Protein AF-0000000085047147 (afdb_homodimer)

pLDDT: mean 95.23, std 8.13, range [32.62, 98.94]

Structure (mmCIF, N/CA/C/O backbone):
data_AF-0000000085047147-model_v1
#
loop_
_entity.id
_entity.type
_entity.pdbx_description
1 polymer 'Methyltransferase domain-containing protein'
#
loop_
_atom_site.group_PDB
_atom_site.id
_atom_site.type_symbol
_atom_site.label_atom_id
_atom_site.label_alt_id
_atom_site.label_comp_id
_atom_site.label_asym_id
_atom_site.label_entity_id
_atom_site.label_seq_id
_atom_site.pdbx_PDB_ins_code
_atom_site.Cartn_x
_atom_site.Cartn_y
_atom_site.Cartn_z
_atom_site.occupancy
_atom_site.B_iso_or_equiv
_atom_site.auth_seq_id
_atom_site.auth_comp_id
_atom_site.auth_asym_id
_atom_site.auth_atom_id
_atom_site.pdbx_PDB_model_num
ATOM 1 N N . MET A 1 1 ? -16.5 16.469 -2.518 1 32.62 1 MET A N 1
ATOM 2 C CA . MET A 1 1 ? -15.711 15.391 -1.923 1 32.62 1 MET A CA 1
ATOM 3 C C . MET A 1 1 ? -15.977 15.289 -0.425 1 32.62 1 MET A C 1
ATOM 5 O O . MET A 1 1 ? -15.922 16.281 0.291 1 32.62 1 MET A O 1
ATOM 9 N N . ASN A 1 2 ? -16.797 14.539 0.016 1 38.59 2 ASN A N 1
ATOM 10 C CA . ASN A 1 2 ? -17.375 14.484 1.357 1 38.59 2 ASN A CA 1
ATOM 11 C C . ASN A 1 2 ? -16.297 14.281 2.418 1 38.59 2 ASN A C 1
ATOM 13 O O . ASN A 1 2 ? -15.742 13.188 2.545 1 38.59 2 ASN A O 1
ATOM 17 N N . TYR A 1 3 ? -15.492 15.43 2.699 1 49.53 3 TYR A N 1
ATOM 18 C CA . TYR A 1 3 ? -14.547 15.664 3.783 1 49.53 3 TYR A CA 1
ATOM 19 C C . TYR A 1 3 ? -15.117 15.188 5.113 1 49.53 3 TYR A C 1
ATOM 21 O O . TYR A 1 3 ? -14.43 15.219 6.137 1 49.53 3 TYR A O 1
ATOM 29 N N . GLN A 1 4 ? -16.344 14.68 5.035 1 61.19 4 GLN A N 1
ATOM 30 C CA . GLN A 1 4 ? -16.984 14.422 6.32 1 61.19 4 GLN A CA 1
ATOM 31 C C . GLN A 1 4 ? -16.328 13.258 7.047 1 61.19 4 GLN A C 1
ATOM 33 O O . GLN A 1 4 ? -15.961 13.375 8.219 1 61.19 4 GLN A O 1
ATOM 38 N N . VAL A 1 5 ? -16.016 12.211 6.148 1 71.94 5 VAL A N 1
ATOM 39 C CA . VAL A 1 5 ? -15.539 11.031 6.855 1 71.94 5 VAL A CA 1
ATOM 40 C C . VAL A 1 5 ? -14.07 11.211 7.223 1 71.94 5 VAL A C 1
ATOM 42 O O . VAL A 1 5 ? -13.633 10.789 8.297 1 71.94 5 VAL A O 1
ATOM 45 N N . PHE A 1 6 ? -13.391 11.969 6.387 1 79.69 6 PHE A N 1
ATOM 46 C CA . PHE A 1 6 ? -11.977 12.195 6.672 1 79.69 6 PHE A CA 1
ATOM 47 C C . PHE A 1 6 ? -11.805 12.945 7.984 1 79.69 6 PHE A C 1
ATOM 49 O O . PHE A 1 6 ? -11 12.547 8.836 1 79.69 6 PHE A O 1
ATOM 56 N N . ALA A 1 7 ? -12.594 13.969 8.086 1 85.69 7 ALA A N 1
ATOM 57 C CA . ALA A 1 7 ? -12.5 14.773 9.297 1 85.69 7 ALA A CA 1
ATOM 58 C C . ALA A 1 7 ? -12.766 13.93 10.539 1 85.69 7 ALA A C 1
ATOM 60 O O . ALA A 1 7 ? -12.062 14.055 11.547 1 85.69 7 ALA A O 1
ATOM 61 N N . ALA A 1 8 ? -13.711 13.102 10.375 1 81.88 8 ALA A N 1
ATOM 62 C CA . ALA A 1 8 ? -14.109 12.266 11.508 1 81.88 8 ALA A CA 1
ATOM 63 C C . ALA A 1 8 ? -13.031 11.234 11.836 1 81.88 8 ALA A C 1
ATOM 65 O O . ALA A 1 8 ? -12.875 10.844 12.992 1 81.88 8 ALA A O 1
ATOM 66 N N . LEU A 1 9 ? -12.305 10.883 10.867 1 85.25 9 LEU A N 1
ATOM 67 C CA . LEU A 1 9 ? -11.312 9.82 11.031 1 85.25 9 LEU A CA 1
ATOM 68 C C . LEU A 1 9 ? -9.914 10.406 11.203 1 85.25 9 LEU A C 1
ATOM 70 O O . LEU A 1 9 ? -8.977 9.68 11.523 1 85.25 9 LEU A O 1
ATOM 74 N N . TYR A 1 10 ? -9.75 11.648 11.086 1 88.62 10 TYR A N 1
ATOM 75 C CA . TYR A 1 10 ? -8.461 12.32 10.969 1 88.62 10 TYR A CA 1
ATOM 76 C C . TYR A 1 10 ? -7.586 12.031 12.18 1 88.62 10 TYR A C 1
ATOM 78 O O . TYR A 1 10 ? -6.418 11.664 12.031 1 88.62 10 TYR A O 1
ATOM 86 N N . ASP A 1 11 ? -8.203 12.156 13.305 1 88.38 11 ASP A N 1
ATOM 87 C CA . ASP A 1 11 ? -7.414 11.984 14.516 1 88.38 11 ASP A CA 1
ATOM 88 C C . ASP A 1 11 ? -6.844 10.57 14.602 1 88.38 11 ASP A C 1
ATOM 90 O O . ASP A 1 11 ? -5.715 10.375 15.062 1 88.38 11 ASP A O 1
ATOM 94 N N . GLN A 1 12 ? -7.648 9.664 14.219 1 84.12 12 GLN A N 1
ATOM 95 C CA . GLN A 1 12 ? -7.164 8.289 14.219 1 84.12 12 GLN A CA 1
ATOM 96 C C . GLN A 1 12 ? -6.023 8.109 13.219 1 84.12 12 GLN A C 1
ATOM 98 O O . GLN A 1 12 ? -5.031 7.438 13.516 1 84.12 12 GLN A O 1
ATOM 103 N N . LEU A 1 13 ? -6.137 8.688 12.086 1 85 13 LEU A N 1
ATOM 104 C CA . LEU A 1 13 ? -5.129 8.594 11.039 1 85 13 LEU A CA 1
ATOM 105 C C . LEU A 1 13 ? -3.838 9.281 11.461 1 85 13 LEU A C 1
ATOM 107 O O . LEU A 1 13 ? -2.744 8.852 11.086 1 85 13 LEU A O 1
ATOM 111 N N . MET A 1 14 ? -3.98 10.328 12.312 1 89.88 14 MET A N 1
ATOM 112 C CA . MET A 1 14 ? -2.861 11.172 12.719 1 89.88 14 MET A CA 1
ATOM 113 C C . MET A 1 14 ? -2.432 10.844 14.148 1 89.88 14 MET A C 1
ATOM 115 O O . MET A 1 14 ? -1.725 11.633 14.781 1 89.88 14 MET A O 1
ATOM 119 N N . ALA A 1 15 ? -2.846 9.695 14.602 1 85.75 15 ALA A N 1
ATOM 120 C CA . ALA A 1 15 ? -2.641 9.344 16 1 85.75 15 ALA A CA 1
ATOM 121 C C . ALA A 1 15 ? -1.164 9.414 16.375 1 85.75 15 ALA A C 1
ATOM 123 O O . ALA A 1 15 ? -0.82 9.766 17.516 1 85.75 15 ALA A O 1
ATOM 124 N N . ASP A 1 16 ? -0.281 9.188 15.398 1 89 16 ASP A N 1
ATOM 125 C CA . ASP A 1 16 ? 1.147 9.156 15.703 1 89 16 ASP A CA 1
ATOM 126 C C . ASP A 1 16 ? 1.832 10.445 15.258 1 89 16 ASP A C 1
ATOM 128 O O . ASP A 1 16 ? 3.061 10.539 15.289 1 89 16 ASP A O 1
ATOM 132 N N . ALA A 1 17 ? 1.084 11.406 14.844 1 92.56 17 ALA A N 1
ATOM 133 C CA . ALA A 1 17 ? 1.671 12.688 14.445 1 92.56 17 ALA A CA 1
ATOM 134 C C . ALA A 1 17 ? 2.381 13.352 15.617 1 92.56 17 ALA A C 1
ATOM 136 O O . ALA A 1 17 ? 1.889 13.328 16.75 1 92.56 17 ALA A O 1
ATOM 137 N N . PRO A 1 18 ? 3.504 13.969 15.352 1 95.44 18 PRO A N 1
ATOM 138 C CA . PRO A 1 18 ? 4.309 14.531 16.438 1 95.44 18 PRO A CA 1
ATOM 139 C C . PRO A 1 18 ? 3.852 15.93 16.844 1 95.44 18 PRO A C 1
ATOM 141 O O . PRO A 1 18 ? 4.637 16.875 16.797 1 95.44 18 PRO A O 1
ATOM 144 N N . TYR A 1 19 ? 2.678 16.078 17.375 1 96.5 19 TYR A N 1
ATOM 145 C CA . TYR A 1 19 ? 2.121 17.375 17.781 1 96.5 19 TYR A CA 1
ATOM 146 C C . TYR A 1 19 ? 2.988 18.016 18.859 1 96.5 19 TYR A C 1
ATOM 148 O O . TYR A 1 19 ? 3.152 19.25 18.875 1 96.5 19 TYR A O 1
ATOM 156 N N . ASP A 1 20 ? 3.555 17.188 19.672 1 96.88 20 ASP A N 1
ATOM 157 C CA . ASP A 1 20 ? 4.422 17.688 20.734 1 96.88 20 ASP A CA 1
ATOM 158 C C . ASP A 1 20 ? 5.652 18.391 20.141 1 96.88 20 ASP A C 1
ATOM 160 O O . ASP A 1 20 ? 6.172 19.328 20.734 1 96.88 20 ASP A O 1
ATOM 164 N N . GLU A 1 21 ? 6.059 17.891 19.094 1 97.81 21 GLU A N 1
ATOM 165 C CA . GLU A 1 21 ? 7.234 18.5 18.469 1 97.81 21 GLU A CA 1
ATOM 166 C C . GLU A 1 21 ? 6.898 19.859 17.875 1 97.81 21 GLU A C 1
ATOM 168 O O . GLU A 1 21 ? 7.723 20.766 17.906 1 97.81 21 GLU A O 1
ATOM 173 N N . TRP A 1 22 ? 5.73 20.016 17.312 1 98.31 22 TRP A N 1
ATOM 174 C CA . TRP A 1 22 ? 5.305 21.328 16.828 1 98.31 22 TRP A CA 1
ATOM 175 C C . TRP A 1 22 ? 5.191 22.328 17.969 1 98.31 22 TRP A C 1
ATOM 177 O O . TRP A 1 22 ? 5.594 23.484 17.844 1 98.31 22 TRP A O 1
ATOM 187 N N . LEU A 1 23 ? 4.625 21.844 19.078 1 98.38 23 LEU A N 1
ATOM 188 C CA . LEU A 1 23 ? 4.516 22.688 20.25 1 98.38 23 LEU A CA 1
ATOM 189 C C . LEU A 1 23 ? 5.895 23.109 20.75 1 98.38 23 LEU A C 1
ATOM 191 O O . LEU A 1 23 ? 6.117 24.281 21.062 1 98.38 23 LEU A O 1
ATOM 195 N N . SER A 1 24 ? 6.781 22.172 20.797 1 97.94 24 SER A N 1
ATOM 196 C CA . SER A 1 24 ? 8.148 22.438 21.234 1 97.94 24 SER A CA 1
ATOM 197 C C . SER A 1 24 ? 8.828 23.438 20.297 1 97.94 24 SER A C 1
ATOM 199 O O . SER A 1 24 ? 9.531 24.344 20.75 1 97.94 24 SER A O 1
ATOM 201 N N . PHE A 1 25 ? 8.68 23.266 19.047 1 98.12 25 PHE A N 1
ATOM 202 C CA . PHE A 1 25 ? 9.227 24.203 18.062 1 98.12 25 PHE A CA 1
ATOM 203 C C . PHE A 1 25 ? 8.727 25.609 18.328 1 98.12 25 PHE A C 1
ATOM 205 O O . PHE A 1 25 ? 9.508 26.578 18.297 1 98.12 25 PHE A O 1
ATOM 212 N N . THR A 1 26 ? 7.418 25.734 18.594 1 98.5 26 THR A N 1
ATOM 213 C CA . THR A 1 26 ? 6.801 27.031 18.875 1 98.5 26 THR A CA 1
ATOM 214 C C . THR A 1 26 ? 7.41 27.672 20.109 1 98.5 26 THR A C 1
ATOM 216 O O . THR A 1 26 ? 7.875 28.812 20.062 1 98.5 26 THR A O 1
ATOM 219 N N . LYS A 1 27 ? 7.52 26.906 21.172 1 98.31 27 LYS A N 1
ATOM 220 C CA . LYS A 1 27 ? 8.039 27.422 22.438 1 98.31 27 LYS A CA 1
ATOM 221 C C . LYS A 1 27 ? 9.516 27.812 22.312 1 98.31 27 LYS A C 1
ATOM 223 O O . LYS A 1 27 ? 9.938 28.859 22.797 1 98.31 27 LYS A O 1
ATOM 228 N N . LYS A 1 28 ? 10.211 26.938 21.656 1 97.62 28 LYS A N 1
ATOM 229 C CA . LYS A 1 28 ? 11.633 27.203 21.453 1 97.62 28 LYS A CA 1
ATOM 230 C C . LYS A 1 28 ? 11.852 28.484 20.656 1 97.62 28 LYS A C 1
ATOM 232 O O . LYS A 1 28 ? 12.727 29.281 20.984 1 97.62 28 LYS A O 1
ATOM 237 N N . THR A 1 29 ? 11.125 28.656 19.609 1 97.19 29 THR A N 1
ATOM 238 C CA . THR A 1 29 ? 11.258 29.844 18.75 1 97.19 29 THR A CA 1
ATOM 239 C C . THR A 1 29 ? 10.938 31.109 19.547 1 97.19 29 THR A C 1
ATOM 241 O O . THR A 1 29 ? 11.617 32.125 19.391 1 97.19 29 THR A O 1
ATOM 244 N N . LEU A 1 30 ? 9.875 31.016 20.375 1 97.12 30 LEU A N 1
ATOM 245 C CA . LEU A 1 30 ? 9.438 32.188 21.141 1 97.12 30 LEU A CA 1
ATOM 246 C C . LEU A 1 30 ? 10.344 32.406 22.359 1 97.12 30 LEU A C 1
ATOM 248 O O . LEU A 1 30 ? 10.305 33.469 22.969 1 97.12 30 LEU A O 1
ATOM 252 N N . GLY A 1 31 ? 11.156 31.406 22.703 1 96.69 31 GLY A N 1
ATOM 253 C CA . GLY A 1 31 ? 12.031 31.5 23.859 1 96.69 31 GLY A CA 1
ATOM 254 C C . GLY A 1 31 ? 11.289 31.438 25.188 1 96.69 31 GLY A C 1
ATOM 255 O O . GLY A 1 31 ? 11.617 32.156 26.125 1 96.69 31 GLY A O 1
ATOM 256 N N . VAL A 1 32 ? 10.234 30.656 25.203 1 97.06 32 VAL A N 1
ATOM 257 C CA . VAL A 1 32 ? 9.414 30.594 26.406 1 97.06 32 VAL A CA 1
ATOM 258 C C . VAL A 1 32 ? 9.172 29.125 26.797 1 97.06 32 VAL A C 1
ATOM 260 O O . VAL A 1 32 ? 9.227 28.234 25.938 1 97.06 32 VAL A O 1
ATOM 263 N N . ASP A 1 33 ? 8.852 28.906 28.047 1 96.31 33 ASP A N 1
ATOM 264 C CA . ASP A 1 33 ? 8.539 27.562 28.547 1 96.31 33 ASP A CA 1
ATOM 265 C C . ASP A 1 33 ? 7.047 27.266 28.422 1 96.31 33 ASP A C 1
ATOM 267 O O . ASP A 1 33 ? 6.652 26.109 28.234 1 96.31 33 ASP A O 1
ATOM 271 N N . TYR A 1 34 ? 6.316 28.344 28.594 1 96.31 34 TYR A N 1
ATOM 272 C CA . TYR A 1 34 ? 4.863 28.266 28.469 1 96.31 34 TYR A CA 1
ATOM 273 C C . TYR A 1 34 ? 4.328 29.375 27.578 1 96.31 34 TYR A C 1
ATOM 275 O O . TYR A 1 34 ? 5.016 30.375 27.344 1 96.31 34 TYR A O 1
ATOM 283 N N . LEU A 1 35 ? 3.141 29.141 27.109 1 98.06 35 LEU A N 1
ATOM 284 C CA . LEU A 1 35 ? 2.588 30.094 26.156 1 98.06 35 LEU A CA 1
ATOM 285 C C . LEU A 1 35 ? 1.596 31.031 26.828 1 98.06 35 LEU A C 1
ATOM 287 O O . LEU A 1 35 ? 0.71 31.594 26.172 1 98.06 35 LEU A O 1
ATOM 291 N N . GLU A 1 36 ? 1.744 31.188 28.078 1 97 36 GLU A N 1
ATOM 292 C CA . GLU A 1 36 ? 0.796 31.969 28.859 1 97 36 GLU A CA 1
ATOM 293 C C . GLU A 1 36 ? 0.689 33.406 28.328 1 97 36 GLU A C 1
ATOM 295 O O . GLU A 1 36 ? 1.696 34.094 28.203 1 97 36 GLU A O 1
ATOM 300 N N . GLY A 1 37 ? -0.505 33.75 28 1 95.38 37 GLY A N 1
ATOM 301 C CA . GLY A 1 37 ? -0.798 35.125 27.609 1 95.38 37 GLY A CA 1
ATOM 302 C C . GLY A 1 37 ? -0.49 35.438 26.156 1 95.38 37 GLY A C 1
ATOM 303 O O . GLY A 1 37 ? -0.741 36.531 25.672 1 95.38 37 GLY A O 1
ATOM 304 N N . ILE A 1 38 ? 0.058 34.562 25.453 1 98.19 38 ILE A N 1
ATOM 305 C CA . ILE A 1 38 ? 0.404 34.781 24.062 1 98.19 38 ILE A CA 1
ATOM 306 C C . ILE A 1 38 ? -0.839 34.594 23.188 1 98.19 38 ILE A C 1
ATOM 308 O O . ILE A 1 38 ? -1.574 33.625 23.344 1 98.19 38 ILE A O 1
ATOM 312 N N . GLN A 1 39 ? -1.168 35.562 22.359 1 98.62 39 GLN A N 1
ATOM 313 C CA . GLN A 1 39 ? -2.258 35.5 21.391 1 98.62 39 GLN A CA 1
ATOM 314 C C . GLN A 1 39 ? -1.809 34.781 20.109 1 98.62 39 GLN A C 1
ATOM 316 O O . GLN A 1 39 ? -0.933 35.281 19.406 1 98.62 39 GLN A O 1
ATOM 321 N N . ILE A 1 40 ? -2.42 33.625 19.797 1 98.88 40 ILE A N 1
ATOM 322 C CA . ILE A 1 40 ? -1.969 32.812 18.672 1 98.88 40 ILE A CA 1
ATOM 323 C C . ILE A 1 40 ? -3.107 32.625 17.672 1 98.88 40 ILE A C 1
ATOM 325 O O . ILE A 1 40 ? -4.246 32.344 18.062 1 98.88 40 ILE A O 1
ATOM 329 N N . LEU A 1 41 ? -2.85 32.906 16.453 1 98.88 41 LEU A N 1
ATOM 330 C CA . LEU A 1 41 ? -3.723 32.531 15.336 1 98.88 41 LEU A CA 1
ATOM 331 C C . LEU A 1 41 ? -3.266 31.219 14.703 1 98.88 41 LEU A C 1
ATOM 333 O O . LEU A 1 41 ? -2.219 31.172 14.047 1 98.88 41 LEU A O 1
ATOM 337 N N . ASP A 1 42 ? -4.047 30.156 14.883 1 98.88 42 ASP A N 1
ATOM 338 C CA . ASP A 1 42 ? -3.727 28.859 14.312 1 98.88 42 ASP A CA 1
ATOM 339 C C . ASP A 1 42 ? -4.453 28.641 12.984 1 98.88 42 ASP A C 1
ATOM 341 O O . ASP A 1 42 ? -5.609 28.203 12.969 1 98.88 42 ASP A O 1
ATOM 345 N N . VAL A 1 43 ? -3.75 28.875 11.883 1 98.81 43 VAL A N 1
ATOM 346 C CA . VAL A 1 43 ? -4.312 28.812 10.539 1 98.81 43 VAL A CA 1
ATOM 347 C C . VAL A 1 43 ? -4.184 27.406 9.992 1 98.81 43 VAL A C 1
ATOM 349 O O . VAL A 1 43 ? -3.086 26.844 9.961 1 98.81 43 VAL A O 1
ATOM 352 N N . GLY A 1 44 ? -5.277 26.875 9.492 1 98.31 44 GLY A N 1
ATOM 353 C CA . GLY A 1 44 ? -5.309 25.453 9.195 1 98.31 44 GLY A CA 1
ATOM 354 C C . GLY A 1 44 ? -5.301 24.578 10.445 1 98.31 44 GLY A C 1
ATOM 355 O O . GLY A 1 44 ? -4.508 23.641 10.547 1 98.31 44 GLY A O 1
ATOM 356 N N . CYS A 1 45 ? -6.176 24.906 11.352 1 98.31 45 CYS A N 1
ATOM 357 C CA . CYS A 1 45 ? -6.102 24.312 12.68 1 98.31 45 CYS A CA 1
ATOM 358 C C . CYS A 1 45 ? -6.664 22.891 12.672 1 98.31 45 CYS A C 1
ATOM 360 O O . CYS A 1 45 ? -6.473 22.141 13.633 1 98.31 45 CYS A O 1
ATOM 362 N N . GLY A 1 46 ? -7.418 22.469 11.648 1 97 46 GLY A N 1
ATOM 363 C CA . GLY A 1 46 ? -7.949 21.125 11.523 1 97 46 GLY A CA 1
ATOM 364 C C . GLY A 1 46 ? -8.859 20.734 12.672 1 97 46 GLY A C 1
ATOM 365 O O . GLY A 1 46 ? -9.773 21.484 13.031 1 97 46 GLY A O 1
ATOM 366 N N . THR A 1 47 ? -8.633 19.578 13.188 1 96.31 47 THR A N 1
ATOM 367 C CA . THR A 1 47 ? -9.469 19.094 14.273 1 96.31 47 THR A CA 1
ATOM 368 C C . THR A 1 47 ? -9.023 19.672 15.617 1 96.31 47 THR A C 1
ATOM 370 O O . THR A 1 47 ? -9.516 19.266 16.672 1 96.31 47 THR A O 1
ATOM 373 N N . GLY A 1 48 ? -8.055 20.516 15.586 1 97.5 48 GLY A N 1
ATOM 374 C CA . GLY A 1 48 ? -7.719 21.328 16.734 1 97.5 48 GLY A CA 1
ATOM 375 C C . GLY A 1 48 ? -6.758 20.656 17.703 1 97.5 48 GLY A C 1
ATOM 376 O O . GLY A 1 48 ? -6.625 21.078 18.844 1 97.5 48 GLY A O 1
ATOM 377 N N . GLU A 1 49 ? -6.059 19.609 17.266 1 96.81 49 GLU A N 1
ATOM 378 C CA . GLU A 1 49 ? -5.141 18.922 18.172 1 96.81 49 GLU A CA 1
ATOM 379 C C . GLU A 1 49 ? -4.051 19.859 18.672 1 96.81 49 GLU A C 1
ATOM 381 O O . GLU A 1 49 ? -3.826 19.969 19.891 1 96.81 49 GLU A O 1
ATOM 386 N N . LEU A 1 50 ? -3.408 20.516 17.797 1 97.75 50 LEU A N 1
ATOM 387 C CA . LEU A 1 50 ? -2.354 21.438 18.203 1 97.75 50 LEU A CA 1
ATOM 388 C C . LEU A 1 50 ? -2.939 22.656 18.906 1 97.75 50 LEU A C 1
ATOM 390 O O . LEU A 1 50 ? -2.359 23.172 19.875 1 97.75 50 LEU A O 1
ATOM 394 N N . LEU A 1 51 ? -4.039 23.125 18.406 1 98.38 51 LEU A N 1
ATOM 395 C CA . LEU A 1 51 ? -4.746 24.234 19.016 1 98.38 51 LEU A CA 1
ATOM 396 C C . LEU A 1 51 ? -4.996 23.969 20.5 1 98.38 51 LEU A C 1
ATOM 398 O O . LEU A 1 51 ? -4.684 24.812 21.344 1 98.38 51 LEU A O 1
ATOM 402 N N . LEU A 1 52 ? -5.473 22.797 20.828 1 98.06 52 LEU A N 1
ATOM 403 C CA . LEU A 1 52 ? -5.766 22.422 22.203 1 98.06 52 LEU A CA 1
ATOM 404 C C . LEU A 1 52 ? -4.488 22.344 23.031 1 98.06 52 LEU A C 1
ATOM 406 O O . LEU A 1 52 ? -4.473 22.734 24.203 1 98.06 52 LEU A O 1
ATOM 410 N N . SER A 1 53 ? -3.463 21.828 22.422 1 97.88 53 SER A N 1
ATOM 411 C CA . SER A 1 53 ? -2.18 21.75 23.109 1 97.88 53 SER A CA 1
ATOM 412 C C . SER A 1 53 ? -1.673 23.141 23.484 1 97.88 53 SER A C 1
ATOM 414 O O . SER A 1 53 ? -1.139 23.344 24.578 1 97.88 53 SER A O 1
ATOM 416 N N . MET A 1 54 ? -1.84 24.078 22.609 1 98.5 54 MET A N 1
ATOM 417 C CA . MET A 1 54 ? -1.396 25.438 22.859 1 98.5 54 MET A CA 1
ATOM 418 C C . MET A 1 54 ? -2.256 26.094 23.938 1 98.5 54 MET A C 1
ATOM 420 O O . MET A 1 54 ? -1.746 26.844 24.781 1 98.5 54 MET A O 1
ATOM 424 N N . LEU A 1 55 ? -3.561 25.812 23.922 1 98.19 55 LEU A N 1
ATOM 425 C CA . LEU A 1 55 ? -4.449 26.297 24.969 1 98.19 55 LEU A CA 1
ATOM 426 C C . LEU A 1 55 ? -4.02 25.781 26.328 1 98.19 55 LEU A C 1
ATOM 428 O O . LEU A 1 55 ? -3.998 26.516 27.312 1 98.19 55 LEU A O 1
ATOM 432 N N . ASP A 1 56 ? -3.652 24.516 26.359 1 97.56 56 ASP A N 1
ATOM 433 C CA . ASP A 1 56 ? -3.225 23.875 27.594 1 97.56 56 ASP A CA 1
ATOM 434 C C . ASP A 1 56 ? -1.979 24.547 28.156 1 97.56 56 ASP A C 1
ATOM 436 O O . ASP A 1 56 ? -1.755 24.516 29.375 1 97.56 56 ASP A O 1
ATOM 440 N N . GLU A 1 57 ? -1.238 25.188 27.312 1 97.5 57 GLU A N 1
ATOM 441 C CA . GLU A 1 57 ? -0.023 25.875 27.734 1 97.5 57 GLU A CA 1
ATOM 442 C C . GLU A 1 57 ? -0.328 27.297 28.188 1 97.5 57 GLU A C 1
ATOM 444 O O . GLU A 1 57 ? 0.578 28.031 28.578 1 97.5 57 GLU A O 1
ATOM 449 N N . GLY A 1 58 ? -1.535 27.719 28.016 1 97.44 58 GLY A N 1
ATOM 450 C CA . GLY A 1 58 ? -1.946 29 28.547 1 97.44 58 GLY A CA 1
ATOM 451 C C . GLY A 1 58 ? -2.148 30.062 27.484 1 97.44 58 GLY A C 1
ATOM 452 O O . GLY A 1 58 ? -2.502 31.203 27.781 1 97.44 58 GLY A O 1
ATOM 453 N N . ALA A 1 59 ? -2.006 29.734 26.219 1 98.5 59 ALA A N 1
ATOM 454 C CA . ALA A 1 59 ? -2.178 30.688 25.125 1 98.5 59 ALA A CA 1
ATOM 455 C C . ALA A 1 59 ? -3.654 31 24.906 1 98.5 59 ALA A C 1
ATOM 457 O O . ALA A 1 59 ? -4.531 30.266 25.359 1 98.5 59 ALA A O 1
ATOM 458 N N . ASP A 1 60 ? -3.893 32.156 24.359 1 98.31 60 ASP A N 1
ATOM 459 C CA . ASP A 1 60 ? -5.184 32.438 23.75 1 98.31 60 ASP A CA 1
ATOM 460 C C . ASP A 1 60 ? -5.16 32.188 22.25 1 98.31 60 ASP A C 1
ATOM 462 O O . ASP A 1 60 ? -4.496 32.875 21.5 1 98.31 60 ASP A O 1
ATOM 466 N N . VAL A 1 61 ? -5.883 31.172 21.859 1 98.69 61 VAL A N 1
ATOM 467 C CA . VAL A 1 61 ? -5.719 30.688 20.5 1 98.69 61 VAL A CA 1
ATOM 468 C C . VAL A 1 61 ? -7.02 30.875 19.719 1 98.69 61 VAL A C 1
ATOM 470 O O . VAL A 1 61 ? -8.102 30.578 20.219 1 98.69 61 VAL A O 1
ATOM 473 N N . THR A 1 62 ? -6.949 31.469 18.578 1 98.75 62 THR A N 1
ATOM 474 C CA . THR A 1 62 ? -8 31.453 17.578 1 98.75 62 THR A CA 1
ATOM 475 C C . THR A 1 62 ? -7.652 30.5 16.438 1 98.75 62 THR A C 1
ATOM 477 O O . THR A 1 62 ? -6.539 30.531 15.906 1 98.75 62 THR A O 1
ATOM 480 N N . GLY A 1 63 ? -8.578 29.609 16.125 1 98.81 63 GLY A N 1
ATOM 481 C CA . GLY A 1 63 ? -8.359 28.672 15.031 1 98.81 63 GLY A CA 1
ATOM 482 C C . GLY A 1 63 ? -9.102 29.047 13.766 1 98.81 63 GLY A C 1
ATOM 483 O O . GLY A 1 63 ? -10.242 29.516 13.82 1 98.81 63 GLY A O 1
ATOM 484 N N . VAL A 1 64 ? -8.453 28.844 12.633 1 98.69 64 VAL A N 1
ATOM 485 C CA . VAL A 1 64 ? -9.07 29.047 11.32 1 98.69 64 VAL A CA 1
ATOM 486 C C . VAL A 1 64 ? -8.875 27.812 10.461 1 98.69 64 VAL A C 1
ATOM 488 O O . VAL A 1 64 ? -7.797 27.203 10.461 1 98.69 64 VAL A O 1
ATOM 491 N N . ASP A 1 65 ? -9.914 27.422 9.781 1 98.12 65 ASP A N 1
ATOM 492 C CA . ASP A 1 65 ? -9.797 26.312 8.828 1 98.12 65 ASP A CA 1
ATOM 493 C C . ASP A 1 65 ? -10.805 26.469 7.691 1 98.12 65 ASP A C 1
ATOM 495 O O . ASP A 1 65 ? -11.891 27.031 7.879 1 98.12 65 ASP A O 1
ATOM 499 N N . LEU A 1 66 ? -10.391 25.922 6.555 1 97.19 66 LEU A N 1
ATOM 500 C CA . LEU A 1 66 ? -11.25 25.984 5.379 1 97.19 66 LEU A CA 1
ATOM 501 C C . LEU A 1 66 ? -12.375 24.953 5.484 1 97.19 66 LEU A C 1
ATOM 503 O O . LEU A 1 66 ? -13.438 25.125 4.879 1 97.19 66 LEU A O 1
ATOM 507 N N . SER A 1 67 ? -12.164 23.891 6.234 1 94.38 67 SER A N 1
ATOM 508 C CA . SER A 1 67 ? -13.117 22.797 6.336 1 94.38 67 SER A CA 1
ATOM 509 C C . SER A 1 67 ? -14.047 22.969 7.535 1 94.38 67 SER A C 1
ATOM 511 O O . SER A 1 67 ? -13.602 22.906 8.68 1 94.38 67 SER A O 1
ATOM 513 N N . SER A 1 68 ? -15.32 23.109 7.188 1 94.56 68 SER A N 1
ATOM 514 C CA . SER A 1 68 ? -16.297 23.203 8.266 1 94.56 68 SER A CA 1
ATOM 515 C C . SER A 1 68 ? -16.375 21.891 9.047 1 94.56 68 SER A C 1
ATOM 517 O O . SER A 1 68 ? -16.609 21.891 10.258 1 94.56 68 SER A O 1
ATOM 519 N N . GLU A 1 69 ? -16.172 20.797 8.344 1 92.56 69 GLU A N 1
ATOM 520 C CA . GLU A 1 69 ? -16.219 19.5 8.992 1 92.56 69 GLU A CA 1
ATOM 521 C C . GLU A 1 69 ? -15.094 19.359 10.023 1 92.56 69 GLU A C 1
ATOM 523 O O . GLU A 1 69 ? -15.297 18.797 11.102 1 92.56 69 GLU A O 1
ATOM 528 N N . MET A 1 70 ? -13.938 19.812 9.695 1 95.12 70 MET A N 1
ATOM 529 C CA . MET A 1 70 ? -12.82 19.797 10.641 1 95.12 70 MET A CA 1
ATOM 530 C C . MET A 1 70 ? -13.133 20.641 11.867 1 95.12 70 MET A C 1
ATOM 532 O O . MET A 1 70 ? -12.875 20.234 13 1 95.12 70 MET A O 1
ATOM 536 N N . LEU A 1 71 ? -13.727 21.781 11.617 1 96.69 71 LEU A N 1
ATOM 537 C CA . LEU A 1 71 ? -14.023 22.719 12.703 1 96.69 71 LEU A CA 1
ATOM 538 C C . LEU A 1 71 ? -15.086 22.156 13.633 1 96.69 71 LEU A C 1
ATOM 540 O O . LEU A 1 71 ? -15.062 22.406 14.836 1 96.69 71 LEU A O 1
ATOM 544 N N . VAL A 1 72 ? -16 21.391 13.102 1 94.69 72 VAL A N 1
ATOM 545 C CA . VAL A 1 72 ? -17.016 20.75 13.93 1 94.69 72 VAL A CA 1
ATOM 546 C C . VAL A 1 72 ? -16.344 19.797 14.914 1 94.69 72 VAL A C 1
ATOM 548 O O . VAL A 1 72 ? -16.672 19.797 16.109 1 94.69 72 VAL A O 1
ATOM 551 N N . VAL A 1 73 ? -15.422 19.016 14.422 1 95 73 VAL A N 1
ATOM 552 C CA . VAL A 1 73 ? -14.688 18.109 15.281 1 95 73 VAL A CA 1
ATOM 553 C C . VAL A 1 73 ? -13.891 18.906 16.312 1 95 73 VAL A C 1
ATOM 555 O O . VAL A 1 73 ? -13.867 18.547 17.5 1 95 73 VAL A O 1
ATOM 558 N N . ALA A 1 74 ? -13.266 19.969 15.883 1 96.88 74 ALA A N 1
ATOM 559 C CA . ALA A 1 74 ? -12.484 20.812 16.781 1 96.88 74 ALA A CA 1
ATOM 560 C C . ALA A 1 74 ? -13.359 21.375 17.891 1 96.88 74 ALA A C 1
ATOM 562 O O . ALA A 1 74 ? -12.977 21.359 19.062 1 96.88 74 ALA A O 1
ATOM 563 N N . ARG A 1 75 ? -14.477 21.844 17.516 1 97.06 75 ARG A N 1
ATOM 564 C CA . ARG A 1 75 ? -15.414 22.422 18.484 1 97.06 75 ARG A CA 1
ATOM 565 C C . ARG A 1 75 ? -15.836 21.375 19.516 1 97.06 75 ARG A C 1
ATOM 567 O O . ARG A 1 75 ? -15.898 21.672 20.703 1 97.06 75 ARG A O 1
ATOM 574 N N . ASP A 1 76 ? -16.172 20.219 19.062 1 95.75 76 ASP A N 1
ATOM 575 C CA . ASP A 1 76 ? -16.562 19.125 19.953 1 95.75 76 ASP A CA 1
ATOM 576 C C . ASP A 1 76 ? -15.453 18.812 20.953 1 95.75 76 ASP A C 1
ATOM 578 O O . ASP A 1 76 ? -15.719 18.625 22.141 1 95.75 76 ASP A O 1
ATOM 582 N N . LYS A 1 77 ? -14.258 18.781 20.484 1 96.06 77 LYS A N 1
ATOM 583 C CA . LYS A 1 77 ? -13.117 18.516 21.359 1 96.06 77 LYS A CA 1
ATOM 584 C C . LYS A 1 77 ? -12.961 19.625 22.391 1 96.06 77 LYS A C 1
ATOM 586 O O . LYS A 1 77 ? -12.711 19.344 23.562 1 96.06 77 LYS A O 1
ATOM 591 N N . CYS A 1 78 ? -13.109 20.844 21.953 1 97.44 78 CYS A N 1
ATOM 592 C CA . CYS A 1 78 ? -12.992 21.984 22.859 1 97.44 78 CYS A CA 1
ATOM 593 C C . CYS A 1 78 ? -14.07 21.938 23.922 1 97.44 78 CYS A C 1
ATOM 595 O O . CYS A 1 78 ? -13.789 22.156 25.109 1 97.44 78 CYS A O 1
ATOM 597 N N . MET A 1 79 ? -15.227 21.594 23.469 1 96.88 79 MET A N 1
ATOM 598 C CA . MET A 1 79 ? -16.344 21.516 24.406 1 96.88 79 MET A CA 1
ATOM 599 C C . MET A 1 79 ? -16.094 20.453 25.469 1 96.88 79 MET A C 1
ATOM 601 O O . MET A 1 79 ? -16.344 20.672 26.656 1 96.88 79 MET A O 1
ATOM 605 N N . LYS A 1 80 ? -15.617 19.344 25.062 1 96.75 80 LYS A N 1
ATOM 606 C CA . LYS A 1 80 ? -15.32 18.25 25.969 1 96.75 80 LYS A CA 1
ATOM 607 C C . LYS A 1 80 ? -14.258 18.641 27 1 96.75 80 LYS A C 1
ATOM 609 O O . LYS A 1 80 ? -14.273 18.172 28.141 1 96.75 80 LYS A O 1
ATOM 614 N N . LYS A 1 81 ? -13.422 19.531 26.609 1 96.69 81 LYS A N 1
ATOM 615 C CA . LYS A 1 81 ? -12.344 19.984 27.484 1 96.69 81 LYS A CA 1
ATOM 616 C C . LYS A 1 81 ? -12.758 21.203 28.281 1 96.69 81 LYS A C 1
ATOM 618 O O . LYS A 1 81 ? -12 21.688 29.141 1 96.69 81 LYS A O 1
ATOM 623 N N . GLY A 1 82 ? -13.883 21.75 27.953 1 96.81 82 GLY A N 1
ATOM 624 C CA . GLY A 1 82 ? -14.422 22.875 28.688 1 96.81 82 GLY A CA 1
ATOM 625 C C . GLY A 1 82 ? -13.844 24.219 28.25 1 96.81 82 GLY A C 1
ATOM 626 O O . GLY A 1 82 ? -13.781 25.156 29.031 1 96.81 82 GLY A O 1
ATOM 627 N N . VAL A 1 83 ? -13.258 24.25 27.062 1 97.25 83 VAL A N 1
ATOM 628 C CA . VAL A 1 83 ? -12.727 25.5 26.531 1 97.25 83 VAL A CA 1
ATOM 629 C C . VAL A 1 83 ? -13.531 25.938 25.297 1 97.25 83 VAL A C 1
ATOM 631 O O . VAL A 1 83 ? -14.234 25.125 24.703 1 97.25 83 VAL A O 1
ATOM 634 N N . SER A 1 84 ? -13.492 27.234 24.984 1 96.56 84 SER A N 1
ATOM 635 C CA . SER A 1 84 ? -14.281 27.734 23.859 1 96.56 84 SER A CA 1
ATOM 636 C C . SER A 1 84 ? -13.492 28.766 23.047 1 96.56 84 SER A C 1
ATOM 638 O O . SER A 1 84 ? -13.891 29.922 22.953 1 96.56 84 SER A O 1
ATOM 640 N N . PRO A 1 85 ? -12.438 28.312 22.484 1 97.88 85 PRO A N 1
ATOM 641 C CA . PRO A 1 85 ? -11.727 29.234 21.609 1 97.88 85 PRO A CA 1
ATOM 642 C C . PRO A 1 85 ? -12.562 29.672 20.406 1 97.88 85 PRO A C 1
ATOM 644 O O . PRO A 1 85 ? -13.562 29.016 20.078 1 97.88 85 PRO A O 1
ATOM 647 N N . LEU A 1 86 ? -12.172 30.828 19.875 1 98 86 LEU A N 1
ATOM 648 C CA . LEU A 1 86 ? -12.789 31.219 18.609 1 98 86 LEU A CA 1
ATOM 649 C C . LEU A 1 86 ? -12.328 30.312 17.469 1 98 86 LEU A C 1
ATOM 651 O O . LEU A 1 86 ? -11.125 30.094 17.297 1 98 86 LEU A O 1
ATOM 655 N N . LEU A 1 87 ? -13.242 29.703 16.781 1 98.5 87 LEU A N 1
ATOM 656 C CA . LEU A 1 87 ? -13 28.891 15.602 1 98.5 87 LEU A CA 1
ATOM 657 C C . LEU A 1 87 ? -13.695 29.484 14.383 1 98.5 87 LEU A C 1
ATOM 659 O O . LEU A 1 87 ? -14.914 29.656 14.383 1 98.5 87 LEU A O 1
ATOM 663 N N . ILE A 1 88 ? -12.93 29.734 13.359 1 98.44 88 ILE A N 1
ATOM 664 C CA . ILE A 1 88 ? -13.461 30.5 12.242 1 98.44 88 ILE A CA 1
ATOM 665 C C . ILE A 1 88 ? -13.344 29.688 10.953 1 98.44 88 ILE A C 1
ATOM 667 O O . ILE A 1 88 ? -12.266 29.172 10.633 1 98.44 88 ILE A O 1
ATOM 671 N N . HIS A 1 89 ? -14.477 29.5 10.258 1 97.81 89 HIS A N 1
ATOM 672 C CA . HIS A 1 89 ? -14.477 28.922 8.922 1 97.81 89 HIS A CA 1
ATOM 673 C C . HIS A 1 89 ? -14.07 29.953 7.871 1 97.81 89 HIS A C 1
ATOM 675 O O . HIS A 1 89 ? -14.875 30.812 7.504 1 97.81 89 HIS A O 1
ATOM 681 N N . GLN A 1 90 ? -12.852 29.828 7.41 1 97.75 90 GLN A N 1
ATOM 682 C CA . GLN A 1 90 ? -12.336 30.844 6.504 1 97.75 90 GLN A CA 1
ATOM 683 C C . GLN A 1 90 ? -11.203 30.297 5.645 1 97.75 90 GLN A C 1
ATOM 685 O O . GLN A 1 90 ? -10.57 29.297 6.004 1 97.75 90 GLN A O 1
ATOM 690 N N . ASP A 1 91 ? -11.023 30.906 4.492 1 98.31 91 ASP A N 1
ATOM 691 C CA . ASP A 1 91 ? -9.898 30.625 3.596 1 98.31 91 ASP A CA 1
ATOM 692 C C . ASP A 1 91 ? -8.656 31.406 4.023 1 98.31 91 ASP A C 1
ATOM 694 O O . ASP A 1 91 ? -8.703 32.625 4.176 1 98.31 91 ASP A O 1
ATOM 698 N N . MET A 1 92 ? -7.547 30.641 4.25 1 98.62 92 MET A N 1
ATOM 699 C CA . MET A 1 92 ? -6.34 31.312 4.734 1 98.62 92 MET A CA 1
ATOM 700 C C . MET A 1 92 ? -5.859 32.344 3.738 1 98.62 92 MET A C 1
ATOM 702 O O . MET A 1 92 ? -5.121 33.2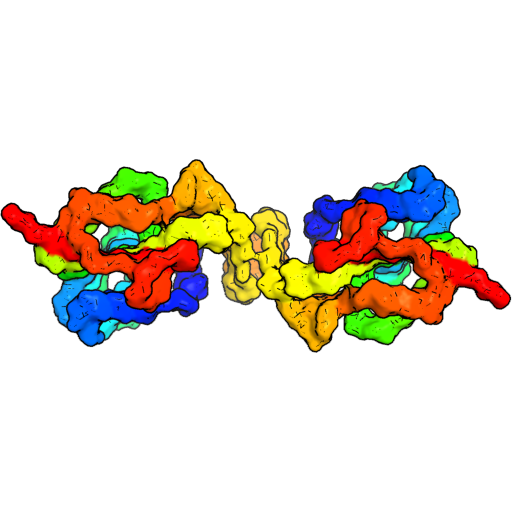81 4.105 1 98.62 92 MET A O 1
ATOM 706 N N . ARG A 1 93 ? -6.258 32.375 2.486 1 98.5 93 ARG A N 1
ATOM 707 C CA . ARG A 1 93 ? -5.875 33.344 1.466 1 98.5 93 ARG A CA 1
ATOM 708 C C . ARG A 1 93 ? -6.605 34.656 1.669 1 98.5 93 ARG A C 1
ATOM 710 O O . ARG A 1 93 ? -6.199 35.688 1.128 1 98.5 93 ARG A O 1
ATOM 717 N N . LYS A 1 94 ? -7.719 34.5 2.438 1 98.19 94 LYS A N 1
ATOM 718 C CA . LYS A 1 94 ? -8.586 35.656 2.645 1 98.19 94 LYS A CA 1
ATOM 719 C C . LYS A 1 94 ? -9.117 35.688 4.074 1 98.19 94 LYS A C 1
ATOM 721 O O . LYS A 1 94 ? -10.328 35.688 4.297 1 98.19 94 LYS A O 1
ATOM 726 N N . LEU A 1 95 ? -8.312 35.906 4.957 1 98.12 95 LEU A N 1
ATOM 727 C CA . LEU A 1 95 ? -8.664 35.844 6.371 1 98.12 95 LEU A CA 1
ATOM 728 C C . LEU A 1 95 ? -9.469 37.062 6.797 1 98.12 95 LEU A C 1
ATOM 730 O O . LEU A 1 95 ? -10.32 36.969 7.684 1 98.12 95 LEU A O 1
ATOM 734 N N . GLY A 1 96 ? -9.258 38.188 6.129 1 96.88 96 GLY A N 1
ATOM 735 C CA . GLY A 1 96 ? -9.82 39.438 6.625 1 96.88 96 GLY A CA 1
ATOM 736 C C . GLY A 1 96 ? -9.234 39.875 7.957 1 96.88 96 GLY A C 1
ATOM 737 O O . GLY A 1 96 ? -8.102 39.531 8.289 1 96.88 96 GLY A O 1
ATOM 738 N N . ASP A 1 97 ? -10.008 40.781 8.625 1 97.12 97 ASP A N 1
ATOM 739 C CA . ASP A 1 97 ? -9.562 41.281 9.93 1 97.12 97 ASP A CA 1
ATOM 740 C C . ASP A 1 97 ? -10.07 40.375 11.055 1 97.12 97 ASP A C 1
ATOM 742 O O . ASP A 1 97 ? -11.211 40.531 11.5 1 97.12 97 ASP A O 1
ATOM 746 N N . LEU A 1 98 ? -9.234 39.594 11.531 1 97.31 98 LEU A N 1
ATOM 747 C CA . LEU A 1 98 ? -9.609 38.656 12.594 1 97.31 98 LEU A CA 1
ATOM 748 C C . LEU A 1 98 ? -9.062 39.125 13.945 1 97.31 98 LEU A C 1
ATOM 750 O O . LEU A 1 98 ? -9.312 38.5 14.969 1 97.31 98 LEU A O 1
ATOM 754 N N . GLY A 1 99 ? -8.352 40.25 13.914 1 96.38 99 GLY A N 1
ATOM 755 C CA . GLY A 1 99 ? -7.645 40.719 15.094 1 96.38 99 GLY A CA 1
ATOM 756 C C . GLY A 1 99 ? -6.137 40.719 14.93 1 96.38 99 GLY A C 1
ATOM 757 O O . GLY A 1 99 ? -5.633 40.656 13.805 1 96.38 99 GLY A O 1
ATOM 758 N N . GLN A 1 100 ? -5.414 41.031 16.047 1 97.25 100 GLN A N 1
ATOM 759 C CA . GLN A 1 100 ? -3.957 41.094 16.047 1 97.25 100 GLN A CA 1
ATOM 760 C C . GLN A 1 100 ? -3.367 40.031 16.984 1 97.25 100 GLN A C 1
ATOM 762 O O . GLN A 1 100 ? -3.791 39.938 18.141 1 97.25 100 GLN A O 1
ATOM 767 N N . TYR A 1 101 ? -2.441 39.344 16.5 1 98.69 101 TYR A N 1
ATOM 768 C CA . TYR A 1 101 ? -1.898 38.188 17.219 1 98.69 101 TYR A CA 1
ATOM 769 C C . TYR A 1 101 ? -0.384 38.281 17.344 1 98.69 101 TYR A C 1
ATOM 771 O O . TYR A 1 101 ? 0.285 38.844 16.469 1 98.69 101 TYR A O 1
ATOM 779 N N . ASP A 1 102 ? 0.149 37.75 18.438 1 98.69 102 ASP A N 1
ATOM 780 C CA . ASP A 1 102 ? 1.593 37.688 18.641 1 98.69 102 ASP A CA 1
ATOM 781 C C . ASP A 1 102 ? 2.25 36.688 17.703 1 98.69 102 ASP A C 1
ATOM 783 O O . ASP A 1 102 ? 3.391 36.875 17.281 1 98.69 102 ASP A O 1
ATOM 787 N N . VAL A 1 103 ? 1.542 35.625 17.484 1 98.81 103 VAL A N 1
ATOM 788 C CA . VAL A 1 103 ? 2.068 34.5 16.672 1 98.81 103 VAL A CA 1
ATOM 789 C C . VAL A 1 103 ? 0.97 33.969 15.758 1 98.81 103 VAL A C 1
ATOM 791 O O . VAL A 1 103 ? -0.176 33.812 16.188 1 98.81 103 VAL A O 1
ATOM 794 N N . ALA A 1 104 ? 1.243 33.781 14.555 1 98.88 104 ALA A N 1
ATOM 795 C CA . ALA A 1 104 ? 0.444 32.938 13.664 1 98.88 104 ALA A CA 1
ATOM 796 C C . ALA A 1 104 ? 1.165 31.625 13.352 1 98.88 104 ALA A C 1
ATOM 798 O O . ALA A 1 104 ? 2.379 31.609 13.133 1 98.88 104 ALA A O 1
ATOM 799 N N . THR A 1 105 ? 0.437 30.5 13.383 1 98.94 105 THR A N 1
ATOM 800 C CA . THR A 1 105 ? 0.995 29.203 13.023 1 98.94 105 THR A CA 1
ATOM 801 C C . THR A 1 105 ? 0.264 28.609 11.82 1 98.94 105 THR A C 1
ATOM 803 O O . THR A 1 105 ? -0.951 28.766 11.688 1 98.94 105 THR A O 1
ATOM 806 N N . ILE A 1 106 ? 0.969 27.984 10.914 1 98.88 106 ILE A N 1
ATOM 807 C CA . ILE A 1 106 ? 0.454 27.172 9.82 1 98.88 106 ILE A CA 1
ATOM 808 C C . ILE A 1 106 ? 1.211 25.844 9.766 1 98.88 106 ILE A C 1
ATOM 810 O O . ILE A 1 106 ? 2.104 25.672 8.93 1 98.88 106 ILE A O 1
ATOM 814 N N . PHE A 1 107 ? 0.833 24.922 10.633 1 98.56 107 PHE A N 1
ATOM 815 C CA . PHE A 1 107 ? 1.611 23.703 10.812 1 98.56 107 PHE A CA 1
ATOM 816 C C . PHE A 1 107 ? 0.948 22.531 10.109 1 98.56 107 PHE A C 1
ATOM 818 O O . PHE A 1 107 ? -0.145 22.672 9.555 1 98.56 107 PHE A O 1
ATOM 825 N N . CYS A 1 108 ? 1.669 21.438 10.109 1 97.38 108 CYS A N 1
ATOM 826 C CA . CYS A 1 108 ? 1.235 20.156 9.562 1 97.38 108 CYS A CA 1
ATOM 827 C C . CYS A 1 108 ? 0.943 20.266 8.07 1 97.38 108 CYS A C 1
ATOM 829 O O . CYS A 1 108 ? -0.126 19.859 7.613 1 97.38 108 CYS A O 1
ATOM 831 N N . ASP A 1 109 ? 1.821 21 7.406 1 97.69 109 ASP A N 1
ATOM 832 C CA . ASP A 1 109 ? 1.918 21.141 5.953 1 97.69 109 ASP A CA 1
ATOM 833 C C . ASP A 1 109 ? 0.635 21.734 5.371 1 97.69 109 ASP A C 1
ATOM 835 O O . ASP A 1 109 ? 0.28 21.438 4.227 1 97.69 109 ASP A O 1
ATOM 839 N N . SER A 1 110 ? -0.084 22.547 6.105 1 98 110 SER A N 1
ATOM 840 C CA . SER A 1 110 ? -1.338 23.141 5.641 1 98 110 SER A CA 1
ATOM 841 C C . SER A 1 110 ? -1.119 24 4.41 1 98 110 SER A C 1
ATOM 843 O O . SER A 1 110 ? -1.981 24.078 3.531 1 98 110 SER A O 1
ATOM 845 N N . LEU A 1 111 ? 0.031 24.688 4.305 1 98.38 111 LEU A N 1
ATOM 846 C CA . LEU A 1 111 ? 0.314 25.562 3.172 1 98.38 111 LEU A CA 1
ATOM 847 C C . LEU A 1 111 ? 0.443 24.75 1.881 1 98.38 111 LEU A C 1
ATOM 849 O O . LEU A 1 111 ? 0.254 25.297 0.789 1 98.38 111 LEU A O 1
ATOM 853 N N . ASN A 1 112 ? 0.81 23.5 2.025 1 98.69 112 ASN A N 1
ATOM 854 C CA . ASN A 1 112 ? 1.033 22.672 0.844 1 98.69 112 ASN A CA 1
ATOM 855 C C . ASN A 1 112 ? -0.262 22.438 0.071 1 98.69 112 ASN A C 1
ATOM 857 O O . ASN A 1 112 ? -0.232 22.016 -1.083 1 98.69 112 ASN A O 1
ATOM 861 N N . TYR A 1 113 ? -1.372 22.75 0.631 1 97.5 113 TYR A N 1
ATOM 862 C CA . TYR A 1 113 ? -2.65 22.531 -0.036 1 97.5 113 TYR A CA 1
ATOM 863 C C . TYR A 1 113 ? -2.971 23.672 -0.986 1 97.5 113 TYR A C 1
ATOM 865 O O . TYR A 1 113 ? -3.947 23.609 -1.737 1 97.5 113 TYR A O 1
ATOM 873 N N . LEU A 1 114 ? -2.174 24.719 -0.925 1 97.81 114 LEU A N 1
ATOM 874 C CA . LEU A 1 114 ? -2.285 25.797 -1.898 1 97.81 114 LEU A CA 1
ATOM 875 C C . LEU A 1 114 ? -1.525 25.453 -3.176 1 97.81 114 LEU A C 1
ATOM 877 O O . LEU A 1 114 ? -0.302 25.297 -3.152 1 97.81 114 LEU A O 1
ATOM 881 N N . GLU A 1 115 ? -2.139 25.469 -4.285 1 93.25 115 GLU A N 1
ATOM 882 C CA . GLU A 1 115 ? -1.604 24.828 -5.488 1 93.25 115 GLU A CA 1
ATOM 883 C C . GLU A 1 115 ? -0.768 25.812 -6.301 1 93.25 115 GLU A C 1
ATOM 885 O O . GLU A 1 115 ? 0.075 25.406 -7.102 1 93.25 115 GLU A O 1
ATOM 890 N N . THR A 1 116 ? -0.994 27.141 -6.152 1 97.44 116 THR A N 1
ATOM 891 C CA . THR A 1 116 ? -0.271 28.094 -6.984 1 97.44 116 THR A CA 1
ATOM 892 C C . THR A 1 116 ? 0.568 29.031 -6.125 1 97.44 116 THR A C 1
ATOM 894 O O . THR A 1 116 ? 0.234 29.281 -4.965 1 97.44 116 THR A O 1
ATOM 897 N N . PRO A 1 117 ? 1.631 29.578 -6.762 1 98.19 117 PRO A N 1
ATOM 898 C CA . PRO A 1 117 ? 2.416 30.578 -6.035 1 98.19 117 PRO A CA 1
ATOM 899 C C . PRO A 1 117 ? 1.574 31.766 -5.566 1 98.19 117 PRO A C 1
ATOM 901 O O . PRO A 1 117 ? 1.755 32.25 -4.445 1 98.19 117 PRO A O 1
ATOM 904 N N . ASP A 1 118 ? 0.651 32.156 -6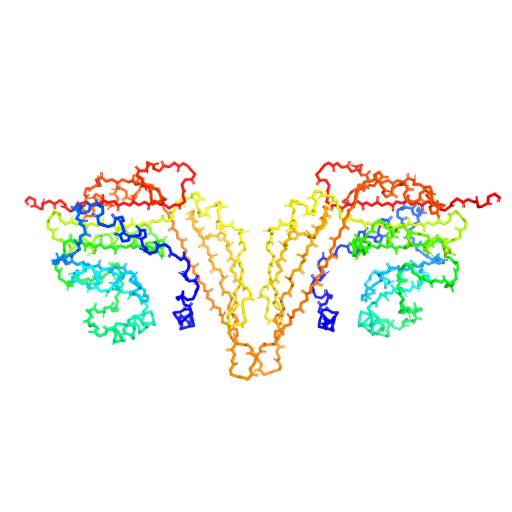.398 1 98.5 118 ASP A N 1
ATOM 905 C CA . ASP A 1 118 ? -0.2 33.281 -6.043 1 98.5 118 ASP A CA 1
ATOM 906 C C . ASP A 1 118 ? -1.052 32.969 -4.816 1 98.5 118 ASP A C 1
ATOM 908 O O . ASP A 1 118 ? -1.312 33.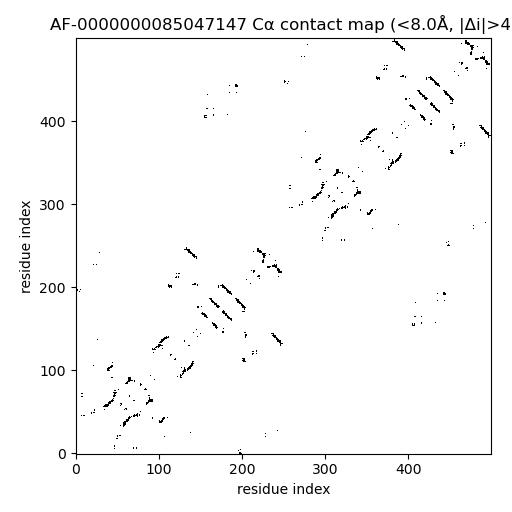844 -3.992 1 98.5 118 ASP A O 1
ATOM 912 N N . ASP A 1 119 ? -1.486 31.75 -4.746 1 98.44 119 ASP A N 1
ATOM 913 C CA . ASP A 1 119 ? -2.266 31.344 -3.582 1 98.44 119 ASP A CA 1
ATOM 914 C C . ASP A 1 119 ? -1.426 31.422 -2.309 1 98.44 119 ASP A C 1
ATOM 916 O O . ASP A 1 119 ? -1.908 31.859 -1.263 1 98.44 119 ASP A O 1
ATOM 920 N N . VAL A 1 120 ? -0.184 31.016 -2.379 1 98.81 120 VAL A N 1
ATOM 921 C CA . VAL A 1 120 ? 0.708 31.031 -1.226 1 98.81 120 VAL A CA 1
ATOM 922 C C . VAL A 1 120 ? 0.979 32.469 -0.817 1 98.81 120 VAL A C 1
ATOM 924 O O . VAL A 1 120 ? 0.876 32.844 0.362 1 98.81 120 VAL A O 1
ATOM 927 N N . LYS A 1 121 ? 1.268 33.281 -1.792 1 98.81 121 LYS A N 1
ATOM 928 C CA . LYS A 1 121 ? 1.519 34.688 -1.529 1 98.81 121 LYS A CA 1
ATOM 929 C C . LYS A 1 121 ? 0.312 35.344 -0.869 1 98.81 121 LYS A C 1
ATOM 931 O O . LYS A 1 121 ? 0.46 36.094 0.092 1 98.81 121 LYS A O 1
ATOM 936 N N . ALA A 1 122 ? -0.843 35.031 -1.376 1 98.75 122 ALA A N 1
ATOM 937 C CA . ALA A 1 122 ? -2.068 35.594 -0.813 1 98.75 122 ALA A CA 1
ATOM 938 C C . ALA A 1 122 ? -2.244 35.156 0.644 1 98.75 122 ALA A C 1
ATOM 940 O O . ALA A 1 122 ? -2.643 35.969 1.484 1 98.75 122 ALA A O 1
ATOM 941 N N . ALA A 1 123 ? -2 33.938 0.954 1 98.88 123 ALA A N 1
ATOM 942 C CA . ALA A 1 123 ? -2.125 33.406 2.318 1 98.88 123 ALA A CA 1
ATOM 943 C C . ALA A 1 123 ? -1.15 34.125 3.256 1 98.88 123 ALA A C 1
ATOM 945 O O . ALA A 1 123 ? -1.533 34.562 4.344 1 98.88 123 ALA A O 1
ATOM 946 N N . LEU A 1 124 ? 0.11 34.25 2.826 1 98.81 124 LEU A N 1
ATOM 947 C CA . LEU A 1 124 ? 1.126 34.906 3.648 1 98.81 124 LEU A CA 1
ATOM 948 C C . LEU A 1 124 ? 0.77 36.375 3.904 1 98.81 124 LEU A C 1
ATOM 950 O O . LEU A 1 124 ? 0.928 36.844 5.023 1 98.81 124 LEU A O 1
ATOM 954 N N . HIS A 1 125 ? 0.265 37 2.889 1 98.31 125 HIS A N 1
ATOM 955 C CA . HIS A 1 125 ? -0.156 38.406 3.031 1 98.31 125 HIS A CA 1
ATOM 956 C C . HIS A 1 125 ? -1.334 38.531 3.994 1 98.31 125 HIS A C 1
ATOM 958 O O . HIS A 1 125 ? -1.358 39.406 4.84 1 98.31 125 HIS A O 1
ATOM 964 N N . SER A 1 126 ? -2.266 37.656 3.805 1 98.5 126 SER A N 1
ATOM 965 C CA . SER A 1 126 ? -3.443 37.656 4.668 1 98.5 126 SER A CA 1
ATOM 966 C C . SER A 1 126 ? -3.061 37.438 6.125 1 98.5 126 SER A C 1
ATOM 968 O O . SER A 1 126 ? -3.588 38.094 7.016 1 98.5 126 SER A O 1
ATOM 970 N N . VAL A 1 127 ? -2.178 36.562 6.387 1 98.69 127 VAL A N 1
ATOM 971 C CA . VAL A 1 127 ? -1.72 36.25 7.742 1 98.69 127 VAL A CA 1
ATOM 972 C C . VAL A 1 127 ? -0.981 37.469 8.312 1 98.69 127 VAL A C 1
ATOM 974 O O . VAL A 1 127 ? -1.164 37.844 9.477 1 98.69 127 VAL A O 1
ATOM 977 N N . SER A 1 128 ? -0.156 38.062 7.469 1 98.38 128 SER A N 1
ATOM 978 C CA . SER A 1 128 ? 0.618 39.219 7.898 1 98.38 128 SER A CA 1
ATOM 979 C C . SER A 1 128 ? -0.29 40.344 8.438 1 98.38 128 SER A C 1
ATOM 981 O O . SER A 1 128 ? 0.065 41.031 9.391 1 98.38 128 SER A O 1
ATOM 983 N N . GLN A 1 129 ? -1.46 40.469 7.898 1 97.75 129 GLN A N 1
ATOM 984 C CA . GLN A 1 129 ? -2.402 41.5 8.289 1 97.75 129 GLN A CA 1
ATOM 985 C C . GLN A 1 129 ? -2.957 41.25 9.688 1 97.75 129 GLN A C 1
ATOM 987 O O . GLN A 1 129 ? -3.543 42.125 10.305 1 97.75 129 GLN A O 1
ATOM 992 N N . ASN A 1 130 ? -2.758 40.062 10.156 1 98.44 130 ASN A N 1
ATOM 993 C CA . ASN A 1 130 ? -3.332 39.688 11.445 1 98.44 130 ASN A CA 1
ATOM 994 C C . ASN A 1 130 ? -2.25 39.438 12.492 1 98.44 130 ASN A C 1
ATOM 996 O O . ASN A 1 130 ? -2.527 38.906 13.562 1 98.44 130 ASN A O 1
ATOM 1000 N N . VAL A 1 131 ? -1.046 39.781 12.188 1 98.62 131 VAL A N 1
ATOM 1001 C CA . VAL A 1 131 ? 0.077 39.625 13.109 1 98.62 131 VAL A CA 1
ATOM 1002 C C . VAL A 1 131 ? 0.619 40.969 13.516 1 98.62 131 VAL A C 1
ATOM 1004 O O . VAL A 1 131 ? 0.757 41.875 12.672 1 98.62 131 VAL A O 1
ATOM 1007 N N . VAL A 1 132 ? 0.89 41.188 14.773 1 98.19 132 VAL A N 1
ATOM 1008 C CA . VAL A 1 132 ? 1.397 42.469 15.273 1 98.19 132 VAL A CA 1
ATOM 1009 C C . VAL A 1 132 ? 2.812 42.719 14.75 1 98.19 132 VAL A C 1
ATOM 1011 O O . VAL A 1 132 ? 3.479 41.781 14.305 1 98.19 132 VAL A O 1
ATOM 1014 N N . ASP A 1 133 ? 3.203 43.969 14.828 1 97 133 ASP A N 1
ATOM 1015 C CA . ASP A 1 133 ? 4.602 44.281 14.539 1 97 133 ASP A CA 1
ATOM 1016 C C . ASP A 1 133 ? 5.535 43.469 15.445 1 97 133 ASP A C 1
ATOM 1018 O O . ASP A 1 133 ? 5.285 43.344 16.641 1 97 133 ASP A O 1
ATOM 1022 N N . ASN A 1 134 ? 6.535 42.906 14.82 1 96.88 134 ASN A N 1
ATOM 1023 C CA . ASN A 1 134 ? 7.531 42.094 15.492 1 96.88 134 ASN A CA 1
ATOM 1024 C C . ASN A 1 134 ? 6.941 40.75 15.93 1 96.88 134 ASN A C 1
ATOM 1026 O O . ASN A 1 134 ? 7.574 40 16.688 1 96.88 134 ASN A O 1
ATOM 1030 N N . GLY A 1 135 ? 5.691 40.5 15.594 1 98.31 135 GLY A N 1
ATOM 1031 C CA . GLY A 1 135 ? 5.105 39.188 15.844 1 98.31 135 GLY A CA 1
ATOM 1032 C C . GLY A 1 135 ? 5.688 38.094 14.961 1 98.31 135 GLY A C 1
ATOM 1033 O O . GLY A 1 135 ? 6.547 38.375 14.117 1 98.31 135 GLY A O 1
ATOM 1034 N N . TRP A 1 136 ? 5.223 36.844 15.188 1 98.69 136 TRP A N 1
ATOM 1035 C CA . TRP A 1 136 ? 5.84 35.688 14.531 1 98.69 136 TRP A CA 1
ATOM 1036 C C . TRP A 1 136 ? 4.867 35.031 13.57 1 98.69 136 TRP A C 1
ATOM 1038 O O . TRP A 1 136 ? 3.664 34.969 13.828 1 98.69 136 TRP A O 1
ATOM 1048 N N . LEU A 1 137 ? 5.375 34.562 12.484 1 98.88 137 LEU A N 1
ATOM 1049 C CA . LEU A 1 137 ? 4.758 33.531 11.672 1 98.88 137 LEU A CA 1
ATOM 1050 C C . LEU A 1 137 ? 5.602 32.25 11.68 1 98.88 137 LEU A C 1
ATOM 1052 O O . LEU A 1 137 ? 6.77 32.281 11.281 1 98.88 137 LEU A O 1
ATOM 1056 N N . LEU A 1 138 ? 5.051 31.172 12.156 1 98.94 138 LEU A N 1
ATOM 1057 C CA . LEU A 1 138 ? 5.695 29.859 12.188 1 98.94 138 LEU A CA 1
ATOM 1058 C C . LEU A 1 138 ? 4.941 28.859 11.312 1 98.94 138 LEU A C 1
ATOM 1060 O O . LEU A 1 138 ? 3.732 28.688 11.477 1 98.94 138 LEU A O 1
ATOM 1064 N N . PHE A 1 139 ? 5.621 28.234 10.391 1 98.88 139 PHE A N 1
ATOM 1065 C CA . PHE A 1 139 ? 4.934 27.234 9.586 1 98.88 139 PHE A CA 1
ATOM 1066 C C . PHE A 1 139 ? 5.914 26.188 9.07 1 98.88 139 PHE A C 1
ATOM 1068 O O . PHE A 1 139 ? 7.133 26.359 9.188 1 98.88 139 PHE A O 1
ATOM 1075 N N . ASP A 1 140 ? 5.391 25.062 8.625 1 98.88 140 ASP A N 1
ATOM 1076 C CA . ASP A 1 140 ? 6.191 24.016 7.988 1 98.88 140 ASP A CA 1
ATOM 1077 C C . ASP A 1 140 ? 5.582 23.594 6.652 1 98.88 140 ASP A C 1
ATOM 1079 O O . ASP A 1 140 ? 4.395 23.828 6.406 1 98.88 140 ASP A O 1
ATOM 1083 N N . VAL A 1 141 ? 6.418 23.062 5.789 1 98.75 141 VAL A N 1
ATOM 1084 C CA . VAL A 1 141 ? 6.012 22.5 4.504 1 98.75 141 VAL A CA 1
ATOM 1085 C C . VAL A 1 141 ? 6.801 21.219 4.23 1 98.75 141 VAL A C 1
ATOM 1087 O O . VAL A 1 141 ? 7.879 21.016 4.793 1 98.75 141 VAL A O 1
ATOM 1090 N N . HIS A 1 142 ? 6.215 20.406 3.439 1 98.44 142 HIS A N 1
ATOM 1091 C CA . HIS A 1 142 ? 7.008 19.297 2.906 1 98.44 142 HIS A CA 1
ATOM 1092 C C . HIS A 1 142 ? 8.141 19.812 2.027 1 98.44 142 HIS A C 1
ATOM 1094 O O . HIS A 1 142 ? 7.965 20.781 1.277 1 98.44 142 HIS A O 1
ATOM 1100 N N . SER A 1 143 ? 9.289 19.172 2.082 1 98.44 143 SER A N 1
ATOM 1101 C CA . SER A 1 143 ? 10.375 19.484 1.154 1 98.44 143 SER A CA 1
ATOM 1102 C C . SER A 1 143 ? 10.07 18.969 -0.248 1 98.44 143 SER A C 1
ATOM 1104 O O . SER A 1 143 ? 9.156 18.156 -0.431 1 98.44 143 SER A O 1
ATOM 1106 N N . ILE A 1 144 ? 10.789 19.484 -1.211 1 97.94 144 ILE A N 1
ATOM 1107 C CA . ILE A 1 144 ? 10.68 18.984 -2.578 1 97.94 144 ILE A CA 1
ATOM 1108 C C . ILE A 1 144 ? 11.047 17.516 -2.613 1 97.94 144 ILE A C 1
ATOM 1110 O O . ILE A 1 144 ? 10.367 16.719 -3.273 1 97.94 144 ILE A O 1
ATOM 1114 N N . SER A 1 145 ? 12.102 17.109 -1.884 1 97.38 145 SER A N 1
ATOM 1115 C CA . SER A 1 145 ? 12.516 15.711 -1.794 1 97.38 145 SER A CA 1
ATOM 1116 C C . SER A 1 145 ? 11.391 14.844 -1.235 1 97.38 145 SER A C 1
ATOM 1118 O O . SER A 1 145 ? 11.172 13.719 -1.702 1 97.38 145 SER A O 1
ATOM 1120 N N . LYS A 1 146 ? 10.703 15.297 -0.243 1 97.94 146 LYS A N 1
ATOM 1121 C CA . LYS A 1 146 ? 9.578 14.562 0.325 1 97.94 146 LYS A CA 1
ATOM 1122 C C . LYS A 1 146 ? 8.516 14.281 -0.734 1 97.94 146 LYS A C 1
ATOM 1124 O O . LYS A 1 146 ? 8.039 13.148 -0.855 1 97.94 146 LYS A O 1
ATOM 1129 N N . ILE A 1 147 ? 8.156 15.297 -1.499 1 97.81 147 ILE A N 1
ATOM 1130 C CA . ILE A 1 147 ? 7.105 15.172 -2.506 1 97.81 147 ILE A CA 1
ATOM 1131 C C . ILE A 1 147 ? 7.555 14.211 -3.604 1 97.81 147 ILE A C 1
ATOM 1133 O O . ILE A 1 147 ? 6.848 13.258 -3.924 1 97.81 147 ILE A O 1
ATOM 1137 N N . GLU A 1 148 ? 8.719 14.391 -4.094 1 96.44 148 GLU A N 1
ATOM 1138 C CA . GLU A 1 148 ? 9.18 13.695 -5.289 1 96.44 148 GLU A CA 1
ATOM 1139 C C . GLU A 1 148 ? 9.625 12.273 -4.961 1 96.44 148 GLU A C 1
ATOM 1141 O O . GLU A 1 148 ? 9.391 11.344 -5.738 1 96.44 148 GLU A O 1
ATOM 1146 N N . ASP A 1 149 ? 10.266 12.141 -3.768 1 94.81 149 ASP A N 1
ATOM 1147 C CA . ASP A 1 149 ? 10.93 10.867 -3.5 1 94.81 149 ASP A CA 1
ATOM 1148 C C . ASP A 1 149 ? 10.117 10.016 -2.533 1 94.81 149 ASP A C 1
ATOM 1150 O O . ASP A 1 149 ? 10.195 8.781 -2.564 1 94.81 149 ASP A O 1
ATOM 1154 N N . GLU A 1 150 ? 9.375 10.594 -1.698 1 95.19 150 GLU A N 1
ATOM 1155 C CA . GLU A 1 150 ? 8.711 9.82 -0.653 1 95.19 150 GLU A CA 1
ATOM 1156 C C . GLU A 1 150 ? 7.223 9.664 -0.95 1 95.19 150 GLU A C 1
ATOM 1158 O O . GLU A 1 150 ? 6.594 8.695 -0.508 1 95.19 150 GLU A O 1
ATOM 1163 N N . PHE A 1 151 ? 6.641 10.617 -1.68 1 96.38 151 PHE A N 1
ATOM 1164 C CA . PHE A 1 151 ? 5.207 10.562 -1.937 1 96.38 151 PHE A CA 1
ATOM 1165 C C . PHE A 1 151 ? 4.926 10 -3.322 1 96.38 151 PHE A C 1
ATOM 1167 O O . PHE A 1 151 ? 4.285 8.953 -3.453 1 96.38 151 PHE A O 1
ATOM 1174 N N . VAL A 1 152 ? 5.387 10.656 -4.344 1 96.5 152 VAL A N 1
ATOM 1175 C CA . VAL A 1 152 ? 4.992 10.352 -5.715 1 96.5 152 VAL A CA 1
ATOM 1176 C C . VAL A 1 152 ? 5.316 8.891 -6.031 1 96.5 152 VAL A C 1
ATOM 1178 O O . VAL A 1 152 ? 6.449 8.445 -5.828 1 96.5 152 VAL A O 1
ATOM 1181 N N . GLY A 1 153 ? 4.324 8.148 -6.492 1 94.5 153 GLY A N 1
ATOM 1182 C CA . GLY A 1 153 ? 4.492 6.77 -6.91 1 94.5 153 GLY A CA 1
ATOM 1183 C C . GLY A 1 153 ? 4.395 5.781 -5.766 1 94.5 153 GLY A C 1
ATOM 1184 O O . GLY A 1 153 ? 4.508 4.57 -5.969 1 94.5 153 GLY A O 1
ATOM 1185 N N . GLN A 1 154 ? 4.18 6.273 -4.57 1 93.94 154 GLN A N 1
ATOM 1186 C CA . GLN A 1 154 ? 4.164 5.402 -3.4 1 93.94 154 GLN A CA 1
ATOM 1187 C C . GLN A 1 154 ? 2.738 5.031 -3.008 1 93.94 154 GLN A C 1
ATOM 1189 O O . GLN A 1 154 ? 1.784 5.695 -3.418 1 93.94 154 GLN A O 1
ATOM 1194 N N . THR A 1 155 ? 2.621 3.963 -2.303 1 94.12 155 THR A N 1
ATOM 1195 C CA . THR A 1 155 ? 1.372 3.488 -1.717 1 94.12 155 THR A CA 1
ATOM 1196 C C . THR A 1 155 ? 1.529 3.266 -0.215 1 94.12 155 THR A C 1
ATOM 1198 O O . THR A 1 155 ? 2.504 2.654 0.228 1 94.12 155 THR A O 1
ATOM 1201 N N . PHE A 1 156 ? 0.628 3.838 0.503 1 93.38 156 PHE A N 1
ATOM 1202 C CA . PHE A 1 156 ? 0.512 3.605 1.938 1 93.38 156 PHE A CA 1
ATOM 1203 C C . PHE A 1 156 ? -0.822 2.949 2.273 1 93.38 156 PHE A C 1
ATOM 1205 O O . PHE A 1 156 ? -1.815 3.158 1.575 1 93.38 156 PHE A O 1
ATOM 1212 N N . ALA A 1 157 ? -0.806 2.139 3.289 1 94.75 157 ALA A N 1
ATOM 1213 C CA . ALA A 1 157 ? -2.07 1.513 3.666 1 94.75 157 ALA A CA 1
ATOM 1214 C C . ALA A 1 157 ? -2.035 1.032 5.113 1 94.75 157 ALA A C 1
ATOM 1216 O O . ALA A 1 157 ? -0.958 0.823 5.68 1 94.75 157 ALA A O 1
ATOM 1217 N N . ASP A 1 158 ? -3.15 0.976 5.719 1 92.69 158 ASP A N 1
ATOM 1218 C CA . ASP A 1 158 ? -3.391 0.396 7.035 1 92.69 158 ASP A CA 1
ATOM 1219 C C . ASP A 1 158 ? -4.676 -0.434 7.043 1 92.69 158 ASP A C 1
ATOM 1221 O O . ASP A 1 158 ? -5.668 -0.056 6.418 1 92.69 158 ASP A O 1
ATOM 1225 N N . SER A 1 159 ? -4.652 -1.546 7.66 1 94.62 159 SER A N 1
ATOM 1226 C CA . SER A 1 159 ? -5.793 -2.457 7.652 1 94.62 159 SER A CA 1
ATOM 1227 C C . SER A 1 159 ? -6.305 -2.711 9.062 1 94.62 159 SER A C 1
ATOM 1229 O O . SER A 1 159 ? -6.504 -3.861 9.461 1 94.62 159 SER A O 1
ATOM 1231 N N . GLU A 1 160 ? -6.566 -1.717 9.781 1 91.5 160 GLU A N 1
ATOM 1232 C CA . GLU A 1 160 ? -7.152 -1.878 11.109 1 91.5 160 GLU A CA 1
ATOM 1233 C C . GLU A 1 160 ? -8.625 -2.252 11.023 1 91.5 160 GLU A C 1
ATOM 1235 O O . GLU A 1 160 ? -9.273 -2.014 10 1 91.5 160 GLU A O 1
ATOM 1240 N N . GLU A 1 161 ? -9.172 -2.816 12.07 1 93.06 161 GLU A N 1
ATOM 1241 C CA . GLU A 1 161 ? -10.516 -3.389 12.055 1 93.06 161 GLU A CA 1
ATOM 1242 C C . GLU A 1 161 ? -11.578 -2.305 11.883 1 93.06 161 GLU A C 1
ATOM 1244 O O . GLU A 1 161 ? -12.516 -2.463 11.102 1 93.06 161 GLU A O 1
ATOM 1249 N N . GLU A 1 162 ? -11.469 -1.216 12.648 1 92.5 162 GLU A N 1
ATOM 1250 C CA . GLU A 1 162 ? -12.516 -0.194 12.633 1 92.5 162 GLU A CA 1
ATOM 1251 C C . GLU A 1 162 ? -12.398 0.689 11.391 1 92.5 162 GLU A C 1
ATOM 1253 O O . GLU A 1 162 ? -13.414 1.107 10.828 1 92.5 162 GLU A O 1
ATOM 1258 N N . ILE A 1 163 ? -11.203 0.98 11.062 1 92.44 163 ILE A N 1
ATOM 1259 C CA . ILE A 1 163 ? -10.938 1.824 9.898 1 92.44 163 ILE A CA 1
ATOM 1260 C C . ILE A 1 163 ? -9.711 1.308 9.156 1 92.44 163 ILE A C 1
ATOM 1262 O O . ILE A 1 163 ? -8.672 1.055 9.758 1 92.44 163 ILE A O 1
ATOM 1266 N N . SER A 1 164 ? -9.82 1.095 7.855 1 94.69 164 SER A N 1
ATOM 1267 C CA . SER A 1 164 ? -8.727 0.783 6.945 1 94.69 164 SER A CA 1
ATOM 1268 C C . SER A 1 164 ? -8.609 1.822 5.836 1 94.69 164 SER A C 1
ATOM 1270 O O . SER A 1 164 ? -9.602 2.475 5.488 1 94.69 164 SER A O 1
ATOM 1272 N N . TYR A 1 165 ? -7.402 2.008 5.387 1 94 165 TYR A N 1
ATOM 1273 C CA . TYR A 1 165 ? -7.293 2.953 4.281 1 94 165 TYR A CA 1
ATOM 1274 C C . TYR A 1 165 ? -6.223 2.514 3.289 1 94 165 TYR A C 1
ATOM 1276 O O . TYR A 1 165 ? -5.297 1.783 3.648 1 94 165 TYR A O 1
ATOM 1284 N N . ILE A 1 166 ? -6.398 2.918 2.084 1 96.06 166 ILE A N 1
ATOM 1285 C CA . ILE A 1 166 ? -5.43 2.838 0.995 1 96.06 166 ILE A CA 1
ATOM 1286 C C . ILE A 1 166 ? -5.109 4.242 0.486 1 96.06 166 ILE A C 1
ATOM 1288 O O . ILE A 1 166 ? -6.016 5.004 0.139 1 96.06 166 ILE A O 1
ATOM 1292 N N . TRP A 1 167 ? -3.838 4.551 0.513 1 94.81 167 TRP A N 1
ATOM 1293 C CA . TRP A 1 167 ? -3.34 5.867 0.137 1 94.81 167 TRP A CA 1
ATOM 1294 C C . TRP A 1 167 ? -2.381 5.773 -1.044 1 94.81 167 TRP A C 1
ATOM 1296 O O . TRP A 1 167 ? -1.209 5.426 -0.874 1 94.81 167 TRP A O 1
ATOM 1306 N N . HIS A 1 168 ? -2.943 6.117 -2.27 1 96.75 168 HIS A N 1
ATOM 1307 C CA . HIS A 1 168 ? -2.121 6.137 -3.475 1 96.75 168 HIS A CA 1
ATOM 1308 C C . HIS A 1 168 ? -1.676 7.555 -3.818 1 96.75 168 HIS A C 1
ATOM 1310 O O . HIS A 1 168 ? -2.498 8.469 -3.875 1 96.75 168 HIS A O 1
ATOM 1316 N N . SER A 1 169 ? -0.414 7.688 -4.082 1 97.19 169 SER A N 1
ATOM 1317 C CA . SER A 1 169 ? 0.11 9 -4.434 1 97.19 169 SER A CA 1
ATOM 1318 C C . SER A 1 169 ? 0.656 9.016 -5.859 1 97.19 169 SER A C 1
ATOM 1320 O O . SER A 1 169 ? 1.462 8.156 -6.227 1 97.19 169 SER A O 1
ATOM 1322 N N . PHE A 1 170 ? 0.243 9.961 -6.648 1 97.25 170 PHE A N 1
ATOM 1323 C CA . PHE A 1 170 ? 0.623 10.117 -8.047 1 97.25 170 PHE A CA 1
ATOM 1324 C C . PHE A 1 170 ? 1.222 11.5 -8.289 1 97.25 170 PHE A C 1
ATOM 1326 O O . PHE A 1 170 ? 0.986 12.43 -7.52 1 97.25 170 PHE A O 1
ATOM 1333 N N . PRO A 1 171 ? 2.012 11.602 -9.398 1 97.38 171 PRO A N 1
ATOM 1334 C CA . PRO A 1 171 ? 2.477 12.945 -9.75 1 97.38 171 PRO A CA 1
ATOM 1335 C C . PRO A 1 171 ? 1.328 13.93 -9.961 1 97.38 171 PRO A C 1
ATOM 1337 O O . PRO A 1 171 ? 0.314 13.586 -10.57 1 97.38 171 PRO A O 1
ATOM 1340 N N . GLY A 1 172 ? 1.437 15.133 -9.383 1 96.75 172 GLY A N 1
ATOM 1341 C CA . GLY A 1 172 ? 0.436 16.172 -9.586 1 96.75 172 GLY A CA 1
ATOM 1342 C C . GLY A 1 172 ? 0.558 16.859 -10.938 1 96.75 172 GLY A C 1
ATOM 1343 O O . GLY A 1 172 ? 1.354 16.453 -11.781 1 96.75 172 GLY A O 1
ATOM 1344 N N . GLU A 1 173 ? -0.299 17.812 -11.125 1 94.94 173 GLU A N 1
ATOM 1345 C CA . GLU A 1 173 ? -0.374 18.547 -12.375 1 94.94 173 GLU A CA 1
ATOM 1346 C C . GLU A 1 173 ? 0.847 19.438 -12.562 1 94.94 173 GLU A C 1
ATOM 1348 O O . GLU A 1 173 ? 1.286 19.672 -13.688 1 94.94 173 GLU A O 1
ATOM 1353 N N . TYR A 1 174 ? 1.424 19.922 -11.484 1 96.25 174 TYR A N 1
ATOM 1354 C CA . TYR A 1 174 ? 2.525 20.875 -11.516 1 96.25 174 TYR A CA 1
ATOM 1355 C C . TYR A 1 174 ? 3.816 20.234 -11.023 1 96.25 174 TYR A C 1
ATOM 1357 O O . TYR A 1 174 ? 3.791 19.172 -10.398 1 96.25 174 TYR A O 1
ATOM 1365 N N . GLN A 1 175 ? 4.887 20.953 -11.328 1 96.19 175 GLN A N 1
ATOM 1366 C CA . GLN A 1 175 ? 6.152 20.547 -10.734 1 96.19 175 GLN A CA 1
ATOM 1367 C C . GLN A 1 175 ? 6.078 20.578 -9.211 1 96.19 175 GLN A C 1
ATOM 1369 O O . GLN A 1 175 ? 5.492 21.5 -8.633 1 96.19 175 GLN A O 1
ATOM 1374 N N . ASN A 1 176 ? 6.711 19.578 -8.547 1 97.69 176 ASN A N 1
ATOM 1375 C CA . ASN A 1 176 ? 6.797 19.5 -7.094 1 97.69 176 ASN A CA 1
ATOM 1376 C C . ASN A 1 176 ? 5.418 19.359 -6.461 1 97.69 176 ASN A C 1
ATOM 1378 O O . ASN A 1 176 ? 5.168 19.875 -5.371 1 97.69 176 ASN A O 1
ATOM 1382 N N . SER A 1 177 ? 4.531 18.703 -7.238 1 98.38 177 SER A N 1
ATOM 1383 C CA . SER A 1 177 ? 3.188 18.484 -6.711 1 98.38 177 SER A CA 1
ATOM 1384 C C . SER A 1 177 ? 2.832 17 -6.688 1 98.38 177 SER A C 1
ATOM 1386 O O . SER A 1 177 ? 3.451 16.203 -7.391 1 98.38 177 SER A O 1
ATOM 1388 N N . VAL A 1 178 ? 1.914 16.688 -5.844 1 98.25 178 VAL A N 1
ATOM 1389 C CA . VAL A 1 178 ? 1.464 15.305 -5.664 1 98.25 178 VAL A CA 1
ATOM 1390 C C . VAL A 1 178 ? -0.049 15.281 -5.461 1 98.25 178 VAL A C 1
ATOM 1392 O O . VAL A 1 178 ? -0.619 16.203 -4.867 1 98.25 178 VAL A O 1
ATOM 1395 N N . GLU A 1 179 ? -0.684 14.344 -6.016 1 97.75 179 GLU A N 1
ATOM 1396 C CA . GLU A 1 179 ? -2.096 14.055 -5.785 1 97.75 179 GLU A CA 1
ATOM 1397 C C . GLU A 1 179 ? -2.268 12.742 -5.016 1 97.75 179 GLU A C 1
ATOM 1399 O O . GLU A 1 179 ? -1.763 11.703 -5.434 1 97.75 179 GLU A O 1
ATOM 1404 N N . HIS A 1 180 ? -2.895 12.844 -3.867 1 95.62 180 HIS A N 1
ATOM 1405 C CA . HIS A 1 180 ? -3.158 11.695 -3.014 1 95.62 180 HIS A CA 1
ATOM 1406 C C . HIS A 1 180 ? -4.594 11.203 -3.172 1 95.62 180 HIS A C 1
ATOM 1408 O O . HIS A 1 180 ? -5.539 11.945 -2.877 1 95.62 180 HIS A O 1
ATOM 1414 N N . GLU A 1 181 ? -4.738 10.008 -3.676 1 95.31 181 GLU A N 1
ATOM 1415 C CA . GLU A 1 181 ? -6.039 9.352 -3.662 1 95.31 181 GLU A CA 1
ATOM 1416 C C . GLU A 1 181 ? -6.188 8.453 -2.439 1 95.31 181 GLU A C 1
ATOM 1418 O O . GLU A 1 181 ? -5.477 7.453 -2.305 1 95.31 181 GLU A O 1
ATOM 1423 N N . LEU A 1 182 ? -7.117 8.859 -1.579 1 94 182 LEU A N 1
ATOM 1424 C CA . LEU A 1 182 ? -7.34 8.102 -0.353 1 94 182 LEU A CA 1
ATOM 1425 C C . LEU A 1 182 ? -8.656 7.34 -0.415 1 94 182 LEU A C 1
ATOM 1427 O O . LEU A 1 182 ? -9.68 7.895 -0.811 1 94 182 LEU A O 1
ATOM 1431 N N . THR A 1 183 ? -8.602 6.062 -0.146 1 94.88 183 THR A N 1
ATOM 1432 C CA . THR A 1 183 ? -9.781 5.223 0.02 1 94.88 183 THR A CA 1
ATOM 1433 C C . THR A 1 183 ? -9.867 4.688 1.446 1 94.88 183 THR A C 1
ATOM 1435 O O . THR A 1 183 ? -8.906 4.129 1.967 1 94.88 183 THR A O 1
ATOM 1438 N N . PHE A 1 184 ? -11.039 4.918 2.049 1 94 184 PHE A N 1
ATOM 1439 C CA . PHE A 1 184 ? -11.266 4.457 3.412 1 94 184 PHE A CA 1
ATOM 1440 C C . PHE A 1 184 ? -12.352 3.385 3.449 1 94 184 PHE A C 1
ATOM 1442 O O . PHE A 1 184 ? -13.328 3.457 2.697 1 94 184 PHE A O 1
ATOM 1449 N N . PHE A 1 185 ? -12.164 2.428 4.246 1 95.5 185 PHE A N 1
ATOM 1450 C CA . PHE A 1 185 ? -13.195 1.465 4.625 1 95.5 185 PHE A CA 1
ATOM 1451 C C . PHE A 1 185 ? -13.492 1.553 6.117 1 95.5 185 PHE A C 1
ATOM 1453 O O . PHE A 1 185 ? -12.633 1.243 6.945 1 95.5 185 PHE A O 1
ATOM 1460 N N . VAL A 1 186 ? -14.734 1.963 6.434 1 93.94 186 VAL A N 1
ATOM 1461 C CA . VAL A 1 186 ? -15.109 2.217 7.82 1 93.94 186 VAL A CA 1
ATOM 1462 C C . VAL A 1 186 ? -16.156 1.194 8.266 1 93.94 186 VAL A C 1
ATOM 1464 O O . VAL A 1 186 ? -17.188 1.041 7.629 1 93.94 186 VAL A O 1
ATOM 1467 N N . LYS A 1 187 ? -15.898 0.538 9.328 1 94.88 187 LYS A N 1
ATOM 1468 C CA . LYS A 1 187 ? -16.781 -0.497 9.844 1 94.88 187 LYS A CA 1
ATOM 1469 C C . LYS A 1 187 ? -18.094 0.105 10.344 1 94.88 187 LYS A C 1
ATOM 1471 O O . LYS A 1 187 ? -18.094 1.102 11.07 1 94.88 187 LYS A O 1
ATOM 1476 N N . GLN A 1 188 ? -19.172 -0.478 9.938 1 94.31 188 GLN A N 1
ATOM 1477 C CA . GLN A 1 188 ? -20.5 -0.066 10.383 1 94.31 188 GLN A CA 1
ATOM 1478 C C . GLN A 1 188 ? -21 -0.958 11.508 1 94.31 188 GLN A C 1
ATOM 1480 O O . GLN A 1 188 ? -20.375 -1.97 11.836 1 94.31 188 GLN A O 1
ATOM 1485 N N . GLU A 1 189 ? -22.094 -0.534 12.055 1 93.88 189 GLU A N 1
ATOM 1486 C CA . GLU A 1 189 ? -22.672 -1.264 13.18 1 93.88 189 GLU A CA 1
ATOM 1487 C C . GLU A 1 189 ? -23.016 -2.695 12.789 1 93.88 189 GLU A C 1
ATOM 1489 O O . GLU A 1 189 ? -22.938 -3.609 13.609 1 93.88 189 GLU A O 1
ATOM 1494 N N . ASN A 1 190 ? -23.359 -2.941 11.562 1 94.25 190 ASN A N 1
ATOM 1495 C CA . ASN A 1 190 ? -23.766 -4.262 11.094 1 94.25 190 ASN A CA 1
ATOM 1496 C C . ASN A 1 190 ? -22.562 -5.145 10.781 1 94.25 190 ASN A C 1
ATOM 1498 O O . ASN A 1 190 ? -22.719 -6.289 10.352 1 94.25 190 ASN A O 1
ATOM 1502 N N . GLY A 1 191 ? -21.438 -4.613 10.922 1 94.81 191 GLY A N 1
ATOM 1503 C CA . GLY A 1 191 ? -20.219 -5.391 10.734 1 94.81 191 GLY A CA 1
ATOM 1504 C C . GLY A 1 191 ? -19.641 -5.258 9.344 1 94.81 191 GLY A C 1
ATOM 1505 O O . GLY A 1 191 ? -18.5 -5.66 9.102 1 94.81 191 GLY A O 1
ATOM 1506 N N . LEU A 1 192 ? -20.422 -4.707 8.445 1 96.88 192 LEU A N 1
ATOM 1507 C CA . LEU A 1 192 ? -19.938 -4.43 7.098 1 96.88 192 LEU A CA 1
ATOM 1508 C C . LEU A 1 192 ? -19.234 -3.08 7.043 1 96.88 192 LEU A C 1
ATOM 1510 O O . LEU A 1 192 ? -19.172 -2.361 8.039 1 96.88 192 LEU A O 1
ATOM 1514 N N . TYR A 1 193 ? -18.609 -2.83 5.898 1 96.56 193 TYR A N 1
ATOM 1515 C CA . TYR A 1 193 ? -17.797 -1.618 5.785 1 96.56 193 TYR A CA 1
ATOM 1516 C C . TYR A 1 193 ? -18.375 -0.679 4.73 1 96.56 193 TYR A C 1
ATOM 1518 O O . TYR A 1 193 ? -18.891 -1.128 3.705 1 96.56 193 TYR A O 1
ATOM 1526 N N . GLU A 1 194 ? -18.297 0.609 5.043 1 95.75 194 GLU A N 1
ATOM 1527 C CA . GLU A 1 194 ? -18.641 1.646 4.07 1 95.75 194 GLU A CA 1
ATOM 1528 C C . GLU A 1 194 ? -17.375 2.277 3.477 1 95.75 194 GLU A C 1
ATOM 1530 O O . GLU A 1 194 ? -16.422 2.543 4.195 1 95.75 194 GLU A O 1
ATOM 1535 N N . ARG A 1 195 ? -17.406 2.375 2.125 1 95.38 195 ARG A N 1
ATOM 1536 C CA . ARG A 1 195 ? -16.266 2.902 1.388 1 95.38 195 ARG A CA 1
ATOM 1537 C C . ARG A 1 195 ? -16.375 4.41 1.196 1 95.38 195 ARG A C 1
ATOM 1539 O O . ARG A 1 195 ? -17.453 4.914 0.863 1 95.38 195 ARG A O 1
ATOM 1546 N N . TYR A 1 196 ? -15.359 5.168 1.483 1 92.62 196 TYR A N 1
ATOM 1547 C CA . TYR A 1 196 ? -15.258 6.602 1.237 1 92.62 196 TYR A CA 1
ATOM 1548 C C . TYR A 1 196 ? -13.992 6.934 0.448 1 92.62 196 TYR A C 1
ATOM 1550 O O . TYR A 1 196 ? -12.984 6.242 0.568 1 92.62 196 TYR A O 1
ATOM 1558 N N . GLU A 1 197 ? -14.102 7.926 -0.38 1 93.12 197 GLU A N 1
ATOM 1559 C CA . GLU A 1 197 ? -12.945 8.352 -1.171 1 93.12 197 GLU A CA 1
ATOM 1560 C C . GLU A 1 197 ? -12.688 9.852 -1.006 1 93.12 197 GLU A C 1
ATOM 1562 O O . GLU A 1 197 ? -13.633 10.641 -0.879 1 93.12 197 GLU A O 1
ATOM 1567 N N . GLU A 1 198 ? -11.398 10.188 -0.98 1 91.75 198 GLU A N 1
ATOM 1568 C CA . GLU A 1 198 ? -10.961 11.578 -0.908 1 91.75 198 GLU A CA 1
ATOM 1569 C C . GLU A 1 198 ? -9.781 11.836 -1.842 1 91.75 198 GLU A C 1
ATOM 1571 O O . GLU A 1 198 ? -9 10.922 -2.123 1 91.75 198 GLU A O 1
ATOM 1576 N N . LEU A 1 199 ? -9.773 12.984 -2.367 1 93.94 199 LEU A N 1
ATOM 1577 C CA . LEU A 1 199 ? -8.641 13.43 -3.178 1 93.94 199 LEU A CA 1
ATOM 1578 C C . LEU A 1 199 ? -7.977 14.656 -2.557 1 93.94 199 LEU A C 1
ATOM 1580 O O . LEU A 1 199 ? -8.641 15.648 -2.266 1 93.94 199 LEU A O 1
ATOM 1584 N N . HIS A 1 200 ? -6.676 14.547 -2.277 1 94 200 HIS A N 1
ATOM 1585 C CA . HIS A 1 200 ? -5.887 15.664 -1.76 1 94 200 HIS A CA 1
ATOM 1586 C C . HIS A 1 200 ? -4.797 16.062 -2.744 1 94 200 HIS A C 1
ATOM 1588 O O . HIS A 1 200 ? -4.035 15.219 -3.219 1 94 200 HIS A O 1
ATOM 1594 N N . LYS A 1 201 ? -4.742 17.266 -3.031 1 97.06 201 LYS A N 1
ATOM 1595 C CA . LYS A 1 201 ? -3.688 17.812 -3.879 1 97.06 201 LYS A CA 1
ATOM 1596 C C . LYS A 1 201 ? -2.744 18.703 -3.076 1 97.06 201 LYS A C 1
ATOM 1598 O O . LYS A 1 201 ? -3.189 19.594 -2.348 1 97.06 201 LYS A O 1
ATOM 1603 N N . GLN A 1 202 ? -1.494 18.438 -3.191 1 98 202 GLN A N 1
ATOM 1604 C CA . GLN A 1 202 ? -0.497 19.234 -2.477 1 98 202 GLN A CA 1
ATOM 1605 C C . GLN A 1 202 ? 0.628 19.672 -3.408 1 98 202 GLN A C 1
ATOM 1607 O O . GLN A 1 202 ? 0.919 19 -4.398 1 98 202 GLN A O 1
ATOM 1612 N N . ARG A 1 203 ? 1.219 20.734 -3.045 1 98.56 203 ARG A N 1
ATOM 1613 C CA . ARG A 1 203 ? 2.377 21.25 -3.76 1 98.56 203 ARG A CA 1
ATOM 1614 C C . ARG A 1 203 ? 3.322 21.984 -2.812 1 98.56 203 ARG A C 1
ATOM 1616 O O . ARG A 1 203 ? 2.891 22.531 -1.79 1 98.56 203 ARG A O 1
ATOM 1623 N N . THR A 1 204 ? 4.578 21.922 -3.143 1 98.62 204 THR A N 1
ATOM 1624 C CA . THR A 1 204 ? 5.562 22.672 -2.371 1 98.62 204 THR A CA 1
ATOM 1625 C C . THR A 1 204 ? 6.48 23.469 -3.293 1 98.62 204 THR A C 1
ATOM 1627 O O . THR A 1 204 ? 6.348 23.406 -4.516 1 98.62 204 THR A O 1
ATOM 1630 N N . TYR A 1 205 ? 7.336 24.297 -2.723 1 98.25 205 TYR A N 1
ATOM 1631 C CA . TYR A 1 205 ? 8.266 25.188 -3.41 1 98.25 205 TYR A CA 1
ATOM 1632 C C . TYR A 1 205 ? 9.609 25.234 -2.701 1 98.25 205 TYR A C 1
ATOM 1634 O O . TYR A 1 205 ? 9.773 24.641 -1.627 1 98.25 205 TYR A O 1
ATOM 1642 N N . SER A 1 206 ? 10.547 25.844 -3.348 1 97.56 206 SER A N 1
ATOM 1643 C CA . SER A 1 206 ? 11.883 25.891 -2.764 1 97.56 206 SER A CA 1
ATOM 1644 C C . SER A 1 206 ? 11.914 26.812 -1.545 1 97.56 206 SER A C 1
ATOM 1646 O O . SER A 1 206 ? 11.062 27.688 -1.4 1 97.56 206 SER A O 1
ATOM 1648 N N . VAL A 1 207 ? 12.945 26.594 -0.713 1 98.12 207 VAL A N 1
ATOM 1649 C CA . VAL A 1 207 ? 13.156 27.453 0.451 1 98.12 207 VAL A CA 1
ATOM 1650 C C . VAL A 1 207 ? 13.32 28.906 0.005 1 98.12 207 VAL A C 1
ATOM 1652 O O . VAL A 1 207 ? 12.789 29.812 0.639 1 98.12 207 VAL A O 1
ATOM 1655 N N . GLU A 1 208 ? 13.992 29.094 -1.088 1 97.94 208 GLU A N 1
ATOM 1656 C CA . GLU A 1 208 ? 14.227 30.422 -1.621 1 97.94 208 GLU A CA 1
ATOM 1657 C C . GLU A 1 208 ? 12.922 31.094 -2.025 1 97.94 208 GLU A C 1
ATOM 1659 O O . GLU A 1 208 ? 12.727 32.281 -1.771 1 97.94 208 GLU A O 1
ATOM 1664 N N . GLU A 1 209 ? 12.078 30.375 -2.629 1 98.5 209 GLU A N 1
ATOM 1665 C CA . GLU A 1 209 ? 10.789 30.922 -3.041 1 98.5 209 GLU A CA 1
ATOM 1666 C C . GLU A 1 209 ? 9.953 31.328 -1.832 1 98.5 209 GLU A C 1
ATOM 1668 O O . GLU A 1 209 ? 9.438 32.438 -1.778 1 98.5 209 GLU A O 1
ATOM 1673 N N . TYR A 1 210 ? 9.844 30.469 -0.863 1 98.75 210 TYR A N 1
ATOM 1674 C CA . TYR A 1 210 ? 9.102 30.812 0.344 1 98.75 210 TYR A CA 1
ATOM 1675 C C . TYR A 1 210 ? 9.688 32.031 1.023 1 98.75 210 TYR A C 1
ATOM 1677 O O . TYR A 1 210 ? 8.945 32.906 1.493 1 98.75 210 TYR A O 1
ATOM 1685 N N . THR A 1 211 ? 11.016 32.125 1.087 1 98.56 211 THR A N 1
ATOM 1686 C CA . THR A 1 211 ? 11.68 33.25 1.726 1 98.56 211 THR A CA 1
ATOM 1687 C C . THR A 1 211 ? 11.352 34.562 1.006 1 98.56 211 THR A C 1
ATOM 1689 O O . THR A 1 211 ? 11.07 35.562 1.647 1 98.56 211 THR A O 1
ATOM 1692 N N . THR A 1 212 ? 11.375 34.438 -0.271 1 98.69 212 THR A N 1
ATOM 1693 C CA . THR A 1 212 ? 11.047 35.625 -1.083 1 98.69 212 THR A CA 1
ATOM 1694 C C . THR A 1 212 ? 9.609 36.062 -0.83 1 98.69 212 THR A C 1
ATOM 1696 O O . THR A 1 212 ? 9.352 37.25 -0.645 1 98.69 212 THR A O 1
ATOM 1699 N N . TRP A 1 213 ? 8.695 35.125 -0.816 1 98.81 213 TRP A N 1
ATOM 1700 C CA . TRP A 1 213 ? 7.281 35.438 -0.631 1 98.81 213 TRP A CA 1
ATOM 1701 C C . TRP A 1 213 ? 7.023 35.969 0.774 1 98.81 213 TRP A C 1
ATOM 1703 O O . TRP A 1 213 ? 6.156 36.844 0.972 1 98.81 213 TRP A O 1
ATOM 1713 N N . LEU A 1 214 ? 7.754 35.469 1.746 1 98.81 214 LEU A N 1
ATOM 1714 C CA . LEU A 1 214 ? 7.668 35.969 3.109 1 98.81 214 LEU A CA 1
ATOM 1715 C C . LEU A 1 214 ? 8.109 37.438 3.168 1 98.81 214 LEU A C 1
ATOM 1717 O O . LEU A 1 214 ? 7.445 38.281 3.797 1 98.81 214 LEU A O 1
ATOM 1721 N N . LEU A 1 215 ? 9.18 37.719 2.49 1 98.19 215 LEU A N 1
ATOM 1722 C CA . LEU A 1 215 ? 9.664 39.094 2.443 1 98.19 215 LEU A CA 1
ATOM 1723 C C . LEU A 1 215 ? 8.633 40.031 1.808 1 98.19 215 LEU A C 1
ATOM 1725 O O . LEU A 1 215 ? 8.375 41.125 2.312 1 98.19 215 LEU A O 1
ATOM 1729 N N . GLU A 1 216 ? 8.07 39.562 0.78 1 98.19 216 GLU A N 1
ATOM 1730 C CA . GLU A 1 216 ? 7.055 40.344 0.081 1 98.19 216 GLU A CA 1
ATOM 1731 C C . GLU A 1 216 ? 5.836 40.594 0.97 1 98.19 216 GLU A C 1
ATOM 1733 O O . GLU A 1 216 ? 5.168 41.625 0.848 1 98.19 216 GLU A O 1
ATOM 1738 N N . ALA A 1 217 ? 5.59 39.719 1.853 1 98.38 217 ALA A N 1
ATOM 1739 C CA . ALA A 1 217 ? 4.426 39.812 2.73 1 98.38 217 ALA A CA 1
ATOM 1740 C C . ALA A 1 217 ? 4.75 40.625 3.984 1 98.38 217 ALA A C 1
ATOM 1742 O O . ALA A 1 217 ? 3.889 40.781 4.848 1 98.38 217 ALA A O 1
ATOM 1743 N N . GLY A 1 218 ? 5.977 41.062 4.133 1 98 218 GLY A N 1
ATOM 1744 C CA . GLY A 1 218 ? 6.348 41.938 5.242 1 98 218 GLY A CA 1
ATOM 1745 C C . GLY A 1 218 ? 7.012 41.188 6.383 1 98 218 GLY A C 1
ATOM 1746 O O . GLY A 1 218 ? 7.125 41.719 7.492 1 98 218 GLY A O 1
ATOM 1747 N N . PHE A 1 219 ? 7.461 39.969 6.113 1 98.56 219 PHE A N 1
ATOM 1748 C CA . PHE A 1 219 ? 8.156 39.188 7.133 1 98.56 219 PHE A CA 1
ATOM 1749 C C . PHE A 1 219 ? 9.656 39.125 6.844 1 98.56 219 PHE A C 1
ATOM 1751 O O . PHE A 1 219 ? 10.07 39.219 5.688 1 98.56 219 PHE A O 1
ATOM 1758 N N . GLU A 1 220 ? 10.414 39.031 7.879 1 97.62 220 GLU A N 1
ATOM 1759 C CA . GLU A 1 220 ? 11.828 38.688 7.785 1 97.62 220 GLU A CA 1
ATOM 1760 C C . GLU A 1 220 ? 12.086 37.281 8.328 1 97.62 220 GLU A C 1
ATOM 1762 O O . GLU A 1 220 ? 11.719 36.969 9.469 1 97.62 220 GLU A O 1
ATOM 1767 N N . VAL A 1 221 ? 12.734 36.469 7.531 1 98.19 221 VAL A N 1
ATOM 1768 C CA . VAL A 1 221 ? 12.984 35.094 7.949 1 98.19 221 VAL A CA 1
ATOM 1769 C C . VAL A 1 221 ? 14.133 35.062 8.953 1 98.19 221 VAL A C 1
ATOM 1771 O O . VAL A 1 221 ? 15.258 35.469 8.633 1 98.19 221 VAL A O 1
ATOM 1774 N N . GLU A 1 222 ? 13.852 34.594 10.086 1 97.62 222 GLU A N 1
ATOM 1775 C CA . GLU A 1 222 ? 14.867 34.531 11.133 1 97.62 222 GLU A CA 1
ATOM 1776 C C . GLU A 1 222 ? 15.57 33.156 11.125 1 97.62 222 GLU A C 1
ATOM 1778 O O . GLU A 1 222 ? 16.766 33.062 11.43 1 97.62 222 GLU A O 1
ATOM 1783 N N . ALA A 1 223 ? 14.812 32.156 10.836 1 97.94 223 ALA A N 1
ATOM 1784 C CA . ALA A 1 223 ? 15.398 30.812 10.812 1 97.94 223 ALA A CA 1
ATOM 1785 C C . ALA A 1 223 ? 14.641 29.891 9.852 1 97.94 223 ALA A C 1
ATOM 1787 O O . ALA A 1 223 ? 13.414 30 9.727 1 97.94 223 ALA A O 1
ATOM 1788 N N . VAL A 1 224 ? 15.344 29.078 9.148 1 98.56 224 VAL A N 1
ATOM 1789 C CA . VAL A 1 224 ? 14.828 27.938 8.391 1 98.56 224 VAL A CA 1
ATOM 1790 C C . VAL A 1 224 ? 15.508 26.656 8.875 1 98.56 224 VAL A C 1
ATOM 1792 O O . VAL A 1 224 ? 16.734 26.547 8.836 1 98.56 224 VAL A O 1
ATOM 1795 N N . THR A 1 225 ? 14.727 25.719 9.383 1 98.31 225 THR A N 1
ATOM 1796 C CA . THR A 1 225 ? 15.242 24.469 9.906 1 98.31 225 THR A CA 1
ATOM 1797 C C . THR A 1 225 ? 14.484 23.281 9.32 1 98.31 225 THR A C 1
ATOM 1799 O O . THR A 1 225 ? 13.562 23.469 8.516 1 98.31 225 THR A O 1
ATOM 1802 N N . ALA A 1 226 ? 14.984 22.031 9.695 1 98.06 226 ALA A N 1
ATOM 1803 C CA . ALA A 1 226 ? 14.367 20.875 9.055 1 98.06 226 ALA A CA 1
ATOM 1804 C C . ALA A 1 226 ? 14.109 19.766 10.07 1 98.06 226 ALA A C 1
ATOM 1806 O O . ALA A 1 226 ? 14.852 19.609 11.039 1 98.06 226 ALA A O 1
ATOM 1807 N N . ASP A 1 227 ? 12.992 19.062 9.859 1 97.44 227 ASP A N 1
ATOM 1808 C CA . ASP A 1 227 ? 12.703 17.766 10.469 1 97.44 227 ASP A CA 1
ATOM 1809 C C . ASP A 1 227 ? 12.695 17.875 11.992 1 97.44 227 ASP A C 1
ATOM 1811 O O . ASP A 1 227 ? 13.281 17.031 12.68 1 97.44 227 ASP A O 1
ATOM 1815 N N . PHE A 1 228 ? 12.195 18.922 12.453 1 96.5 228 PHE A N 1
ATOM 1816 C CA . PHE A 1 228 ? 12.008 19.188 13.875 1 96.5 228 PHE A CA 1
ATOM 1817 C C . PHE A 1 228 ? 13.352 19.25 14.594 1 96.5 228 PHE A C 1
ATOM 1819 O O . PHE A 1 228 ? 13.461 18.859 15.75 1 96.5 228 PHE A O 1
ATOM 1826 N N . SER A 1 229 ? 14.305 19.703 13.883 1 95 229 SER A N 1
ATOM 1827 C CA . SER A 1 229 ? 15.633 19.891 14.453 1 95 229 SER A CA 1
ATOM 1828 C C . SER A 1 229 ? 16.125 21.328 14.242 1 95 229 SER A C 1
ATOM 1830 O O . SER A 1 229 ? 15.406 22.156 13.672 1 95 229 SER A O 1
ATOM 1832 N N . SER A 1 230 ? 17.312 21.609 14.781 1 94.12 230 SER A N 1
ATOM 1833 C CA . SER A 1 230 ? 17.891 22.938 14.602 1 94.12 230 SER A CA 1
ATOM 1834 C C . SER A 1 230 ? 18.797 22.984 13.375 1 94.12 230 SER A C 1
ATOM 1836 O O . SER A 1 230 ? 19.469 23.984 13.125 1 94.12 230 SER A O 1
ATOM 1838 N N . GLU A 1 231 ? 18.719 21.922 12.664 1 94.44 231 GLU A N 1
ATOM 1839 C CA . GLU A 1 231 ? 19.625 21.828 11.523 1 94.44 231 GLU A CA 1
ATOM 1840 C C . GLU A 1 231 ? 19.078 22.578 10.312 1 94.44 231 GLU A C 1
ATOM 1842 O O . GLU A 1 231 ? 17.859 22.625 10.109 1 94.44 231 GLU A O 1
ATOM 1847 N N . ILE A 1 232 ? 20.031 23.047 9.562 1 95.94 232 ILE A N 1
ATOM 1848 C CA . ILE A 1 232 ? 19.656 23.656 8.297 1 95.94 232 ILE A CA 1
ATOM 1849 C C . ILE A 1 232 ? 19.188 22.578 7.316 1 95.94 232 ILE A C 1
ATOM 1851 O O . ILE A 1 232 ? 19.734 21.484 7.277 1 95.94 232 ILE A O 1
ATOM 1855 N N . PRO A 1 233 ? 18.203 22.953 6.5 1 96.94 233 PRO A N 1
ATOM 1856 C CA . PRO A 1 233 ? 17.688 21.969 5.555 1 96.94 233 PRO A CA 1
ATOM 1857 C C . PRO A 1 233 ? 18.766 21.453 4.594 1 96.94 233 PRO A C 1
ATOM 1859 O O . PRO A 1 233 ? 19.625 22.219 4.152 1 96.94 233 PRO A O 1
ATOM 1862 N N . SER A 1 234 ? 18.688 20.188 4.305 1 94.62 234 SER A N 1
ATOM 1863 C CA . SER A 1 234 ? 19.516 19.547 3.283 1 94.62 234 SER A CA 1
ATOM 1864 C C . SER A 1 234 ? 18.656 18.906 2.199 1 94.62 234 SER A C 1
ATOM 1866 O O . SER A 1 234 ? 17.422 19.016 2.232 1 94.62 234 SER A O 1
ATOM 1868 N N . GLU A 1 235 ? 19.281 18.281 1.237 1 92.56 235 GLU A N 1
ATOM 1869 C CA . GLU A 1 235 ? 18.578 17.625 0.147 1 92.56 235 GLU A CA 1
ATOM 1870 C C . GLU A 1 235 ? 17.781 16.422 0.649 1 92.56 235 GLU A C 1
ATOM 1872 O O . GLU A 1 235 ? 16.844 15.969 -0.013 1 92.56 235 GLU A O 1
ATOM 1877 N N . GLU A 1 236 ? 18.094 16.031 1.817 1 93.38 236 GLU A N 1
ATOM 1878 C CA . GLU A 1 236 ? 17.469 14.82 2.35 1 93.38 236 GLU A CA 1
ATOM 1879 C C . GLU A 1 236 ? 16.359 15.156 3.342 1 93.38 236 GLU A C 1
ATOM 1881 O O . GLU A 1 236 ? 15.625 14.273 3.773 1 93.38 236 GLU A O 1
ATOM 1886 N N . SER A 1 237 ? 16.266 16.422 3.693 1 96.88 237 SER A N 1
ATOM 1887 C CA . SER A 1 237 ? 15.25 16.812 4.668 1 96.88 237 SER A CA 1
ATOM 1888 C C . SER A 1 237 ? 13.844 16.562 4.137 1 96.88 237 SER A C 1
ATOM 1890 O O . SER A 1 237 ? 13.602 16.656 2.934 1 96.88 237 SER A O 1
ATOM 1892 N N . MET A 1 238 ? 12.961 16.25 5.039 1 97.25 238 MET A N 1
ATOM 1893 C CA . MET A 1 238 ? 11.609 15.867 4.641 1 97.25 238 MET A CA 1
ATOM 1894 C C . MET A 1 238 ? 10.609 16.969 4.949 1 97.25 238 MET A C 1
ATOM 1896 O O . MET A 1 238 ? 9.609 17.141 4.242 1 97.25 238 MET A O 1
ATOM 1900 N N . ARG A 1 239 ? 10.82 17.656 5.973 1 98.44 239 ARG A N 1
ATOM 1901 C CA . ARG A 1 239 ? 9.953 18.766 6.41 1 98.44 239 ARG A CA 1
ATOM 1902 C C . ARG A 1 239 ? 10.773 20.016 6.703 1 98.44 239 ARG A C 1
ATOM 1904 O O . ARG A 1 239 ? 11.797 19.953 7.383 1 98.44 239 ARG A O 1
ATOM 1911 N N . ILE A 1 240 ? 10.367 21.109 6.133 1 98.75 240 ILE A N 1
ATOM 1912 C CA . ILE A 1 240 ? 11.07 22.375 6.312 1 98.75 240 ILE A CA 1
ATOM 1913 C C . ILE A 1 240 ? 10.258 23.297 7.23 1 98.75 240 ILE A C 1
ATOM 1915 O O . ILE A 1 240 ? 9.039 23.438 7.055 1 98.75 240 ILE A O 1
ATOM 1919 N N . PHE A 1 241 ? 10.891 23.891 8.203 1 98.81 241 PHE A N 1
ATOM 1920 C CA . PHE A 1 241 ? 10.25 24.797 9.148 1 98.81 241 PHE A CA 1
ATOM 1921 C C . PHE A 1 241 ? 10.727 26.219 8.938 1 98.81 241 PHE A C 1
ATOM 1923 O O . PHE A 1 241 ? 11.922 26.469 8.734 1 98.81 241 PHE A O 1
ATOM 1930 N N . PHE A 1 242 ? 9.828 27.172 8.961 1 98.88 242 PHE A N 1
ATOM 1931 C CA . PHE A 1 242 ? 10.133 28.594 8.836 1 98.88 242 PHE A CA 1
ATOM 1932 C C . PHE A 1 242 ? 9.711 29.344 10.094 1 98.88 242 PHE A C 1
ATOM 1934 O O . PHE A 1 242 ? 8.602 29.156 10.594 1 98.88 242 PHE A O 1
ATOM 1941 N N . ALA A 1 243 ? 10.594 30.109 10.625 1 98.81 243 ALA A N 1
ATOM 1942 C CA . ALA A 1 243 ? 10.312 31.125 11.641 1 98.81 243 ALA A CA 1
ATOM 1943 C C . ALA A 1 243 ? 10.562 32.531 11.094 1 98.81 243 ALA A C 1
ATOM 1945 O O . ALA A 1 243 ? 11.703 32.906 10.805 1 98.81 243 ALA A O 1
ATOM 1946 N N . ALA A 1 244 ? 9.5 33.281 10.984 1 98.75 244 ALA A N 1
ATOM 1947 C CA . ALA A 1 244 ? 9.609 34.594 10.383 1 98.75 244 ALA A CA 1
ATOM 1948 C C . ALA A 1 244 ? 9 35.656 11.281 1 98.75 244 ALA A C 1
ATOM 1950 O O . ALA A 1 244 ? 7.977 35.438 11.93 1 98.75 244 ALA A O 1
ATOM 1951 N N . ARG A 1 245 ? 9.586 36.844 11.281 1 98 245 ARG A N 1
ATOM 1952 C CA . ARG A 1 245 ? 9.133 37.969 12.094 1 98 245 ARG A CA 1
ATOM 1953 C C . ARG A 1 245 ? 8.578 39.094 11.219 1 98 245 ARG A C 1
ATOM 1955 O O . ARG A 1 245 ? 9.156 39.438 10.195 1 98 245 ARG A O 1
ATOM 1962 N N . LYS A 1 246 ? 7.453 39.594 11.688 1 97.62 246 LYS A N 1
ATOM 1963 C CA . LYS A 1 246 ? 6.883 40.719 10.953 1 97.62 246 LYS A CA 1
ATOM 1964 C C . LYS A 1 246 ? 7.691 42 11.172 1 97.62 246 LYS A C 1
ATOM 1966 O O . LYS A 1 246 ? 7.969 42.375 12.32 1 97.62 246 LYS A O 1
ATOM 1971 N N . LYS A 1 247 ? 8.047 42.594 10.109 1 92.19 247 LYS A N 1
ATOM 1972 C CA . LYS A 1 247 ? 8.805 43.844 10.195 1 92.19 247 LYS A CA 1
ATOM 1973 C C . LYS A 1 247 ? 7.934 44.969 10.719 1 92.19 247 LYS A C 1
ATOM 1975 O O . LYS A 1 247 ? 6.734 45.031 10.438 1 92.19 247 LYS A O 1
ATOM 1980 N N . LYS A 1 248 ? 8.617 45.844 11.562 1 84.31 248 LYS A N 1
ATOM 1981 C CA . LYS A 1 248 ? 7.934 47.062 11.992 1 84.31 248 LYS A CA 1
ATOM 1982 C C . LYS A 1 248 ? 7.633 47.969 10.812 1 84.31 248 LYS A C 1
ATOM 1984 O O . LYS A 1 248 ? 8.492 48.188 9.945 1 84.31 248 LYS A O 1
ATOM 1989 N N . ARG A 1 249 ? 6.293 48.156 10.531 1 64.06 249 ARG A N 1
ATOM 1990 C CA . ARG A 1 249 ? 5.957 49.156 9.508 1 64.06 249 ARG A CA 1
ATOM 1991 C C . ARG A 1 249 ? 6.578 50.5 9.836 1 64.06 249 ARG A C 1
ATOM 1993 O O . ARG A 1 249 ? 6.488 50.969 10.969 1 64.06 249 ARG A O 1
ATOM 2000 N N . GLY A 1 250 ? 7.82 50.844 9.422 1 49.53 250 GLY A N 1
ATOM 2001 C CA . GLY A 1 250 ? 8.289 52.219 9.602 1 49.53 250 GLY A CA 1
ATOM 2002 C C . GLY A 1 250 ? 7.211 53.25 9.375 1 49.53 250 GLY A C 1
ATOM 2003 O O . GLY A 1 250 ? 6.199 52.969 8.719 1 49.53 250 GLY A O 1
ATOM 2004 N N . MET B 1 1 ? -8.609 -20.469 7.871 1 32.88 1 MET B N 1
ATOM 2005 C CA . MET B 1 1 ? -8.461 -19.234 7.102 1 32.88 1 MET B CA 1
ATOM 2006 C C . MET B 1 1 ? -9.289 -19.297 5.82 1 32.88 1 MET B C 1
ATOM 2008 O O . MET B 1 1 ? -9.195 -20.266 5.062 1 32.88 1 MET B O 1
ATOM 2012 N N . ASN B 1 2 ? -10.406 -18.875 5.773 1 39.19 2 ASN B N 1
ATOM 2013 C CA . ASN B 1 2 ? -11.438 -19.078 4.762 1 39.19 2 ASN B CA 1
ATOM 2014 C C . ASN B 1 2 ? -10.969 -18.609 3.385 1 39.19 2 ASN B C 1
ATOM 2016 O O . ASN B 1 2 ? -10.867 -17.406 3.131 1 39.19 2 ASN B O 1
ATOM 2020 N N . TYR B 1 3 ? -10.023 -19.469 2.732 1 49.78 3 TYR B N 1
ATOM 2021 C CA . TYR B 1 3 ? -9.547 -19.484 1.354 1 49.78 3 TYR B CA 1
ATOM 2022 C C . TYR B 1 3 ? -10.695 -19.266 0.376 1 49.78 3 TYR B C 1
ATOM 2024 O O . TYR B 1 3 ? -10.477 -19.141 -0.831 1 49.78 3 TYR B O 1
ATOM 2032 N N . GLN B 1 4 ? -11.875 -19.125 0.958 1 62.16 4 GLN B N 1
ATOM 2033 C CA . GLN B 1 4 ? -13 -19.141 0.031 1 62.16 4 GLN B CA 1
ATOM 2034 C C . GLN B 1 4 ? -13.031 -17.875 -0.82 1 62.16 4 GLN B C 1
ATOM 2036 O O . GLN B 1 4 ? -13.117 -17.953 -2.047 1 62.16 4 GLN B O 1
ATOM 2041 N N . VAL B 1 5 ? -12.711 -16.75 -0.046 1 73 5 VAL B N 1
ATOM 2042 C CA . VAL B 1 5 ? -12.898 -15.516 -0.809 1 73 5 VAL B CA 1
ATOM 2043 C C . VAL B 1 5 ? -11.695 -15.281 -1.718 1 73 5 VAL B C 1
ATOM 2045 O O . VAL B 1 5 ? -11.844 -14.82 -2.852 1 73 5 VAL B O 1
ATOM 2048 N N . PHE B 1 6 ? -10.555 -15.758 -1.247 1 80.31 6 PHE B N 1
ATOM 2049 C CA . PHE B 1 6 ? -9.352 -15.57 -2.059 1 80.31 6 PHE B CA 1
ATOM 2050 C C . PHE B 1 6 ? -9.477 -16.328 -3.381 1 80.31 6 PHE B C 1
ATOM 2052 O O . PHE B 1 6 ? -9.211 -15.758 -4.445 1 80.31 6 PHE B O 1
ATOM 2059 N N . ALA B 1 7 ? -9.906 -17.547 -3.225 1 86.12 7 ALA B N 1
ATOM 2060 C CA . ALA B 1 7 ? -10.055 -18.359 -4.43 1 86.12 7 ALA B CA 1
ATOM 2061 C C . ALA B 1 7 ? -11.008 -17.703 -5.426 1 86.12 7 ALA B 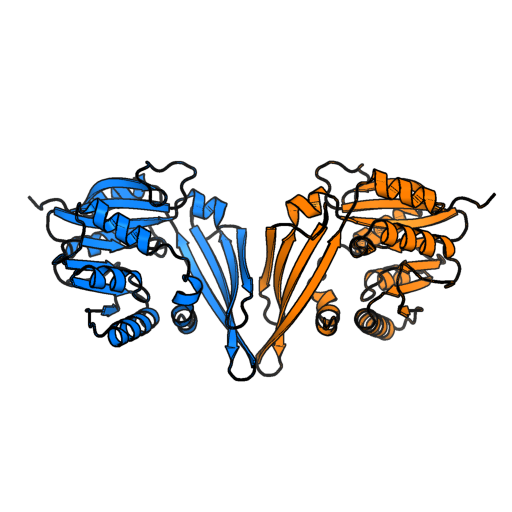C 1
ATOM 2063 O O . ALA B 1 7 ? -10.734 -17.672 -6.629 1 86.12 7 ALA B O 1
ATOM 2064 N N . ALA B 1 8 ? -12.016 -17.172 -4.867 1 82.31 8 ALA B N 1
ATOM 2065 C CA . ALA B 1 8 ? -13.039 -16.562 -5.707 1 82.31 8 ALA B CA 1
ATOM 2066 C C . ALA B 1 8 ? -12.516 -15.281 -6.363 1 82.31 8 ALA B C 1
ATOM 2068 O O . ALA B 1 8 ? -12.938 -14.922 -7.465 1 82.31 8 ALA B O 1
ATOM 2069 N N . LEU B 1 9 ? -11.617 -14.664 -5.727 1 85.25 9 LEU B N 1
ATOM 2070 C CA . LEU B 1 9 ? -11.125 -13.375 -6.195 1 85.25 9 LEU B CA 1
ATOM 2071 C C . LEU B 1 9 ? -9.797 -13.531 -6.926 1 85.25 9 LEU B C 1
ATOM 2073 O O . LEU B 1 9 ? -9.297 -12.586 -7.535 1 85.25 9 LEU B O 1
ATOM 2077 N N . TYR B 1 10 ? -9.242 -14.664 -6.945 1 88.88 10 TYR B N 1
ATOM 2078 C CA . TYR B 1 10 ? -7.871 -14.93 -7.367 1 88.88 10 TYR B CA 1
ATOM 2079 C C . TYR B 1 10 ? -7.645 -14.461 -8.797 1 88.88 10 TYR B C 1
ATOM 2081 O O . TYR B 1 10 ? -6.672 -13.766 -9.086 1 88.88 10 TYR B O 1
ATOM 2089 N N . ASP B 1 11 ? -8.57 -14.828 -9.625 1 88.56 11 ASP B N 1
ATOM 2090 C CA . ASP B 1 11 ? -8.391 -14.5 -11.039 1 88.56 11 ASP B CA 1
ATOM 2091 C C . ASP B 1 11 ? -8.328 -12.992 -11.25 1 88.56 11 ASP B C 1
ATOM 2093 O O . ASP B 1 11 ? -7.566 -12.5 -12.086 1 88.56 11 ASP B O 1
ATOM 2097 N N . GLN B 1 12 ? -9.148 -12.336 -10.531 1 84.25 12 GLN B N 1
ATOM 2098 C CA . GLN B 1 12 ? -9.125 -10.883 -10.633 1 84.25 12 GLN B CA 1
ATOM 2099 C C . GLN B 1 12 ? -7.793 -10.32 -10.133 1 84.25 12 GLN B C 1
ATOM 2101 O O . GLN B 1 12 ? -7.23 -9.406 -10.742 1 84.25 12 GLN B O 1
ATOM 2106 N N . LEU B 1 13 ? -7.301 -10.844 -9.07 1 85 13 LEU B N 1
ATOM 2107 C CA . LEU B 1 13 ? -6.043 -10.398 -8.484 1 85 13 LEU B CA 1
ATOM 2108 C C . LEU B 1 13 ? -4.871 -10.711 -9.406 1 85 13 LEU B C 1
ATOM 2110 O O . LEU B 1 13 ? -3.889 -9.961 -9.438 1 85 13 LEU B O 1
ATOM 2114 N N . MET B 1 14 ? -5.012 -11.789 -10.195 1 90 14 MET B N 1
ATOM 2115 C CA . MET B 1 14 ? -3.941 -12.297 -11.055 1 90 14 MET B CA 1
ATOM 2116 C C . MET B 1 14 ? -4.199 -11.938 -12.516 1 90 14 MET B C 1
ATOM 2118 O O . MET B 1 14 ? -3.594 -12.523 -13.414 1 90 14 MET B O 1
ATOM 2122 N N . ALA B 1 15 ? -5.066 -10.984 -12.719 1 85.88 15 ALA B N 1
ATOM 2123 C CA . ALA B 1 15 ? -5.52 -10.664 -14.07 1 85.88 15 ALA B CA 1
ATOM 2124 C C . ALA B 1 15 ? -4.34 -10.328 -14.977 1 85.88 15 ALA B C 1
ATOM 2126 O O . ALA B 1 15 ? -4.363 -10.625 -16.172 1 85.88 15 ALA B O 1
ATOM 2127 N N . ASP B 1 16 ? -3.262 -9.789 -14.391 1 89.25 16 ASP B N 1
ATOM 2128 C CA . ASP B 1 16 ? -2.129 -9.359 -15.203 1 89.25 16 ASP B CA 1
ATOM 2129 C C . ASP B 1 16 ? -0.982 -10.367 -15.125 1 89.25 16 ASP B C 1
ATOM 2131 O O . ASP B 1 16 ? 0.115 -10.102 -15.617 1 89.25 16 ASP B O 1
ATOM 2135 N N . ALA B 1 17 ? -1.194 -11.492 -14.516 1 92.69 17 ALA B N 1
ATOM 2136 C CA . ALA B 1 17 ? -0.154 -12.508 -14.438 1 92.69 17 ALA B CA 1
ATOM 2137 C C . ALA B 1 17 ? 0.224 -13.016 -15.828 1 92.69 17 ALA B C 1
ATOM 2139 O O . ALA B 1 17 ? -0.644 -13.203 -16.688 1 92.69 17 ALA B O 1
ATOM 2140 N N . PRO B 1 18 ? 1.484 -13.258 -16.031 1 95.5 18 PRO B N 1
ATOM 2141 C CA . PRO B 1 18 ? 1.947 -13.625 -17.375 1 95.5 18 PRO B CA 1
ATOM 2142 C C . PRO B 1 18 ? 1.799 -15.117 -17.672 1 95.5 18 PRO B C 1
ATOM 2144 O O . PRO B 1 18 ? 2.787 -15.789 -17.969 1 95.5 18 PRO B O 1
ATOM 2147 N N . TYR B 1 19 ? 0.62 -15.633 -17.719 1 96.62 19 TYR B N 1
ATOM 2148 C CA . TYR B 1 19 ? 0.354 -17.047 -17.969 1 96.62 19 TYR B CA 1
ATOM 2149 C C . TYR B 1 19 ? 0.903 -17.484 -19.312 1 96.62 19 TYR B C 1
ATOM 2151 O O . TYR B 1 19 ? 1.398 -18.609 -19.469 1 96.62 19 TYR B O 1
ATOM 2159 N N . ASP B 1 20 ? 0.836 -16.562 -20.234 1 96.88 20 ASP B N 1
ATOM 2160 C CA . ASP B 1 20 ? 1.347 -16.859 -21.578 1 96.88 20 ASP B CA 1
ATOM 2161 C C . ASP B 1 20 ? 2.85 -17.125 -21.547 1 96.88 20 ASP B C 1
ATOM 2163 O O . ASP B 1 20 ? 3.361 -17.922 -22.344 1 96.88 20 ASP B O 1
ATOM 2167 N N . GLU B 1 21 ? 3.467 -16.484 -20.703 1 97.81 21 GLU B N 1
ATOM 2168 C CA . GLU B 1 21 ? 4.91 -16.672 -20.609 1 97.81 21 GLU B CA 1
ATOM 2169 C C . GLU B 1 21 ? 5.242 -18.047 -20 1 97.81 21 GLU B C 1
ATOM 2171 O O . GLU B 1 21 ? 6.223 -18.672 -20.391 1 97.81 21 GLU B O 1
ATOM 2176 N N . TRP B 1 22 ? 4.473 -18.516 -19.047 1 98.38 22 TRP B N 1
ATOM 2177 C CA . TRP B 1 22 ? 4.668 -19.859 -18.5 1 98.38 22 TRP B CA 1
ATOM 2178 C C . TRP B 1 22 ? 4.43 -20.906 -19.578 1 98.38 22 TRP B C 1
ATOM 2180 O O . TRP B 1 22 ? 5.176 -21.891 -19.672 1 98.38 22 TRP B O 1
ATOM 2190 N N . LEU B 1 23 ? 3.373 -20.688 -20.344 1 98.44 23 LEU B N 1
ATOM 2191 C CA . LEU B 1 23 ? 3.08 -21.594 -21.453 1 98.44 23 LEU B CA 1
ATOM 2192 C C . LEU B 1 23 ? 4.227 -21.625 -22.453 1 98.44 23 LEU B C 1
ATOM 2194 O O . LEU B 1 23 ? 4.656 -22.688 -22.891 1 98.44 23 LEU B O 1
ATOM 2198 N N . SER B 1 24 ? 4.711 -20.453 -22.781 1 98 24 SER B N 1
ATOM 2199 C CA . SER B 1 24 ? 5.832 -20.344 -23.719 1 98 24 SER B CA 1
ATOM 2200 C C . SER B 1 24 ? 7.074 -21.047 -23.172 1 98 24 SER B C 1
ATOM 2202 O O . SER B 1 24 ? 7.773 -21.734 -23.906 1 98 24 SER B O 1
ATOM 2204 N N . PHE B 1 25 ? 7.363 -20.844 -21.953 1 98.12 25 PHE B N 1
ATOM 2205 C CA . PHE B 1 25 ? 8.484 -21.516 -21.297 1 98.12 25 PHE B CA 1
ATOM 2206 C C . PHE B 1 25 ? 8.367 -23.031 -21.438 1 98.12 25 PHE B C 1
ATOM 2208 O O . PHE B 1 25 ? 9.344 -23.719 -21.75 1 98.12 25 PHE B O 1
ATOM 2215 N N . THR B 1 26 ? 7.152 -23.547 -21.188 1 98.5 26 THR B N 1
ATOM 2216 C CA . THR B 1 26 ? 6.887 -24.969 -21.281 1 98.5 26 THR B CA 1
ATOM 2217 C C . THR B 1 26 ? 7.137 -25.484 -22.703 1 98.5 26 THR B C 1
ATOM 2219 O O . THR B 1 26 ? 7.898 -26.438 -22.891 1 98.5 26 THR B O 1
ATOM 2222 N N . LYS B 1 27 ? 6.609 -24.797 -23.672 1 98.31 27 LYS B N 1
ATOM 2223 C CA . LYS B 1 27 ? 6.742 -25.219 -25.078 1 98.31 27 LYS B CA 1
ATOM 2224 C C . LYS B 1 27 ? 8.195 -25.141 -25.531 1 98.31 27 LYS B C 1
ATOM 2226 O O . LYS B 1 27 ? 8.695 -26.062 -26.188 1 98.31 27 LYS B O 1
ATOM 2231 N N . LYS B 1 28 ? 8.805 -24.078 -25.141 1 97.62 28 LYS B N 1
ATOM 2232 C CA . LYS B 1 28 ? 10.203 -23.891 -25.516 1 97.62 28 LYS B CA 1
ATOM 2233 C C . LYS B 1 28 ? 11.078 -25 -24.938 1 97.62 28 LYS B C 1
ATOM 2235 O O . LYS B 1 28 ? 11.945 -25.531 -25.609 1 97.62 28 LYS B O 1
ATOM 2240 N N . THR B 1 29 ? 10.891 -25.312 -23.688 1 97.19 29 THR B N 1
ATOM 2241 C CA . THR B 1 29 ? 11.68 -26.344 -23.016 1 97.19 29 THR B CA 1
ATOM 2242 C C . THR B 1 29 ? 11.469 -27.703 -23.688 1 97.19 29 THR B C 1
ATOM 2244 O O . THR B 1 29 ? 12.414 -28.469 -23.875 1 97.19 29 THR B O 1
ATOM 2247 N N . LEU B 1 30 ? 10.188 -28 -24.062 1 97.12 30 LEU B N 1
ATOM 2248 C CA . LEU B 1 30 ? 9.852 -29.281 -24.672 1 97.12 30 LEU B CA 1
ATOM 2249 C C . LEU B 1 30 ? 10.25 -29.297 -26.141 1 97.12 30 LEU B C 1
ATOM 2251 O O . LEU B 1 30 ? 10.297 -30.359 -26.766 1 97.12 30 LEU B O 1
ATOM 2255 N N . GLY B 1 31 ? 10.547 -28.125 -26.719 1 96.69 31 GLY B N 1
ATOM 2256 C CA . GLY B 1 31 ? 10.906 -28.031 -28.125 1 96.69 31 GLY B CA 1
ATOM 2257 C C . GLY B 1 31 ? 9.734 -28.281 -29.062 1 96.69 31 GLY B C 1
ATOM 2258 O O . GLY B 1 31 ? 9.883 -28.922 -30.094 1 96.69 31 GLY B O 1
ATOM 2259 N N . VAL B 1 32 ? 8.57 -27.844 -28.625 1 97.06 32 VAL B N 1
ATOM 2260 C CA . VAL B 1 32 ? 7.371 -28.094 -29.422 1 97.06 32 VAL B CA 1
ATOM 2261 C C . VAL B 1 32 ? 6.594 -26.797 -29.609 1 97.06 32 VAL B C 1
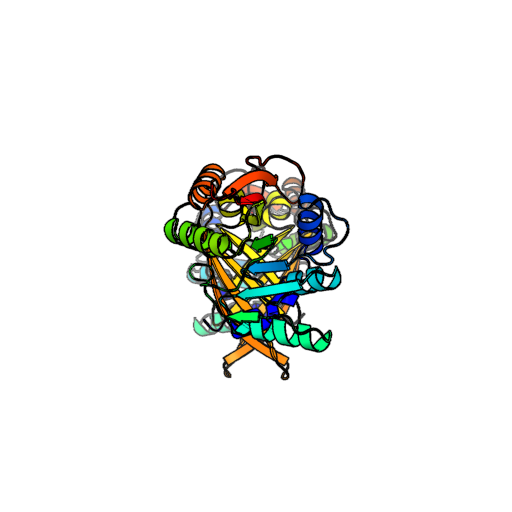ATOM 2263 O O . VAL B 1 32 ? 6.703 -25.875 -28.797 1 97.06 32 VAL B O 1
ATOM 2266 N N . ASP B 1 33 ? 5.766 -26.734 -30.641 1 96.31 33 ASP B N 1
ATOM 2267 C CA . ASP B 1 33 ? 4.914 -25.578 -30.891 1 96.31 33 ASP B CA 1
ATOM 2268 C C . ASP B 1 33 ? 3.564 -25.719 -30.203 1 96.31 33 ASP B C 1
ATOM 2270 O O . ASP B 1 33 ? 2.945 -24.719 -29.812 1 96.31 33 ASP B O 1
ATOM 2274 N N . TYR B 1 34 ? 3.184 -26.969 -30.141 1 96.19 34 TYR B N 1
ATOM 2275 C CA . TYR B 1 34 ? 1.932 -27.312 -29.469 1 96.19 34 TYR B CA 1
ATOM 2276 C C . TYR B 1 34 ? 2.123 -28.484 -28.516 1 96.19 34 TYR B C 1
ATOM 2278 O O . TYR B 1 34 ? 3.111 -29.219 -28.625 1 96.19 34 TYR B O 1
ATOM 2286 N N . LEU B 1 35 ? 1.18 -28.594 -27.641 1 98.06 35 LEU B N 1
ATOM 2287 C CA . LEU B 1 35 ? 1.336 -29.609 -26.594 1 98.06 35 LEU B CA 1
ATOM 2288 C C . LEU B 1 35 ? 0.487 -30.828 -26.906 1 98.06 35 LEU B C 1
ATOM 2290 O O . LEU B 1 35 ? 0.12 -31.578 -26 1 98.06 35 LEU B O 1
ATOM 2294 N N . GLU B 1 36 ? 0.19 -31 -28.109 1 97 36 GLU B N 1
ATOM 2295 C CA . GLU B 1 36 ? -0.703 -32.094 -28.516 1 97 36 GLU B CA 1
ATOM 2296 C C . GLU B 1 36 ? -0.171 -33.438 -28.062 1 97 36 GLU B C 1
ATOM 2298 O O . GLU B 1 36 ? 0.967 -33.812 -28.375 1 97 36 GLU B O 1
ATOM 2303 N N . GLY B 1 37 ? -0.983 -34.094 -27.328 1 95.31 37 GLY B N 1
ATOM 2304 C CA . GLY B 1 37 ? -0.688 -35.469 -26.938 1 95.31 37 GLY B CA 1
ATOM 2305 C C . GLY B 1 37 ? 0.214 -35.562 -25.719 1 95.31 37 GLY B C 1
ATOM 2306 O O . GLY B 1 37 ? 0.508 -36.688 -25.25 1 95.31 37 GLY B O 1
ATOM 2307 N N . ILE B 1 38 ? 0.694 -34.562 -25.234 1 98.19 38 ILE B N 1
ATOM 2308 C CA . ILE B 1 38 ? 1.585 -34.562 -24.078 1 98.19 38 ILE B CA 1
ATOM 2309 C C . ILE B 1 38 ? 0.768 -34.719 -22.797 1 98.19 38 ILE B C 1
ATOM 2311 O O . ILE B 1 38 ? -0.224 -34 -22.609 1 98.19 38 ILE B O 1
ATOM 2315 N N . GLN B 1 39 ? 1.077 -35.688 -21.953 1 98.62 39 GLN B N 1
ATOM 2316 C CA . GLN B 1 39 ? 0.46 -35.875 -20.641 1 98.62 39 GLN B CA 1
ATOM 2317 C C . GLN B 1 39 ? 1.131 -35 -19.594 1 98.62 39 GLN B C 1
ATOM 2319 O O . GLN B 1 39 ? 2.312 -35.156 -19.297 1 98.62 39 GLN B O 1
ATOM 2324 N N . ILE B 1 40 ? 0.37 -34.031 -19 1 98.88 40 ILE B N 1
ATOM 2325 C CA . ILE B 1 40 ? 0.951 -33.062 -18.094 1 98.88 40 ILE B CA 1
ATOM 2326 C C . ILE B 1 40 ? 0.276 -33.156 -16.734 1 98.88 40 ILE B C 1
ATOM 2328 O O . ILE B 1 40 ? -0.951 -33.25 -16.641 1 98.88 40 ILE B O 1
ATOM 2332 N N . LEU B 1 41 ? 1.039 -33.25 -15.711 1 98.88 41 LEU B N 1
ATOM 2333 C CA . LEU B 1 41 ? 0.583 -33.094 -14.336 1 98.88 41 LEU B CA 1
ATOM 2334 C C . LEU B 1 41 ? 0.842 -31.672 -13.836 1 98.88 41 LEU B C 1
ATOM 2336 O O . LEU B 1 41 ? 1.994 -31.281 -13.633 1 98.88 41 LEU B O 1
ATOM 2340 N N . ASP B 1 42 ? -0.218 -30.891 -13.656 1 98.88 42 ASP B N 1
ATOM 2341 C CA . ASP B 1 42 ? -0.108 -29.516 -13.18 1 98.88 42 ASP B CA 1
ATOM 2342 C C . ASP B 1 42 ? -0.31 -29.453 -11.664 1 98.88 42 ASP B C 1
ATOM 2344 O O . ASP B 1 42 ? -1.445 -29.391 -11.188 1 98.88 42 ASP B O 1
ATOM 2348 N N . VAL B 1 43 ? 0.786 -29.391 -10.914 1 98.81 43 VAL B N 1
ATOM 2349 C CA . VAL B 1 43 ? 0.777 -29.422 -9.453 1 98.81 43 VAL B CA 1
ATOM 2350 C C . VAL B 1 43 ? 0.686 -27.984 -8.922 1 98.81 43 VAL B C 1
ATOM 2352 O O . VAL B 1 43 ? 1.497 -27.125 -9.281 1 98.81 43 VAL B O 1
ATOM 2355 N N . GLY B 1 44 ? -0.242 -27.781 -8.031 1 98.31 44 GLY B N 1
ATOM 2356 C CA . GLY B 1 44 ? -0.572 -26.406 -7.664 1 98.31 44 GLY B CA 1
ATOM 2357 C C . GLY B 1 44 ? -1.29 -25.656 -8.773 1 98.31 44 GLY B C 1
ATOM 2358 O O . GLY B 1 44 ? -0.91 -24.531 -9.109 1 98.31 44 GLY B O 1
ATOM 2359 N N . CYS B 1 45 ? -2.301 -26.281 -9.297 1 98.31 45 CYS B N 1
ATOM 2360 C CA . CYS B 1 45 ? -2.912 -25.766 -10.523 1 98.31 45 CYS B CA 1
ATOM 2361 C C . CYS B 1 45 ? -3.818 -24.578 -10.227 1 98.31 45 CYS B C 1
ATOM 2363 O O . CYS B 1 45 ? -4.23 -23.859 -11.148 1 98.31 45 CYS B O 1
ATOM 2365 N N . GLY B 1 46 ? -4.223 -24.344 -8.969 1 97.06 46 GLY B N 1
ATOM 2366 C CA . GLY B 1 46 ? -5.035 -23.203 -8.586 1 97.06 46 GLY B CA 1
ATOM 2367 C C . GLY B 1 46 ? -6.379 -23.156 -9.289 1 97.06 46 GLY B C 1
ATOM 2368 O O . GLY B 1 46 ? -7.098 -24.156 -9.32 1 97.06 46 GLY B O 1
ATOM 2369 N N . THR B 1 47 ? -6.723 -22.031 -9.773 1 96.38 47 THR B N 1
ATOM 2370 C CA . THR B 1 47 ? -8.016 -21.875 -10.438 1 96.38 47 THR B CA 1
ATOM 2371 C C . THR B 1 47 ? -7.953 -22.375 -11.875 1 96.38 47 THR B C 1
ATOM 2373 O O . THR B 1 47 ? -8.898 -22.188 -12.641 1 96.38 47 THR B O 1
ATOM 2376 N N . GLY B 1 48 ? -6.848 -22.891 -12.266 1 97.56 48 GLY B N 1
ATOM 2377 C CA . GLY B 1 48 ? -6.75 -23.656 -13.5 1 97.56 48 GLY B CA 1
ATOM 2378 C C . GLY B 1 48 ? -6.457 -22.797 -14.711 1 97.56 48 GLY B C 1
ATOM 2379 O O . GLY B 1 48 ? -6.648 -23.234 -15.852 1 97.56 48 GLY B O 1
ATOM 2380 N N . GLU B 1 49 ? -5.98 -21.562 -14.523 1 96.88 49 GLU B N 1
ATOM 2381 C CA . GLU B 1 49 ? -5.715 -20.688 -15.664 1 96.88 49 GLU B CA 1
ATOM 2382 C C . GLU B 1 49 ? -4.676 -21.297 -16.594 1 96.88 49 GLU B C 1
ATOM 2384 O O . GLU B 1 49 ? -4.906 -21.422 -17.797 1 96.88 49 GLU B O 1
ATOM 2389 N N . LEU B 1 50 ? -3.584 -21.688 -16.062 1 97.75 50 LEU B N 1
ATOM 2390 C CA . LEU B 1 50 ? -2.537 -22.281 -16.891 1 97.75 50 LEU B CA 1
ATOM 2391 C C . LEU B 1 50 ? -2.959 -23.672 -17.391 1 97.75 50 LEU B C 1
ATOM 2393 O O . LEU B 1 50 ? -2.67 -24.031 -18.531 1 97.75 50 LEU B O 1
ATOM 2397 N N . LEU B 1 51 ? -3.607 -24.391 -16.531 1 98.38 51 LEU B N 1
ATOM 2398 C CA . LEU B 1 51 ? -4.133 -25.703 -16.891 1 98.38 51 LEU B CA 1
ATOM 2399 C C . LEU B 1 51 ? -4.988 -25.625 -18.156 1 98.38 51 LEU B C 1
ATOM 2401 O O . LEU B 1 51 ? -4.781 -26.391 -19.094 1 98.38 51 LEU B O 1
ATOM 2405 N N . LEU B 1 52 ? -5.875 -24.656 -18.219 1 98.06 52 LEU B N 1
ATOM 2406 C CA . LEU B 1 52 ? -6.766 -24.469 -19.359 1 98.06 52 LEU B CA 1
ATOM 2407 C C . LEU B 1 52 ? -5.977 -24.062 -20.594 1 98.06 52 LEU B C 1
ATOM 2409 O O . LEU B 1 52 ? -6.285 -24.516 -21.703 1 98.06 52 LEU B O 1
ATOM 2413 N N . SER B 1 53 ? -4.988 -23.234 -20.391 1 97.88 53 SER B N 1
ATOM 2414 C CA . SER B 1 53 ? -4.141 -22.828 -21.5 1 97.88 53 SER B CA 1
ATOM 2415 C C . SER B 1 53 ? -3.434 -24.031 -22.125 1 97.88 53 SER B C 1
ATOM 2417 O O . SER B 1 53 ? -3.324 -24.141 -23.344 1 97.88 53 SER B O 1
ATOM 2419 N N . MET B 1 54 ? -2.977 -24.922 -21.297 1 98.5 54 MET B N 1
ATOM 2420 C CA . MET B 1 54 ? -2.283 -26.125 -21.781 1 98.5 54 MET B CA 1
ATOM 2421 C C . MET B 1 54 ? -3.252 -27.062 -22.484 1 98.5 54 MET B C 1
ATOM 2423 O O . MET B 1 54 ? -2.902 -27.672 -23.5 1 98.5 54 MET B O 1
ATOM 2427 N N . LEU B 1 55 ? -4.473 -27.172 -21.953 1 98.19 55 LEU B N 1
ATOM 2428 C CA . LEU B 1 55 ? -5.504 -27.969 -22.625 1 98.19 55 LEU B CA 1
ATOM 2429 C C . LEU B 1 55 ? -5.797 -27.422 -24.016 1 98.19 55 LEU B C 1
ATOM 2431 O O . LEU B 1 55 ? -5.926 -28.188 -24.969 1 98.19 55 LEU B O 1
ATOM 2435 N N . ASP B 1 56 ? -5.855 -26.109 -24.109 1 97.56 56 ASP B N 1
ATOM 2436 C CA . ASP B 1 56 ? -6.137 -25.453 -25.375 1 97.56 56 ASP B CA 1
ATOM 2437 C C . ASP B 1 56 ? -5.059 -25.766 -26.406 1 97.56 56 ASP B C 1
ATOM 2439 O O . ASP B 1 56 ? -5.324 -25.75 -27.609 1 97.56 56 ASP B O 1
ATOM 2443 N N . GLU B 1 57 ? -3.902 -26.094 -25.938 1 97.56 57 GLU B N 1
ATOM 2444 C CA . GLU B 1 57 ? -2.789 -26.422 -26.828 1 97.56 57 GLU B CA 1
ATOM 2445 C C . GLU B 1 57 ? -2.807 -27.906 -27.203 1 97.56 57 GLU B C 1
ATOM 2447 O O . GLU B 1 57 ? -1.934 -28.359 -27.938 1 97.56 57 GLU B O 1
ATOM 2452 N N . GLY B 1 58 ? -3.684 -28.641 -26.625 1 97.44 58 GLY B N 1
ATOM 2453 C CA . GLY B 1 58 ? -3.863 -30.031 -27.031 1 97.44 58 GLY B CA 1
ATOM 2454 C C . GLY B 1 58 ? -3.332 -31.031 -26.016 1 97.44 58 GLY B C 1
ATOM 2455 O O . GLY B 1 58 ? -3.416 -32.25 -26.219 1 97.44 58 GLY B O 1
ATOM 2456 N N . ALA B 1 59 ? -2.826 -30.594 -24.891 1 98.5 59 ALA B N 1
ATOM 2457 C CA . ALA B 1 59 ? -2.287 -31.484 -23.859 1 98.5 59 ALA B CA 1
ATOM 2458 C C . ALA B 1 59 ? -3.408 -32.219 -23.125 1 98.5 59 ALA B C 1
ATOM 2460 O O . ALA B 1 59 ? -4.566 -31.781 -23.172 1 98.5 59 ALA B O 1
ATOM 2461 N N . ASP B 1 60 ? -3.08 -33.344 -22.594 1 98.31 60 ASP B N 1
ATOM 2462 C CA . ASP B 1 60 ? -3.896 -33.969 -21.547 1 98.31 60 ASP B CA 1
ATOM 2463 C C . ASP B 1 60 ? -3.391 -33.594 -20.156 1 98.31 60 ASP B C 1
ATOM 2465 O O . ASP B 1 60 ? -2.312 -34.031 -19.75 1 98.31 60 ASP B O 1
ATOM 2469 N N . VAL B 1 61 ? -4.172 -32.844 -19.469 1 98.69 61 VAL B N 1
ATOM 2470 C CA . VAL B 1 61 ? -3.658 -32.25 -18.234 1 98.69 61 VAL B CA 1
ATOM 2471 C C . VAL B 1 61 ? -4.453 -32.75 -17.047 1 98.69 61 VAL B C 1
ATOM 2473 O O . VAL B 1 61 ? -5.684 -32.812 -17.078 1 98.69 61 VAL B O 1
ATOM 2476 N N . THR B 1 62 ? -3.785 -33.219 -16.047 1 98.75 62 THR B N 1
ATOM 2477 C CA . THR B 1 62 ? -4.332 -33.469 -14.719 1 98.75 62 THR B CA 1
ATOM 2478 C C . THR B 1 62 ? -3.881 -32.375 -13.75 1 98.75 62 THR B C 1
ATOM 2480 O O . THR B 1 62 ? -2.695 -32.031 -13.688 1 98.75 62 THR B O 1
ATOM 2483 N N . GLY B 1 63 ? -4.836 -31.781 -13.055 1 98.81 63 GLY B N 1
ATOM 2484 C CA . GLY B 1 63 ? -4.508 -30.75 -12.086 1 98.81 63 GLY B CA 1
ATOM 2485 C C . GLY B 1 63 ? -4.574 -31.234 -10.648 1 98.81 63 GLY B C 1
ATOM 2486 O O . GLY B 1 63 ? -5.461 -32.031 -10.297 1 98.81 63 GLY B O 1
ATOM 2487 N N . VAL B 1 64 ? -3.641 -30.781 -9.836 1 98.69 64 VAL B N 1
ATOM 2488 C CA . VAL B 1 64 ? -3.627 -31.078 -8.406 1 98.69 64 VAL B CA 1
ATOM 2489 C C . VAL B 1 64 ? -3.494 -29.781 -7.617 1 98.69 64 VAL B C 1
ATOM 2491 O O . VAL B 1 64 ? -2.725 -28.891 -7.988 1 98.69 64 VAL B O 1
ATOM 2494 N N . ASP B 1 65 ? -4.266 -29.672 -6.578 1 98.12 65 ASP B N 1
ATOM 2495 C CA . ASP B 1 65 ? -4.133 -28.531 -5.684 1 98.12 65 ASP B CA 1
ATOM 2496 C C . ASP B 1 65 ? -4.543 -28.906 -4.258 1 98.12 65 ASP B C 1
ATOM 2498 O O . ASP B 1 65 ? -5.395 -29.766 -4.055 1 98.12 65 ASP B O 1
ATOM 2502 N N . LEU B 1 66 ? -3.912 -28.172 -3.338 1 97.12 66 LEU B N 1
ATOM 2503 C CA . LEU B 1 66 ? -4.207 -28.406 -1.928 1 97.12 66 LEU B CA 1
ATOM 2504 C C . LEU B 1 66 ? -5.539 -27.766 -1.542 1 97.12 66 LEU B C 1
ATOM 2506 O O . LEU B 1 66 ? -6.188 -28.203 -0.588 1 97.12 66 LEU B O 1
ATOM 2510 N N . SER B 1 67 ? -5.961 -26.766 -2.256 1 94.38 67 SER B N 1
ATOM 2511 C CA . SER B 1 67 ? -7.16 -26 -1.928 1 94.38 67 SER B CA 1
ATOM 2512 C C . SER B 1 67 ? -8.367 -26.516 -2.699 1 94.38 67 SER B C 1
ATOM 2514 O O . SER B 1 67 ? -8.43 -26.391 -3.926 1 94.38 67 SER B O 1
ATOM 2516 N N . SER B 1 68 ? -9.312 -27.016 -1.903 1 94.56 68 SER B N 1
ATOM 2517 C CA . SER B 1 68 ? -10.555 -27.438 -2.539 1 94.56 68 SER B CA 1
ATOM 2518 C C . SER B 1 68 ? -11.297 -26.266 -3.154 1 94.56 68 SER B C 1
ATOM 2520 O O . SER B 1 68 ? -11.945 -26.406 -4.191 1 94.56 68 SER B O 1
ATOM 2522 N N . GLU B 1 69 ? -11.18 -25.125 -2.525 1 92.69 69 GLU B N 1
ATOM 2523 C CA . GLU B 1 69 ? -11.844 -23.922 -3.037 1 92.69 69 GLU B CA 1
ATOM 2524 C C . GLU B 1 69 ? -11.289 -23.531 -4.398 1 92.69 69 GLU B C 1
ATOM 2526 O O . GLU B 1 69 ? -12.039 -23.125 -5.293 1 92.69 69 GLU B O 1
ATOM 2531 N N . MET B 1 70 ? -10.008 -23.594 -4.555 1 95.12 70 MET B N 1
ATOM 2532 C CA . MET B 1 70 ? -9.383 -23.312 -5.844 1 95.12 70 MET B CA 1
ATOM 2533 C C . MET B 1 70 ? -9.867 -24.297 -6.91 1 95.12 70 MET B C 1
ATOM 2535 O O . MET B 1 70 ? -10.195 -23.891 -8.031 1 95.12 70 MET B O 1
ATOM 2539 N N . LEU B 1 71 ? -9.961 -25.531 -6.527 1 96.69 71 LEU B N 1
ATOM 2540 C CA . LEU B 1 71 ? -10.352 -26.578 -7.469 1 96.69 71 LEU B CA 1
ATOM 2541 C C . LEU B 1 71 ? -11.805 -26.406 -7.895 1 96.69 71 LEU B C 1
ATOM 2543 O O . LEU B 1 71 ? -12.164 -26.719 -9.031 1 96.69 71 LEU B O 1
ATOM 2547 N N . VAL B 1 72 ? -12.633 -25.922 -7.02 1 94.75 72 VAL B N 1
ATOM 2548 C CA . VAL B 1 72 ? -14.023 -25.656 -7.363 1 94.75 72 VAL B CA 1
ATOM 2549 C C . VAL B 1 72 ? -14.086 -24.609 -8.477 1 94.75 72 VAL B C 1
ATOM 2551 O O . VAL B 1 72 ? -14.82 -24.781 -9.453 1 94.75 72 VAL B O 1
ATOM 2554 N N . VAL B 1 73 ? -13.328 -23.562 -8.32 1 95.06 73 VAL B N 1
ATOM 2555 C CA . VAL B 1 73 ? -13.266 -22.516 -9.344 1 95.06 73 VAL B CA 1
ATOM 2556 C C . VAL B 1 73 ? -12.719 -23.109 -10.641 1 95.06 73 VAL B C 1
ATOM 2558 O O . VAL B 1 73 ? -13.25 -22.844 -11.727 1 95.06 73 VAL B O 1
ATOM 2561 N N . ALA B 1 74 ? -11.695 -23.906 -10.531 1 96.94 74 ALA B N 1
ATOM 2562 C CA . ALA B 1 74 ? -11.102 -24.547 -11.703 1 96.94 74 ALA B CA 1
ATOM 2563 C C . ALA B 1 74 ? -12.125 -25.406 -12.438 1 96.94 74 ALA B C 1
ATOM 2565 O O . ALA B 1 74 ? -12.227 -25.359 -13.664 1 96.94 74 ALA B O 1
ATOM 2566 N N . ARG B 1 75 ? -12.82 -26.172 -11.688 1 97.12 75 ARG B N 1
ATOM 2567 C CA . ARG B 1 75 ? -13.836 -27.047 -12.266 1 97.12 75 ARG B CA 1
ATOM 2568 C C . ARG B 1 75 ? -14.898 -26.234 -13 1 97.12 75 ARG B C 1
ATOM 2570 O O . ARG B 1 75 ? -15.32 -26.609 -14.094 1 97.12 75 ARG B O 1
ATOM 2577 N N . ASP B 1 76 ? -15.367 -25.188 -12.398 1 95.81 76 ASP B N 1
ATOM 2578 C CA . ASP B 1 76 ? -16.359 -24.328 -13.016 1 95.81 76 ASP B CA 1
ATOM 2579 C C . ASP B 1 76 ? -15.859 -23.766 -14.344 1 95.81 76 ASP B C 1
ATOM 2581 O O . ASP B 1 76 ? -16.594 -23.75 -15.328 1 95.81 76 ASP B O 1
ATOM 2585 N N . LYS B 1 77 ? -14.648 -23.344 -14.352 1 96.19 77 LYS B N 1
ATOM 2586 C CA . LYS B 1 77 ? -14.055 -22.828 -15.578 1 96.19 77 LYS B CA 1
ATOM 2587 C C . LYS B 1 77 ? -13.977 -23.891 -16.656 1 96.19 77 LYS B C 1
ATOM 2589 O O . LYS B 1 77 ? -14.289 -23.641 -17.828 1 96.19 77 LYS B O 1
ATOM 2594 N N . CYS B 1 78 ? -13.594 -25.078 -16.266 1 97.5 78 CYS B N 1
ATOM 2595 C CA . CYS B 1 78 ? -13.492 -26.203 -17.203 1 97.5 78 CYS B CA 1
ATOM 2596 C C . CYS B 1 78 ? -14.852 -26.547 -17.797 1 97.5 78 CYS B C 1
ATOM 2598 O O . CYS B 1 78 ? -14.977 -26.75 -19 1 97.5 78 CYS B O 1
ATOM 2600 N N . MET B 1 79 ? -15.789 -26.516 -16.906 1 96.94 79 MET B N 1
ATOM 2601 C CA . MET B 1 79 ? -17.156 -26.828 -17.344 1 96.94 79 MET B CA 1
ATOM 2602 C C . MET B 1 79 ? -17.641 -25.797 -18.359 1 96.94 79 MET B C 1
ATOM 2604 O O . MET B 1 79 ? -18.234 -26.156 -19.375 1 96.94 79 MET B O 1
ATOM 2608 N N . LYS B 1 80 ? -17.391 -24.594 -18.109 1 96.75 80 LYS B N 1
ATOM 2609 C CA . LYS B 1 80 ? -17.797 -23.5 -19 1 96.75 80 LYS B CA 1
ATOM 2610 C C . LYS B 1 80 ? -17.125 -23.641 -20.375 1 96.75 80 LYS B C 1
ATOM 2612 O O . LYS B 1 80 ? -17.703 -23.266 -21.391 1 96.75 80 LYS B O 1
ATOM 2617 N N . LYS B 1 81 ? -15.984 -24.219 -20.375 1 96.75 81 LYS B N 1
ATOM 2618 C CA . LYS B 1 81 ? -15.234 -24.391 -21.609 1 96.75 81 LYS B CA 1
ATOM 2619 C C . LYS B 1 81 ? -15.547 -25.734 -22.266 1 96.75 81 LYS B C 1
ATOM 2621 O O . LYS B 1 81 ? -15.055 -26.031 -23.359 1 96.75 81 LYS B O 1
ATOM 2626 N N . GLY B 1 82 ? -16.25 -26.547 -21.562 1 96.88 82 GLY B N 1
ATOM 2627 C CA . GLY B 1 82 ? -16.688 -27.828 -22.094 1 96.88 82 GLY B CA 1
ATOM 2628 C C . GLY B 1 82 ? -15.617 -28.906 -21.984 1 96.88 82 GLY B C 1
ATOM 2629 O O . GLY B 1 82 ? -15.586 -29.844 -22.797 1 96.88 82 GLY B O 1
ATOM 2630 N N . VAL B 1 83 ? -14.648 -28.703 -21.094 1 97.25 83 VAL B N 1
ATOM 2631 C CA . VAL B 1 83 ? -13.609 -29.703 -20.875 1 97.25 83 VAL B CA 1
ATOM 2632 C C . VAL B 1 83 ? -13.727 -30.266 -19.469 1 97.25 83 VAL B C 1
ATOM 2634 O O . VAL B 1 83 ? -14.359 -29.656 -18.594 1 97.25 83 VAL B O 1
ATOM 2637 N N . SER B 1 84 ? -13.195 -31.484 -19.25 1 96.62 84 SER B N 1
ATOM 2638 C CA . SER B 1 84 ? -13.312 -32.125 -17.938 1 96.62 84 SER B CA 1
ATOM 2639 C C . SER B 1 84 ? -12.016 -32.812 -17.547 1 96.62 84 SER B C 1
ATOM 2641 O O . SER B 1 84 ? -11.984 -34.031 -17.375 1 96.62 84 SER B O 1
ATOM 2643 N N . PRO B 1 85 ? -11 -32.031 -17.406 1 97.94 85 PRO B N 1
ATOM 2644 C CA . PRO B 1 85 ? -9.773 -32.656 -16.922 1 97.94 85 PRO B CA 1
ATOM 2645 C C . PRO B 1 85 ? -9.93 -33.25 -15.508 1 97.94 85 PRO B C 1
ATOM 2647 O O . PRO B 1 85 ? -10.875 -32.906 -14.797 1 97.94 85 PRO B O 1
ATOM 2650 N N . LEU B 1 86 ? -9.055 -34.219 -15.234 1 98.06 86 LEU B N 1
ATOM 2651 C CA . LEU B 1 86 ? -9 -34.688 -13.852 1 98.06 86 LEU B CA 1
ATOM 2652 C C . LEU B 1 86 ? -8.43 -33.625 -12.93 1 98.06 86 LEU B C 1
ATOM 2654 O O . LEU B 1 86 ? -7.375 -33.062 -13.211 1 98.06 86 LEU B O 1
ATOM 2658 N N . LEU B 1 87 ? -9.156 -33.25 -11.914 1 98.56 87 LEU B N 1
ATOM 2659 C CA . LEU B 1 87 ? -8.734 -32.344 -10.859 1 98.56 87 LEU B CA 1
ATOM 2660 C C . LEU B 1 87 ? -8.711 -33.031 -9.508 1 98.56 87 LEU B C 1
ATOM 2662 O O . LEU B 1 87 ? -9.734 -33.562 -9.055 1 98.56 87 LEU B O 1
ATOM 2666 N N . ILE B 1 88 ? -7.59 -32.969 -8.867 1 98.44 88 ILE B N 1
ATOM 2667 C CA . ILE B 1 88 ? -7.406 -33.812 -7.676 1 98.44 88 ILE B CA 1
ATOM 2668 C C . ILE B 1 88 ? -7.051 -32.906 -6.484 1 98.44 88 ILE B C 1
ATOM 2670 O O . ILE B 1 88 ? -6.145 -32.094 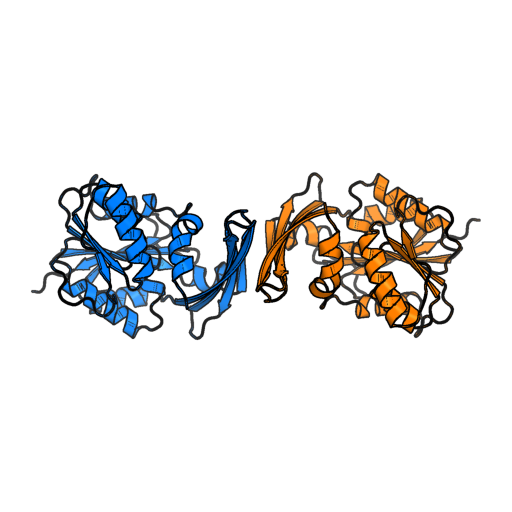-6.574 1 98.44 88 ILE B O 1
ATOM 2674 N N . HIS B 1 89 ? -7.84 -33.031 -5.398 1 97.75 89 HIS B N 1
ATOM 2675 C CA . HIS B 1 89 ? -7.508 -32.375 -4.129 1 97.75 89 HIS B CA 1
ATOM 2676 C C . HIS B 1 89 ? -6.453 -33.188 -3.371 1 97.75 89 HIS B C 1
ATOM 2678 O O . HIS B 1 89 ? -6.758 -34.219 -2.781 1 97.75 89 HIS B O 1
ATOM 2684 N N . GLN B 1 90 ? -5.242 -32.688 -3.402 1 97.75 90 GLN B N 1
ATOM 2685 C CA . GLN B 1 90 ? -4.145 -33.438 -2.818 1 97.75 90 GLN B CA 1
ATOM 2686 C C . GLN B 1 90 ? -2.988 -32.531 -2.42 1 97.75 90 GLN B C 1
ATOM 2688 O O . GLN B 1 90 ? -2.854 -31.438 -2.949 1 97.75 90 GLN B O 1
ATOM 2693 N N . ASP B 1 91 ? -2.223 -33 -1.45 1 98.31 91 ASP B N 1
ATOM 2694 C CA . ASP B 1 91 ? -0.979 -32.344 -1.032 1 98.31 91 ASP B CA 1
ATOM 2695 C C . ASP B 1 91 ? 0.179 -32.75 -1.942 1 98.31 91 ASP B C 1
ATOM 2697 O O . ASP B 1 91 ? 0.433 -33.938 -2.146 1 98.31 91 ASP B O 1
ATOM 2701 N N . MET B 1 92 ? 0.845 -31.719 -2.535 1 98.62 92 MET B N 1
ATOM 2702 C CA . MET B 1 92 ? 1.918 -32.031 -3.477 1 98.62 92 MET B CA 1
ATOM 2703 C C . MET B 1 92 ? 3.025 -32.812 -2.799 1 98.62 92 MET B C 1
ATOM 2705 O O . MET B 1 92 ? 3.809 -33.5 -3.469 1 98.62 92 MET B O 1
ATOM 2709 N N . ARG B 1 93 ? 3.148 -32.875 -1.482 1 98.5 93 ARG B N 1
ATOM 2710 C CA . ARG B 1 93 ? 4.152 -33.625 -0.738 1 98.5 93 ARG B CA 1
ATOM 2711 C C . ARG B 1 93 ? 3.822 -35.125 -0.723 1 98.5 93 ARG B C 1
ATOM 2713 O O . ARG B 1 93 ? 4.688 -35.938 -0.436 1 98.5 93 ARG B O 1
ATOM 2720 N N . LYS B 1 94 ? 2.512 -35.344 -1.008 1 98.19 94 LYS B N 1
ATOM 2721 C CA . LYS B 1 94 ? 2.01 -36.688 -0.935 1 98.19 94 LYS B CA 1
ATOM 2722 C C . LYS B 1 94 ? 1.021 -36.969 -2.061 1 98.19 94 LYS B C 1
ATOM 2724 O O . LYS B 1 94 ? -0.133 -37.344 -1.806 1 98.19 94 LYS B O 1
ATOM 2729 N N . LEU B 1 95 ? 1.459 -37.031 -3.191 1 98.12 95 LEU B N 1
ATOM 2730 C CA . LEU B 1 95 ? 0.593 -37.125 -4.359 1 98.12 95 LEU B CA 1
ATOM 2731 C C . LEU B 1 95 ? 0.086 -38.562 -4.52 1 98.12 95 LEU B C 1
ATOM 2733 O O . LEU B 1 95 ? -1.021 -38.781 -5.02 1 98.12 95 LEU B O 1
ATOM 2737 N N . GLY B 1 96 ? 0.859 -39.531 -4.051 1 96.81 96 GLY B N 1
ATOM 2738 C CA . GLY B 1 96 ? 0.543 -40.938 -4.363 1 96.81 96 GLY B CA 1
ATOM 2739 C C . GLY B 1 96 ? 0.678 -41.25 -5.836 1 96.81 96 GLY B C 1
ATOM 2740 O O . GLY B 1 96 ? 1.445 -40.594 -6.555 1 96.81 96 GLY B O 1
ATOM 2741 N N . ASP B 1 97 ? 0.019 -42.406 -6.207 1 97.19 97 ASP B N 1
ATOM 2742 C CA . ASP B 1 97 ? 0.06 -42.812 -7.605 1 97.19 97 ASP B CA 1
ATOM 2743 C C . ASP B 1 97 ? -1.072 -42.188 -8.406 1 97.19 97 ASP B C 1
ATOM 2745 O O . ASP B 1 97 ? -2.207 -42.656 -8.375 1 97.19 97 ASP B O 1
ATOM 2749 N N . LEU B 1 98 ? -0.749 -41.219 -9.125 1 97.38 98 LEU B N 1
ATOM 2750 C CA . LEU B 1 98 ? -1.746 -40.5 -9.914 1 97.38 98 LEU B CA 1
ATOM 2751 C C . LEU B 1 98 ? -1.648 -40.875 -11.391 1 97.38 98 LEU B C 1
ATOM 2753 O O . LEU B 1 98 ? -2.453 -40.406 -12.203 1 97.38 98 LEU B O 1
ATOM 2757 N N . GLY B 1 99 ? -0.67 -41.719 -11.695 1 96.38 99 GLY B N 1
ATOM 2758 C CA . GLY B 1 99 ? -0.356 -42.031 -13.078 1 96.38 99 GLY B CA 1
ATOM 2759 C C . GLY B 1 99 ? 1.034 -41.594 -13.492 1 96.38 99 GLY B C 1
ATOM 2760 O O . GLY B 1 99 ? 1.895 -41.344 -12.648 1 96.38 99 GLY B O 1
ATOM 2761 N N . GLN B 1 100 ? 1.34 -41.75 -14.828 1 97.25 100 GLN B N 1
ATOM 2762 C CA . GLN B 1 100 ? 2.637 -41.375 -15.383 1 97.25 100 GLN B CA 1
ATOM 2763 C C . GLN B 1 100 ? 2.496 -40.281 -16.422 1 97.25 100 GLN B C 1
ATOM 2765 O O . GLN B 1 100 ? 1.666 -40.344 -17.328 1 97.25 100 GLN B O 1
ATOM 2770 N N . TYR B 1 101 ? 3.281 -39.281 -16.266 1 98.69 101 TYR B N 1
ATOM 2771 C CA . TYR B 1 101 ? 3.148 -38.094 -17.078 1 98.69 101 TYR B CA 1
ATOM 2772 C C . TYR B 1 101 ? 4.457 -37.75 -17.781 1 98.69 101 TYR B C 1
ATOM 2774 O O . TYR B 1 101 ? 5.539 -38.031 -17.25 1 98.69 101 TYR B O 1
ATOM 2782 N N . ASP B 1 102 ? 4.348 -37.125 -18.953 1 98.69 102 ASP B N 1
ATOM 2783 C CA . ASP B 1 102 ? 5.523 -36.656 -19.703 1 98.69 102 ASP B CA 1
ATOM 2784 C C . ASP B 1 102 ? 6.16 -35.469 -19.016 1 98.69 102 ASP B C 1
ATOM 2786 O O . ASP B 1 102 ? 7.383 -35.281 -19.062 1 98.69 102 ASP B O 1
ATOM 2790 N N . VAL B 1 103 ? 5.312 -34.625 -18.469 1 98.81 103 VAL B N 1
ATOM 2791 C CA . VAL B 1 103 ? 5.754 -33.375 -17.859 1 98.81 103 VAL B CA 1
ATOM 2792 C C . VAL B 1 103 ? 4.973 -33.125 -16.578 1 98.81 103 VAL B C 1
ATOM 2794 O O . VAL B 1 103 ? 3.76 -33.344 -16.531 1 98.81 103 VAL B O 1
ATOM 2797 N N . ALA B 1 104 ? 5.613 -32.781 -15.547 1 98.88 104 ALA B N 1
ATOM 2798 C CA . ALA B 1 104 ? 4.996 -32.156 -14.375 1 98.88 104 ALA B CA 1
ATOM 2799 C C . ALA B 1 104 ? 5.363 -30.672 -14.289 1 98.88 104 ALA B C 1
ATOM 2801 O O . ALA B 1 104 ? 6.512 -30.297 -14.547 1 98.88 104 ALA B O 1
ATOM 2802 N N . THR B 1 105 ? 4.387 -29.828 -13.977 1 98.94 105 THR B N 1
ATOM 2803 C CA . THR B 1 105 ? 4.625 -28.391 -13.789 1 98.94 105 THR B CA 1
ATOM 2804 C C . THR B 1 105 ? 4.266 -27.969 -12.367 1 98.94 105 THR B C 1
ATOM 2806 O O . THR B 1 105 ? 3.293 -28.469 -11.797 1 98.94 105 THR B O 1
ATOM 2809 N N . ILE B 1 106 ? 5.031 -27.109 -11.766 1 98.88 106 ILE B N 1
ATOM 2810 C CA . ILE B 1 106 ? 4.754 -26.422 -10.508 1 98.88 106 ILE B CA 1
ATOM 2811 C C . ILE B 1 106 ? 5.051 -24.922 -10.672 1 98.88 106 ILE B C 1
ATOM 2813 O O . ILE B 1 106 ? 6.098 -24.453 -10.234 1 98.88 106 ILE B O 1
ATOM 2817 N N . PHE B 1 107 ? 4.125 -24.219 -11.281 1 98.56 107 PHE B N 1
ATOM 2818 C CA . PHE B 1 107 ? 4.383 -22.828 -11.68 1 98.56 107 PHE B CA 1
ATOM 2819 C C . PHE B 1 107 ? 3.725 -21.859 -10.703 1 98.56 107 PHE B C 1
ATOM 2821 O O . PHE B 1 107 ? 3.027 -22.281 -9.781 1 98.56 107 PHE B O 1
ATOM 2828 N N . CYS B 1 108 ? 4.039 -20.609 -10.922 1 97.38 108 CYS B N 1
ATOM 2829 C CA . CYS B 1 108 ? 3.488 -19.484 -10.18 1 97.38 108 CYS B CA 1
ATOM 2830 C C . CYS B 1 108 ? 3.828 -19.578 -8.703 1 97.38 108 CYS B C 1
ATOM 2832 O O . CYS B 1 108 ? 2.943 -19.484 -7.848 1 97.38 108 CYS B O 1
ATOM 2834 N N . ASP B 1 109 ? 5.062 -19.984 -8.461 1 97.69 109 ASP B N 1
ATOM 2835 C CA . ASP B 1 109 ? 5.734 -20 -7.164 1 97.69 109 ASP B CA 1
ATOM 2836 C C . ASP B 1 109 ? 5 -20.891 -6.172 1 97.69 109 ASP B C 1
ATOM 2838 O O . ASP B 1 109 ? 5.039 -20.656 -4.965 1 97.69 109 ASP B O 1
ATOM 2842 N N . SER B 1 110 ? 4.332 -21.938 -6.625 1 98.06 110 SER B N 1
ATOM 2843 C CA . SER B 1 110 ? 3.576 -22.828 -5.758 1 98.06 110 SER B CA 1
ATOM 2844 C C . SER B 1 110 ? 4.488 -23.516 -4.746 1 98.06 110 SER B C 1
ATOM 2846 O O . SER B 1 110 ? 4.082 -23.781 -3.613 1 98.06 110 SER B O 1
ATOM 2848 N N . LEU B 1 111 ? 5.734 -23.828 -5.121 1 98.38 111 LEU B N 1
ATOM 2849 C CA . LEU B 1 111 ? 6.664 -24.516 -4.23 1 98.38 111 LEU B CA 1
ATOM 2850 C C . LEU B 1 111 ? 7.027 -23.625 -3.041 1 98.38 111 LEU B C 1
ATOM 2852 O O . LEU B 1 111 ? 7.426 -24.125 -1.989 1 98.38 111 LEU B O 1
ATOM 2856 N N . ASN B 1 112 ? 6.926 -22.344 -3.246 1 98.69 112 ASN B N 1
ATOM 2857 C CA . ASN B 1 112 ? 7.324 -21.406 -2.191 1 98.69 112 ASN B CA 1
ATOM 2858 C C . ASN B 1 112 ? 6.406 -21.516 -0.976 1 98.69 112 ASN B C 1
ATOM 2860 O O . ASN B 1 112 ? 6.742 -21.031 0.105 1 98.69 112 ASN B O 1
ATOM 2864 N N . TYR B 1 113 ? 5.305 -22.156 -1.088 1 97.62 113 TYR B N 1
ATOM 2865 C CA . TYR B 1 113 ? 4.371 -22.297 0.023 1 97.62 113 TYR B CA 1
ATOM 2866 C C . TYR B 1 113 ? 4.785 -23.422 0.959 1 97.62 113 TYR B C 1
ATOM 2868 O O . TYR B 1 113 ? 4.195 -23.609 2.025 1 97.62 113 TYR B O 1
ATOM 2876 N N . LEU B 1 114 ? 5.77 -24.188 0.543 1 97.81 114 LEU B N 1
ATOM 2877 C CA . LEU B 1 114 ? 6.359 -25.188 1.424 1 97.81 114 LEU B CA 1
ATOM 2878 C C . LEU B 1 114 ? 7.41 -24.562 2.336 1 97.81 114 LEU B C 1
ATOM 2880 O O . LEU B 1 114 ? 8.43 -24.062 1.859 1 97.81 114 LEU B O 1
ATOM 2884 N N . GLU B 1 115 ? 7.289 -24.672 3.588 1 93.44 115 GLU B N 1
ATOM 2885 C CA . GLU B 1 115 ? 8.031 -23.844 4.527 1 93.44 115 GLU B CA 1
ATOM 2886 C C . GLU B 1 115 ? 9.359 -24.484 4.91 1 93.44 115 GLU B C 1
ATOM 2888 O O . GLU B 1 115 ? 10.281 -23.797 5.363 1 93.44 115 GLU B O 1
ATOM 2893 N N . THR B 1 116 ? 9.492 -25.812 4.789 1 97.44 116 THR B N 1
ATOM 2894 C CA . THR B 1 116 ? 10.719 -26.469 5.23 1 97.44 116 THR B CA 1
ATOM 2895 C C . THR B 1 116 ? 11.414 -27.172 4.066 1 97.44 116 THR B C 1
ATOM 2897 O O . THR B 1 116 ? 10.758 -27.578 3.105 1 97.44 116 THR B O 1
ATOM 2900 N N . PRO B 1 117 ? 12.75 -27.344 4.223 1 98.19 117 PRO B N 1
ATOM 2901 C CA . PRO B 1 117 ? 13.461 -28.109 3.199 1 98.19 117 PRO B CA 1
ATOM 2902 C C . PRO B 1 117 ? 12.891 -29.516 3.018 1 98.19 117 PRO B C 1
ATOM 2904 O O . PRO B 1 117 ? 12.773 -30 1.887 1 98.19 117 PRO B O 1
ATOM 2907 N N . ASP B 1 118 ? 12.516 -30.109 4.117 1 98.5 118 ASP B N 1
ATOM 2908 C CA . ASP B 1 118 ? 11.961 -31.453 4.047 1 98.5 118 ASP B CA 1
ATOM 2909 C C . ASP B 1 118 ? 10.664 -31.484 3.252 1 98.5 118 ASP B C 1
ATOM 2911 O O . ASP B 1 118 ? 10.383 -32.438 2.535 1 98.5 118 ASP B O 1
ATOM 2915 N N . ASP B 1 119 ? 9.898 -30.453 3.422 1 98.44 119 ASP B N 1
ATOM 2916 C CA . ASP B 1 119 ? 8.648 -30.359 2.664 1 98.44 119 ASP B CA 1
ATOM 2917 C C . ASP B 1 119 ? 8.93 -30.266 1.166 1 98.44 119 ASP B C 1
ATOM 2919 O O . ASP B 1 119 ? 8.242 -30.891 0.358 1 98.44 119 ASP B O 1
ATOM 2923 N N . VAL B 1 120 ? 9.922 -29.516 0.782 1 98.81 120 VAL B N 1
ATOM 2924 C CA . VAL B 1 120 ? 10.281 -29.344 -0.624 1 98.81 120 VAL B CA 1
ATOM 2925 C C . VAL B 1 120 ? 10.789 -30.672 -1.186 1 98.81 120 VAL B C 1
ATOM 2927 O O . VAL B 1 120 ? 10.352 -31.109 -2.254 1 98.81 120 VAL B O 1
ATOM 2930 N N . LYS B 1 121 ? 11.641 -31.281 -0.44 1 98.81 121 LYS B N 1
ATOM 2931 C CA . LYS B 1 121 ? 12.18 -32.562 -0.858 1 98.81 121 LYS B CA 1
ATOM 2932 C C . LYS B 1 121 ? 11.062 -33.594 -1.049 1 98.81 121 LYS B C 1
ATOM 2934 O O . LYS B 1 121 ? 11.055 -34.312 -2.037 1 98.81 121 LYS B O 1
ATOM 2939 N N . ALA B 1 122 ? 10.148 -33.594 -0.126 1 98.75 122 ALA B N 1
ATOM 2940 C CA . ALA B 1 122 ? 9.023 -34.531 -0.215 1 98.75 122 ALA B CA 1
ATOM 2941 C C . ALA B 1 122 ? 8.195 -34.281 -1.473 1 98.75 122 ALA B C 1
ATOM 2943 O O . ALA B 1 122 ? 7.777 -35.219 -2.148 1 98.75 122 ALA B O 1
ATOM 2944 N N . ALA B 1 123 ? 7.922 -33.031 -1.774 1 98.88 123 ALA B N 1
ATOM 2945 C CA . ALA B 1 123 ? 7.148 -32.656 -2.961 1 98.88 123 ALA B CA 1
ATOM 2946 C C . ALA B 1 123 ? 7.863 -33.125 -4.234 1 98.88 123 ALA B C 1
ATOM 2948 O O . ALA B 1 123 ? 7.246 -33.719 -5.117 1 98.88 123 ALA B O 1
ATOM 2949 N N . LEU B 1 124 ? 9.172 -32.844 -4.324 1 98.81 124 LEU B N 1
ATOM 2950 C CA . LEU B 1 124 ? 9.945 -33.219 -5.504 1 98.81 124 LEU B CA 1
ATOM 2951 C C . LEU B 1 124 ? 9.969 -34.719 -5.688 1 98.81 124 LEU B C 1
ATOM 2953 O O . LEU B 1 124 ? 9.828 -35.219 -6.809 1 98.81 124 LEU B O 1
ATOM 2957 N N . HIS B 1 125 ? 10.094 -35.438 -4.594 1 98.31 125 HIS B N 1
ATOM 2958 C CA . HIS B 1 125 ? 10.078 -36.875 -4.645 1 98.31 125 HIS B CA 1
ATOM 2959 C C . HIS B 1 125 ? 8.719 -37.406 -5.094 1 98.31 125 HIS B C 1
ATOM 2961 O O . HIS B 1 125 ? 8.641 -38.312 -5.922 1 98.31 125 HIS B O 1
ATOM 2967 N N . SER B 1 126 ? 7.715 -36.844 -4.512 1 98.5 126 SER B N 1
ATOM 2968 C CA . SER B 1 126 ? 6.355 -37.219 -4.863 1 98.5 126 SER B CA 1
ATOM 2969 C C . SER B 1 126 ? 6.078 -37 -6.344 1 98.5 126 SER B C 1
ATOM 2971 O O . SER B 1 126 ? 5.484 -37.875 -7.008 1 98.5 126 SER B O 1
ATOM 2973 N N . VAL B 1 127 ? 6.496 -35.938 -6.875 1 98.69 127 VAL B N 1
ATOM 2974 C CA . VAL B 1 127 ? 6.305 -35.594 -8.281 1 98.69 127 VAL B CA 1
ATOM 2975 C C . VAL B 1 127 ? 7.094 -36.562 -9.148 1 98.69 127 VAL B C 1
ATOM 2977 O O . VAL B 1 127 ? 6.598 -37.062 -10.18 1 98.69 127 VAL B O 1
ATOM 2980 N N . SER B 1 128 ? 8.312 -36.844 -8.719 1 98.38 128 SER B N 1
ATOM 2981 C CA . SER B 1 128 ? 9.172 -37.75 -9.477 1 98.38 128 SER B CA 1
ATOM 2982 C C . SER B 1 128 ? 8.5 -39.125 -9.688 1 98.38 128 SER B C 1
ATOM 2984 O O . SER B 1 128 ? 8.656 -39.719 -10.742 1 98.3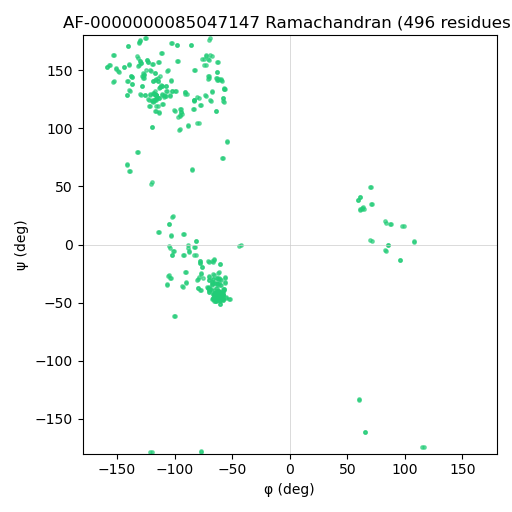8 128 SER B O 1
ATOM 2986 N N . GLN B 1 129 ? 7.711 -39.531 -8.758 1 97.75 129 GLN B N 1
ATOM 2987 C CA . GLN B 1 129 ? 7.043 -40.844 -8.82 1 97.75 129 GLN B CA 1
ATOM 2988 C C . GLN B 1 129 ? 5.953 -40.844 -9.891 1 97.75 129 GLN B C 1
ATOM 2990 O O . GLN B 1 129 ? 5.465 -41.906 -10.273 1 97.75 129 GLN B O 1
ATOM 2995 N N . ASN B 1 130 ? 5.602 -39.688 -10.336 1 98.44 130 ASN B N 1
ATOM 2996 C CA . ASN B 1 130 ? 4.504 -39.594 -11.289 1 98.44 130 ASN B CA 1
ATOM 2997 C C . ASN B 1 130 ? 4.988 -39.094 -12.656 1 98.44 130 ASN B C 1
ATOM 2999 O O . ASN B 1 130 ? 4.18 -38.75 -13.516 1 98.44 130 ASN B O 1
ATOM 3003 N N . VAL B 1 131 ? 6.262 -39.031 -12.852 1 98.62 131 VAL B N 1
ATOM 3004 C CA . VAL B 1 131 ? 6.852 -38.625 -14.117 1 98.62 131 VAL B CA 1
ATOM 3005 C C . VAL B 1 131 ? 7.578 -39.781 -14.773 1 98.62 131 VAL B C 1
ATOM 3007 O O . VAL B 1 131 ? 8.281 -40.531 -14.102 1 98.62 131 VAL B O 1
ATOM 3010 N N . VAL B 1 132 ? 7.398 -39.969 -16.047 1 98.19 132 VAL B N 1
ATOM 3011 C CA . VAL B 1 132 ? 8.031 -41.094 -16.766 1 98.19 132 VAL B CA 1
ATOM 3012 C C . VAL B 1 132 ? 9.539 -40.844 -16.844 1 98.19 132 VAL B C 1
ATOM 3014 O O . VAL B 1 132 ? 10.016 -39.75 -16.625 1 98.19 132 VAL B O 1
ATOM 3017 N N . ASP B 1 133 ? 10.234 -41.969 -17.141 1 97 133 ASP B N 1
ATOM 3018 C CA . ASP B 1 133 ? 11.656 -41.812 -17.422 1 97 133 ASP B CA 1
ATOM 3019 C C . ASP B 1 133 ? 11.898 -40.844 -18.562 1 97 133 ASP B C 1
ATOM 3021 O O . ASP B 1 133 ? 11.18 -40.844 -19.562 1 97 133 ASP B O 1
ATOM 3025 N N . ASN B 1 134 ? 12.852 -39.969 -18.328 1 96.88 134 ASN B N 1
ATOM 3026 C CA . ASN B 1 134 ? 13.227 -38.906 -19.281 1 96.88 134 ASN B CA 1
ATOM 3027 C C . ASN B 1 134 ? 12.148 -37.844 -19.391 1 96.88 134 ASN B C 1
ATOM 3029 O O . ASN B 1 134 ? 12.195 -37 -20.281 1 96.88 134 ASN B O 1
ATOM 3033 N N . GLY B 1 135 ? 11.102 -37.969 -18.578 1 98.31 135 GLY B N 1
ATOM 3034 C CA . GLY B 1 135 ? 10.109 -36.906 -18.516 1 98.31 135 GLY B CA 1
ATOM 3035 C C . GLY B 1 135 ? 10.625 -35.656 -17.844 1 98.31 135 GLY B C 1
ATOM 3036 O O . GLY B 1 135 ? 11.773 -35.594 -17.406 1 98.31 135 GLY B O 1
ATOM 3037 N N . TRP B 1 136 ? 9.766 -34.594 -17.828 1 98.69 136 TRP B N 1
ATOM 3038 C CA . TRP B 1 136 ? 10.219 -33.281 -17.391 1 98.69 136 TRP B CA 1
ATOM 3039 C C . TRP B 1 136 ? 9.531 -32.875 -16.078 1 98.69 136 TRP B C 1
ATOM 3041 O O . TRP B 1 136 ? 8.359 -33.188 -15.875 1 98.69 136 TRP B O 1
ATOM 3051 N N . LEU B 1 137 ? 10.25 -32.188 -15.242 1 98.88 137 LEU B N 1
ATOM 3052 C CA . LEU B 1 137 ? 9.703 -31.344 -14.203 1 98.88 137 LEU B CA 1
ATOM 3053 C C . LEU B 1 137 ? 10.078 -29.875 -14.453 1 98.88 137 LEU B C 1
ATOM 3055 O O . LEU B 1 137 ? 11.258 -29.547 -14.531 1 98.88 137 LEU B O 1
ATOM 3059 N N . LEU B 1 138 ? 9.094 -29.031 -14.633 1 98.94 138 LEU B N 1
ATOM 3060 C CA . LEU B 1 138 ? 9.258 -27.594 -14.836 1 98.94 138 LEU B CA 1
ATOM 3061 C C . LEU B 1 138 ? 8.633 -26.812 -13.695 1 98.94 138 LEU B C 1
ATOM 3063 O O . LEU B 1 138 ? 7.457 -27 -13.375 1 98.94 138 LEU B O 1
ATOM 3067 N N . PHE B 1 139 ? 9.398 -25.969 -13.055 1 98.88 139 PHE B N 1
ATOM 3068 C CA . PHE B 1 139 ? 8.805 -25.156 -11.992 1 98.88 139 PHE B CA 1
ATOM 3069 C C . PHE B 1 139 ? 9.555 -23.844 -11.836 1 98.88 139 PHE B C 1
ATOM 3071 O O . PHE B 1 139 ? 10.625 -23.656 -12.406 1 98.88 139 PHE B O 1
ATOM 3078 N N . ASP B 1 140 ? 8.93 -22.891 -11.164 1 98.88 140 ASP B N 1
ATOM 3079 C CA . ASP B 1 140 ? 9.57 -21.625 -10.82 1 98.88 140 ASP B CA 1
ATOM 3080 C C . ASP B 1 140 ? 9.406 -21.312 -9.336 1 98.88 140 ASP B C 1
ATOM 3082 O O . ASP B 1 140 ? 8.523 -21.859 -8.672 1 98.88 140 ASP B O 1
ATOM 3086 N N . VAL B 1 141 ? 10.305 -20.5 -8.812 1 98.75 141 VAL B N 1
ATOM 3087 C CA . VAL B 1 141 ? 10.266 -20 -7.441 1 98.75 141 VAL B CA 1
ATOM 3088 C C . VAL B 1 141 ? 10.68 -18.531 -7.418 1 98.75 141 VAL B C 1
ATOM 3090 O O . VAL B 1 141 ? 11.352 -18.047 -8.336 1 98.75 141 VAL B O 1
ATOM 3093 N N . HIS B 1 142 ? 10.219 -17.875 -6.43 1 98.44 142 HIS B N 1
ATOM 3094 C CA . HIS B 1 142 ? 10.797 -16.547 -6.172 1 98.44 142 HIS B CA 1
ATOM 3095 C C . HIS B 1 142 ? 12.273 -16.656 -5.812 1 98.44 142 HIS B C 1
ATOM 3097 O O . HIS B 1 142 ? 12.68 -17.578 -5.102 1 98.44 142 HIS B O 1
ATOM 3103 N N . SER B 1 143 ? 13.078 -15.711 -6.254 1 98.44 143 SER B N 1
ATOM 3104 C CA . SER B 1 143 ? 14.469 -15.633 -5.824 1 98.44 143 SER B CA 1
ATOM 3105 C C . SER B 1 143 ? 14.578 -15.141 -4.387 1 98.44 143 SER B C 1
ATOM 3107 O O . SER B 1 143 ? 13.609 -14.617 -3.826 1 98.44 143 SER B O 1
ATOM 3109 N N . ILE B 1 144 ? 15.727 -15.383 -3.795 1 97.94 144 ILE B N 1
ATOM 3110 C CA . ILE B 1 144 ? 16.016 -14.852 -2.465 1 97.94 144 ILE B CA 1
ATOM 3111 C C . ILE B 1 144 ? 15.906 -13.328 -2.486 1 97.94 144 ILE B C 1
ATOM 3113 O O . ILE B 1 144 ? 15.328 -12.727 -1.577 1 97.94 144 ILE B O 1
ATOM 3117 N N . SER B 1 145 ? 16.438 -12.68 -3.543 1 97.38 145 SER B N 1
ATOM 3118 C CA . SER B 1 145 ? 16.344 -11.227 -3.701 1 97.38 145 SER B CA 1
ATOM 3119 C C . SER B 1 145 ? 14.898 -10.766 -3.744 1 97.38 145 SER B C 1
ATOM 3121 O O . SER B 1 145 ? 14.555 -9.734 -3.166 1 97.38 145 SER B O 1
ATOM 3123 N N . LYS B 1 146 ? 14.047 -11.469 -4.426 1 97.94 146 LYS B N 1
ATOM 3124 C CA . LYS B 1 146 ? 12.633 -11.133 -4.484 1 97.94 146 LYS B CA 1
ATOM 3125 C C . LYS B 1 146 ? 12.016 -11.109 -3.088 1 97.94 146 LYS B C 1
ATOM 3127 O O . LYS B 1 146 ? 11.312 -10.164 -2.73 1 97.94 146 LYS B O 1
ATOM 3132 N N . ILE B 1 147 ? 12.289 -12.148 -2.312 1 97.81 147 ILE B N 1
ATOM 3133 C CA . ILE B 1 147 ? 11.711 -12.281 -0.979 1 97.81 147 ILE B CA 1
ATOM 3134 C C . ILE B 1 147 ? 12.234 -11.164 -0.078 1 97.81 147 ILE B C 1
ATOM 3136 O O . ILE B 1 147 ? 11.453 -10.438 0.543 1 97.81 147 ILE B O 1
ATOM 3140 N N . GLU B 1 148 ? 13.492 -10.953 -0.072 1 96.44 148 GLU B N 1
ATOM 3141 C CA . GLU B 1 148 ? 14.141 -10.078 0.898 1 96.44 148 GLU B CA 1
ATOM 3142 C C . GLU B 1 148 ? 13.992 -8.609 0.506 1 96.44 148 GLU B C 1
ATOM 3144 O O . GLU B 1 148 ? 13.805 -7.75 1.367 1 96.44 148 GLU B O 1
ATOM 3149 N N . ASP B 1 149 ? 14.062 -8.375 -0.828 1 94.88 149 ASP B N 1
ATOM 3150 C CA . ASP B 1 149 ? 14.18 -6.98 -1.255 1 94.88 149 ASP B CA 1
ATOM 3151 C C . ASP B 1 149 ? 12.844 -6.461 -1.792 1 94.88 149 ASP B C 1
ATOM 3153 O O . ASP B 1 149 ? 12.57 -5.262 -1.727 1 94.88 149 ASP B O 1
ATOM 3157 N N . GLU B 1 150 ? 12.055 -7.289 -2.326 1 95.19 150 GLU B N 1
ATOM 3158 C CA . GLU B 1 150 ? 10.852 -6.812 -2.996 1 95.19 150 GLU B CA 1
ATOM 3159 C C . GLU B 1 150 ? 9.609 -7.082 -2.154 1 95.19 150 GLU B C 1
ATOM 3161 O O . GLU B 1 150 ? 8.602 -6.375 -2.275 1 95.19 150 GLU B O 1
ATOM 3166 N N . PHE B 1 151 ? 9.648 -8.102 -1.303 1 96.38 151 PHE B N 1
ATOM 3167 C CA . PHE B 1 151 ? 8.469 -8.461 -0.52 1 96.38 151 PHE B CA 1
ATOM 3168 C C . PHE B 1 151 ? 8.578 -7.918 0.9 1 96.38 151 PHE B C 1
ATOM 3170 O O . PHE B 1 151 ? 7.762 -7.098 1.323 1 96.38 151 PHE B O 1
ATOM 3177 N N . VAL B 1 152 ? 9.57 -8.352 1.64 1 96.38 152 VAL B N 1
ATOM 3178 C CA . VAL B 1 152 ? 9.648 -8.094 3.072 1 96.38 152 VAL B CA 1
ATOM 3179 C C . VAL B 1 152 ? 9.625 -6.586 3.324 1 96.38 152 VAL B C 1
ATOM 3181 O O . VAL B 1 152 ? 10.414 -5.836 2.738 1 96.38 152 VAL B O 1
ATOM 3184 N N . GLY B 1 153 ? 8.703 -6.141 4.16 1 94.38 153 GLY B N 1
ATOM 3185 C CA . GLY B 1 153 ? 8.594 -4.746 4.562 1 94.38 153 GLY B CA 1
ATOM 3186 C C . GLY B 1 153 ? 7.785 -3.906 3.594 1 94.38 153 GLY B C 1
ATOM 3187 O O . GLY B 1 153 ? 7.605 -2.705 3.805 1 94.38 153 GLY B O 1
ATOM 3188 N N . GLN B 1 154 ? 7.301 -4.512 2.541 1 93.88 154 GLN B N 1
ATOM 3189 C CA . GLN B 1 154 ? 6.586 -3.76 1.514 1 93.88 154 GLN B CA 1
ATOM 3190 C C . GLN B 1 154 ? 5.078 -3.848 1.715 1 93.88 154 GLN B C 1
ATOM 3192 O O . GLN B 1 154 ? 4.59 -4.73 2.424 1 93.88 154 GLN B O 1
ATOM 3197 N N . THR B 1 155 ? 4.398 -2.902 1.178 1 94.12 155 THR B N 1
ATOM 3198 C CA . THR B 1 155 ? 2.939 -2.848 1.136 1 94.12 155 THR B CA 1
ATOM 3199 C C . THR B 1 155 ? 2.445 -2.68 -0.298 1 94.12 155 THR B C 1
ATOM 3201 O O . THR B 1 155 ? 2.957 -1.84 -1.041 1 94.12 155 THR B O 1
ATOM 3204 N N . PHE B 1 156 ? 1.555 -3.527 -0.651 1 93.38 156 PHE B N 1
ATOM 3205 C CA . PHE B 1 156 ? 0.842 -3.424 -1.919 1 93.38 156 PHE B CA 1
ATOM 3206 C C . PHE B 1 156 ? -0.648 -3.209 -1.687 1 93.38 156 PHE B C 1
ATOM 3208 O O . PHE B 1 156 ? -1.194 -3.654 -0.675 1 93.38 156 PHE B O 1
ATOM 3215 N N . ALA B 1 157 ? -1.264 -2.492 -2.58 1 94.75 157 ALA B N 1
ATOM 3216 C CA . ALA B 1 157 ? -2.699 -2.287 -2.412 1 94.75 157 ALA B CA 1
ATOM 3217 C C . ALA B 1 157 ? -3.359 -1.903 -3.734 1 94.75 157 ALA B C 1
ATOM 3219 O O . ALA B 1 157 ? -2.693 -1.409 -4.645 1 94.75 157 ALA B O 1
ATOM 3220 N N . ASP B 1 158 ? -4.582 -2.217 -3.865 1 92.75 158 ASP B N 1
ATOM 3221 C CA . ASP B 1 158 ? -5.465 -1.812 -4.957 1 92.75 158 ASP B CA 1
ATOM 3222 C C . ASP B 1 158 ? -6.836 -1.398 -4.43 1 92.75 158 ASP B C 1
ATOM 3224 O O . ASP B 1 158 ? -7.359 -2.016 -3.5 1 92.75 158 ASP B O 1
ATOM 3228 N N . SER B 1 159 ? -7.371 -0.362 -4.945 1 94.56 159 SER B N 1
ATOM 3229 C CA . SER B 1 159 ? -8.641 0.172 -4.457 1 94.56 159 SER B CA 1
ATOM 3230 C C . SER B 1 159 ? -9.695 0.181 -5.555 1 94.56 159 SER B C 1
ATOM 3232 O O . SER B 1 159 ? -10.352 1.198 -5.781 1 94.56 159 SER B O 1
ATOM 3234 N N . GLU B 1 160 ? -9.93 -0.885 -6.16 1 91.44 160 GLU B N 1
ATOM 3235 C CA . GLU B 1 160 ? -10.992 -0.981 -7.156 1 91.44 160 GLU B CA 1
ATOM 3236 C C . GLU B 1 160 ? -12.367 -1.056 -6.496 1 91.44 160 GLU B C 1
ATOM 3238 O O . GLU B 1 160 ? -12.477 -1.414 -5.32 1 91.44 160 GLU B O 1
ATOM 3243 N N . GLU B 1 161 ? -13.406 -0.743 -7.215 1 93.06 161 GLU B N 1
ATOM 3244 C CA . GLU B 1 161 ? -14.75 -0.591 -6.664 1 93.06 161 GLU B CA 1
ATOM 3245 C C . GLU B 1 161 ? -15.297 -1.926 -6.164 1 93.06 161 GLU B C 1
ATOM 3247 O O . GLU B 1 161 ? -15.859 -2.002 -5.074 1 93.06 161 GLU B O 1
ATOM 3252 N N . GLU B 1 162 ? -15.172 -2.982 -6.977 1 92.5 162 GLU B N 1
ATOM 3253 C CA . GLU B 1 162 ? -15.773 -4.262 -6.625 1 92.5 162 GLU B CA 1
ATOM 3254 C C . GLU B 1 162 ? -14.953 -4.996 -5.574 1 92.5 162 GLU B C 1
ATOM 3256 O O . GLU B 1 162 ? -15.5 -5.656 -4.691 1 92.5 162 GLU B O 1
ATOM 3261 N N . ILE B 1 163 ? -13.688 -4.895 -5.738 1 92.44 163 ILE B N 1
ATOM 3262 C CA . ILE B 1 163 ? -12.766 -5.547 -4.812 1 92.44 163 ILE B CA 1
ATOM 3263 C C . ILE B 1 163 ? -11.562 -4.648 -4.562 1 92.44 163 ILE B C 1
ATOM 3265 O O . ILE B 1 163 ? -10.961 -4.129 -5.504 1 92.44 163 ILE B O 1
ATOM 3269 N N . SER B 1 164 ? -11.227 -4.41 -3.312 1 94.69 164 SER B N 1
ATOM 3270 C CA . SER B 1 164 ? -10.008 -3.738 -2.877 1 94.69 164 SER B CA 1
ATOM 3271 C C . SER B 1 164 ? -9.18 -4.629 -1.954 1 94.69 164 SER B C 1
ATOM 3273 O O . SER B 1 164 ? -9.727 -5.523 -1.3 1 94.69 164 SER B O 1
ATOM 3275 N N . TYR B 1 165 ? -7.891 -4.43 -2.006 1 94.06 165 TYR B N 1
ATOM 3276 C CA . TYR B 1 165 ? -7.098 -5.234 -1.084 1 94.06 165 TYR B CA 1
ATOM 3277 C C . TYR B 1 165 ? -5.914 -4.441 -0.549 1 94.06 165 TYR B C 1
ATOM 3279 O O . TYR B 1 165 ? -5.449 -3.494 -1.191 1 94.06 165 TYR B O 1
ATOM 3287 N N . ILE B 1 166 ? -5.492 -4.801 0.608 1 96.06 166 ILE B N 1
ATOM 3288 C CA . ILE B 1 166 ? -4.254 -4.379 1.247 1 96.06 166 ILE B CA 1
ATOM 3289 C C . ILE B 1 166 ? -3.369 -5.594 1.513 1 96.06 166 ILE B C 1
ATOM 3291 O O . ILE B 1 166 ? -3.809 -6.562 2.135 1 96.06 166 ILE B O 1
ATOM 3295 N N . TRP B 1 167 ? -2.162 -5.516 0.986 1 94.88 167 TRP B N 1
ATOM 3296 C CA . TRP B 1 167 ? -1.195 -6.605 1.066 1 94.88 167 TRP B CA 1
ATOM 3297 C C . TRP B 1 167 ? 0.065 -6.16 1.801 1 94.88 167 TRP B C 1
ATOM 3299 O O . TRP B 1 167 ? 0.927 -5.496 1.222 1 94.88 167 TRP B O 1
ATOM 3309 N N . HIS B 1 168 ? 0.136 -6.59 3.125 1 96.75 168 HIS B N 1
ATOM 3310 C CA . HIS B 1 168 ? 1.318 -6.289 3.926 1 96.75 168 HIS B CA 1
ATOM 3311 C C . HIS B 1 168 ? 2.256 -7.488 3.992 1 96.75 168 HIS B C 1
ATOM 3313 O O . HIS B 1 168 ? 1.826 -8.602 4.301 1 96.75 168 HIS B O 1
ATOM 3319 N N . SER B 1 169 ? 3.5 -7.234 3.748 1 97.19 169 SER B N 1
ATOM 3320 C CA . SER B 1 169 ? 4.484 -8.312 3.797 1 97.19 169 SER B CA 1
ATOM 3321 C C . SER B 1 169 ? 5.504 -8.078 4.906 1 97.19 169 SER B C 1
ATOM 3323 O O . SER B 1 169 ? 6.098 -6.996 4.992 1 97.19 169 SER B O 1
ATOM 3325 N N . PHE B 1 170 ? 5.715 -9.047 5.738 1 97.19 170 PHE B N 1
ATOM 3326 C CA . PHE B 1 170 ? 6.625 -9 6.879 1 97.19 170 PHE B CA 1
ATOM 3327 C C . PHE B 1 170 ? 7.648 -10.125 6.797 1 97.19 170 PHE B C 1
ATOM 3329 O O . PHE B 1 170 ? 7.422 -11.133 6.117 1 97.19 170 PHE B O 1
ATOM 3336 N N . PRO B 1 171 ? 8.797 -9.93 7.52 1 97.38 171 PRO B N 1
ATOM 3337 C CA . PRO B 1 171 ? 9.734 -11.055 7.59 1 97.38 171 PRO B CA 1
ATOM 3338 C C . PRO B 1 171 ? 9.094 -12.32 8.156 1 97.38 171 PRO B C 1
ATOM 3340 O O . PRO B 1 171 ? 8.336 -12.25 9.125 1 97.38 171 PRO B O 1
ATOM 3343 N N . GLY B 1 172 ? 9.32 -13.469 7.52 1 96.75 172 GLY B N 1
ATOM 3344 C CA . GLY B 1 172 ? 8.828 -14.734 8.031 1 96.75 172 GLY B CA 1
ATOM 3345 C C . GLY B 1 172 ? 9.641 -15.273 9.188 1 96.75 172 GLY B C 1
ATOM 3346 O O . GLY B 1 172 ? 10.531 -14.594 9.695 1 96.75 172 GLY B O 1
ATOM 3347 N N . GLU B 1 173 ? 9.234 -16.422 9.625 1 94.88 173 GLU B N 1
ATOM 3348 C CA . GLU B 1 173 ? 9.859 -17.078 10.773 1 94.88 173 GLU B CA 1
ATOM 3349 C C . GLU B 1 173 ? 11.266 -17.562 10.43 1 94.88 173 GLU B C 1
ATOM 3351 O O . GLU B 1 173 ? 12.148 -17.594 11.297 1 94.88 173 GLU B O 1
ATOM 3356 N N . TYR B 1 174 ? 11.508 -17.922 9.195 1 96.25 174 TYR B N 1
ATOM 3357 C CA . TYR B 1 174 ? 12.773 -18.5 8.75 1 96.25 174 TYR B CA 1
ATOM 3358 C C . TYR B 1 174 ? 13.531 -17.547 7.844 1 96.25 174 TYR B C 1
ATOM 3360 O O . TYR B 1 174 ? 12.961 -16.578 7.332 1 96.25 174 TYR B O 1
ATOM 3368 N N . GLN B 1 175 ? 14.797 -17.891 7.691 1 96.25 175 GLN B N 1
ATOM 3369 C CA . GLN B 1 175 ? 15.562 -17.172 6.684 1 96.25 175 GLN B CA 1
ATOM 3370 C C . GLN B 1 175 ? 14.938 -17.328 5.301 1 96.25 175 GLN B C 1
ATOM 3372 O O . GLN B 1 175 ? 14.477 -18.406 4.938 1 96.25 175 GLN B O 1
ATOM 3377 N N . ASN B 1 176 ? 14.945 -16.219 4.508 1 97.69 176 ASN B N 1
ATOM 3378 C CA . ASN B 1 176 ? 14.445 -16.203 3.135 1 97.69 176 ASN B CA 1
ATOM 3379 C C . ASN B 1 176 ? 12.953 -16.516 3.08 1 97.69 176 ASN B C 1
ATOM 3381 O O . ASN B 1 176 ? 12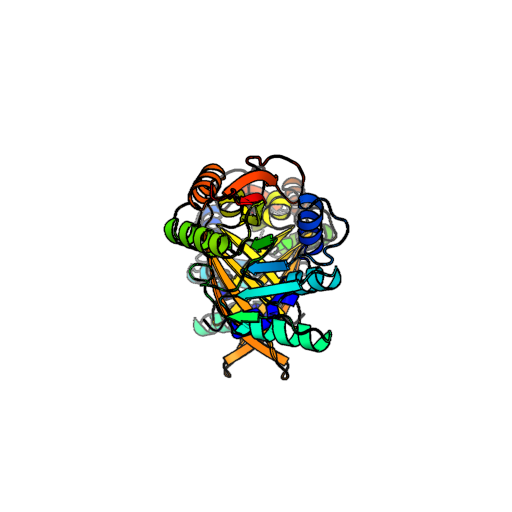.477 -17.141 2.133 1 97.69 176 ASN B O 1
ATOM 3385 N N . SER B 1 177 ? 12.266 -16.094 4.172 1 98.38 177 SER B N 1
ATOM 3386 C CA . SER B 1 177 ? 10.828 -16.312 4.203 1 98.38 177 SER B CA 1
ATOM 3387 C C . SER B 1 177 ? 10.07 -15.008 4.402 1 98.38 177 SER B C 1
ATOM 3389 O O . SER B 1 177 ? 10.648 -14.016 4.859 1 98.38 177 SER B O 1
ATOM 3391 N N . VAL B 1 178 ? 8.852 -15.023 3.984 1 98.25 178 VAL B N 1
ATOM 3392 C CA . VAL B 1 178 ? 7.984 -13.852 4.066 1 98.25 178 VAL B CA 1
ATOM 3393 C C . VAL B 1 178 ? 6.57 -14.289 4.453 1 98.25 178 VAL B C 1
ATOM 3395 O O . VAL B 1 178 ? 6.117 -15.367 4.066 1 98.25 178 VAL B O 1
ATOM 3398 N N . GLU B 1 179 ? 5.949 -13.539 5.266 1 97.81 179 GLU B N 1
ATOM 3399 C CA . GLU B 1 179 ? 4.539 -13.688 5.602 1 97.81 179 GLU B CA 1
ATOM 3400 C C . GLU B 1 179 ? 3.711 -12.539 5.027 1 97.81 179 GLU B C 1
ATOM 3402 O O . GLU B 1 179 ? 4.008 -11.367 5.273 1 97.81 179 GLU B O 1
ATOM 3407 N N . HIS B 1 180 ? 2.756 -12.898 4.207 1 95.69 180 HIS B N 1
ATOM 3408 C CA . HIS B 1 180 ? 1.861 -11.93 3.58 1 95.69 180 HIS B CA 1
ATOM 3409 C C . HIS B 1 180 ? 0.517 -11.875 4.297 1 95.69 180 HIS B C 1
ATOM 3411 O O . HIS B 1 180 ? -0.208 -12.867 4.34 1 95.69 180 HIS B O 1
ATOM 3417 N N . GLU B 1 181 ? 0.224 -10.742 4.883 1 95.38 181 GLU B N 1
ATOM 3418 C CA . GLU B 1 181 ? -1.117 -10.492 5.402 1 95.38 181 GLU B CA 1
ATOM 3419 C C . GLU B 1 181 ? -1.975 -9.75 4.379 1 95.38 181 GLU B C 1
ATOM 3421 O O . GLU B 1 181 ? -1.69 -8.602 4.039 1 95.38 181 GLU B O 1
ATOM 3426 N N . LEU B 1 182 ? -2.99 -10.469 3.924 1 94.06 182 LEU B N 1
ATOM 3427 C CA . LEU B 1 182 ? -3.871 -9.883 2.92 1 94.06 182 LEU B CA 1
ATOM 3428 C C . LEU B 1 182 ? -5.227 -9.539 3.521 1 94.06 182 LEU B C 1
ATOM 3430 O O . LEU B 1 182 ? -5.816 -10.352 4.242 1 94.06 182 LEU B O 1
ATOM 3434 N N . THR B 1 183 ? -5.66 -8.32 3.33 1 94.81 183 THR B N 1
ATOM 3435 C CA . THR B 1 183 ? -7.008 -7.875 3.672 1 94.81 183 THR B CA 1
ATOM 3436 C C . THR B 1 183 ? -7.781 -7.48 2.42 1 94.81 183 THR B C 1
ATOM 3438 O O . THR B 1 183 ? -7.293 -6.695 1.604 1 94.81 183 THR B O 1
ATOM 3441 N N . PHE B 1 184 ? -8.969 -8.078 2.289 1 94.12 184 PHE B N 1
ATOM 3442 C CA . PHE B 1 184 ? -9.82 -7.789 1.143 1 94.12 184 PHE B CA 1
ATOM 3443 C C . PHE B 1 184 ? -11.102 -7.086 1.584 1 94.12 184 PHE B C 1
ATOM 3445 O O . PHE B 1 184 ? -11.656 -7.402 2.639 1 94.12 184 PHE B O 1
ATOM 3452 N N . PHE B 1 185 ? -11.516 -6.16 0.835 1 95.56 185 PHE B N 1
ATOM 3453 C CA . PHE B 1 185 ? -12.844 -5.566 0.932 1 95.56 185 PHE B CA 1
ATOM 3454 C C . PHE B 1 185 ? -13.648 -5.832 -0.336 1 95.56 185 PHE B C 1
ATOM 3456 O O . PHE B 1 185 ? -13.297 -5.336 -1.411 1 95.56 185 PHE B O 1
ATOM 3463 N N . VAL B 1 186 ? -14.742 -6.605 -0.178 1 93.94 186 VAL B N 1
ATOM 3464 C CA . VAL B 1 186 ? -15.523 -7.039 -1.33 1 93.94 186 VAL B CA 1
ATOM 3465 C C . VAL B 1 186 ? -16.906 -6.395 -1.287 1 93.94 186 VAL B C 1
ATOM 3467 O O . VAL B 1 186 ? -17.625 -6.516 -0.291 1 93.94 186 VAL B O 1
ATOM 3470 N N . LYS B 1 187 ? -17.281 -5.754 -2.324 1 94.94 187 LYS B N 1
ATOM 3471 C CA . LYS B 1 187 ? -18.562 -5.059 -2.4 1 94.94 187 LYS B CA 1
ATOM 3472 C C . LYS B 1 187 ? -19.719 -6.043 -2.393 1 94.94 187 LYS B C 1
ATOM 3474 O O . LYS B 1 187 ? -19.703 -7.039 -3.119 1 94.94 187 LYS B O 1
ATOM 3479 N N . GLN B 1 188 ? -20.672 -5.781 -1.572 1 94.44 188 GLN B N 1
ATOM 3480 C CA . GLN B 1 188 ? -21.891 -6.59 -1.492 1 94.44 188 GLN B CA 1
ATOM 3481 C C . GLN B 1 188 ? -23.016 -5.957 -2.291 1 94.44 188 GLN B C 1
ATOM 3483 O O . GLN B 1 188 ? -22.891 -4.828 -2.77 1 94.44 188 GLN B O 1
ATOM 3488 N N . GLU B 1 189 ? -24.062 -6.715 -2.396 1 93.88 189 GLU B N 1
ATOM 3489 C CA . GLU B 1 189 ? -25.219 -6.258 -3.174 1 93.88 189 GLU B CA 1
ATOM 3490 C C . GLU B 1 189 ? -25.797 -4.973 -2.592 1 93.88 189 GLU B C 1
ATOM 3492 O O . GLU B 1 189 ? -26.312 -4.125 -3.33 1 93.88 189 GLU B O 1
ATOM 3497 N N . ASN B 1 190 ? -25.688 -4.762 -1.323 1 94.25 190 ASN B N 1
ATOM 3498 C CA . ASN B 1 190 ? -26.266 -3.596 -0.661 1 94.25 190 ASN B CA 1
ATOM 3499 C C . ASN B 1 190 ? -25.344 -2.379 -0.783 1 94.25 190 ASN B C 1
ATOM 3501 O O . ASN B 1 190 ? -25.656 -1.312 -0.248 1 94.25 190 ASN B O 1
ATOM 3505 N N . GLY B 1 191 ? -24.25 -2.555 -1.38 1 94.81 191 GLY B N 1
ATOM 3506 C CA . GLY B 1 191 ? -23.344 -1.443 -1.624 1 94.81 191 GLY B CA 1
ATOM 3507 C C . GLY B 1 191 ? -22.266 -1.318 -0.575 1 94.81 191 GLY B C 1
ATOM 3508 O O . GLY B 1 191 ? -21.281 -0.587 -0.766 1 94.81 191 GLY B O 1
ATOM 3509 N N . LEU B 1 192 ? -22.438 -2.021 0.524 1 96.88 192 LEU B N 1
ATOM 3510 C CA . LEU B 1 192 ? -21.422 -2.064 1.565 1 96.88 192 LEU B CA 1
ATOM 3511 C C . LEU B 1 192 ? -20.391 -3.141 1.265 1 96.88 192 LEU B C 1
ATOM 3513 O O . LEU B 1 192 ? -20.5 -3.869 0.277 1 96.88 192 LEU B O 1
ATOM 3517 N N . TYR B 1 193 ? -19.328 -3.135 2.07 1 96.62 193 TYR B N 1
ATOM 3518 C CA . TYR B 1 193 ? -18.234 -4.051 1.794 1 96.62 193 TYR B CA 1
ATOM 3519 C C . TYR B 1 193 ? -18.047 -5.051 2.93 1 96.62 193 TYR B C 1
ATOM 3521 O O . TYR B 1 193 ? -18.234 -4.711 4.102 1 96.62 193 TYR B O 1
ATOM 3529 N N . GLU B 1 194 ? -17.734 -6.27 2.543 1 95.81 194 GLU B N 1
ATOM 3530 C CA . GLU B 1 194 ? -17.359 -7.301 3.508 1 95.81 194 GLU B CA 1
ATOM 3531 C C . GLU B 1 194 ? -15.844 -7.504 3.539 1 95.81 194 GLU B C 1
ATOM 3533 O O . GLU B 1 194 ? -15.195 -7.52 2.492 1 95.81 194 GLU B O 1
ATOM 3538 N N . ARG B 1 195 ? -15.32 -7.527 4.785 1 95.38 195 ARG B N 1
ATOM 3539 C CA . ARG B 1 195 ? -13.883 -7.648 5 1 95.38 195 ARG B CA 1
ATOM 3540 C C . ARG B 1 195 ? -13.477 -9.109 5.137 1 95.38 195 ARG B C 1
ATOM 3542 O O . ARG B 1 195 ? -14.141 -9.883 5.828 1 95.38 195 ARG B O 1
ATOM 3549 N N . TYR B 1 196 ? -12.469 -9.555 4.438 1 92.75 196 TYR B N 1
ATOM 3550 C CA . TYR B 1 196 ? -11.867 -10.875 4.543 1 92.75 196 TYR B CA 1
ATOM 3551 C C . TYR B 1 196 ? -10.367 -10.773 4.77 1 92.75 196 TYR B C 1
ATOM 3553 O O . TYR B 1 196 ? -9.727 -9.82 4.309 1 92.75 196 TYR B O 1
ATOM 3561 N N . GLU B 1 197 ? -9.852 -11.703 5.512 1 93.19 197 GLU B N 1
ATOM 3562 C CA . GLU B 1 197 ? -8.414 -11.719 5.777 1 93.19 197 GLU B CA 1
ATOM 3563 C C . GLU B 1 197 ? -7.812 -13.078 5.438 1 93.19 197 GLU B C 1
ATOM 3565 O O . GLU B 1 197 ? -8.453 -14.117 5.633 1 93.19 197 GLU B O 1
ATOM 3570 N N . GLU B 1 198 ? -6.586 -13.031 4.906 1 91.81 198 GLU B N 1
ATOM 3571 C CA . GLU B 1 198 ? -5.816 -14.227 4.586 1 91.81 198 GLU B CA 1
ATOM 3572 C C . GLU B 1 198 ? -4.355 -14.07 4.992 1 91.81 198 GLU B C 1
ATOM 3574 O O . GLU B 1 198 ? -3.828 -12.953 5.016 1 91.81 198 GLU B O 1
ATOM 3579 N N . LEU B 1 199 ? -3.812 -15.141 5.414 1 94.06 199 LEU B N 1
ATOM 3580 C CA . LEU B 1 199 ? -2.385 -15.18 5.711 1 94.06 199 LEU B CA 1
ATOM 3581 C C . LEU B 1 199 ? -1.675 -16.188 4.82 1 94.06 199 LEU B C 1
ATOM 3583 O O . LEU B 1 199 ? -2.078 -17.359 4.75 1 94.06 199 LEU B O 1
ATOM 3587 N N . HIS B 1 200 ? -0.667 -15.734 4.074 1 94.06 200 HIS B N 1
ATOM 3588 C CA . HIS B 1 200 ? 0.158 -16.594 3.236 1 94.06 200 HIS B CA 1
ATOM 3589 C C . HIS B 1 200 ? 1.607 -16.609 3.707 1 94.06 200 HIS B C 1
ATOM 3591 O O . HIS B 1 200 ? 2.199 -15.539 3.92 1 94.06 200 HIS B O 1
ATOM 3597 N N . LYS B 1 201 ? 2.125 -17.703 3.877 1 97.12 201 LYS B N 1
ATOM 3598 C CA . LYS B 1 201 ? 3.533 -17.859 4.227 1 97.12 201 LYS B CA 1
ATOM 3599 C C . LYS B 1 201 ? 4.316 -18.484 3.074 1 97.12 201 LYS B C 1
ATOM 3601 O O . LYS B 1 201 ? 3.91 -19.516 2.52 1 97.12 201 LYS B O 1
ATOM 3606 N N . GLN B 1 202 ? 5.391 -17.859 2.723 1 98 202 GLN B N 1
ATOM 3607 C CA . GLN B 1 202 ? 6.227 -18.359 1.641 1 98 202 GLN B CA 1
ATOM 3608 C C . GLN B 1 202 ? 7.695 -18.391 2.049 1 98 202 GLN B C 1
ATOM 3610 O O . GLN B 1 202 ? 8.125 -17.609 2.889 1 98 202 GLN B O 1
ATOM 3615 N N . ARG B 1 203 ? 8.383 -19.25 1.437 1 98.56 203 ARG B N 1
ATOM 3616 C CA . ARG B 1 203 ? 9.828 -19.375 1.631 1 98.56 203 ARG B CA 1
ATOM 3617 C C . ARG B 1 203 ? 10.516 -19.844 0.357 1 98.56 203 ARG B C 1
ATOM 3619 O O . ARG B 1 203 ? 9.906 -20.562 -0.452 1 98.56 203 ARG B O 1
ATOM 3626 N N . THR B 1 204 ? 11.719 -19.406 0.194 1 98.62 204 THR B N 1
ATOM 3627 C CA . THR B 1 204 ? 12.516 -19.875 -0.933 1 98.62 204 THR B CA 1
ATOM 3628 C C . THR B 1 204 ? 13.906 -20.312 -0.472 1 98.62 204 THR B C 1
ATOM 3630 O O . THR B 1 204 ? 14.227 -20.219 0.713 1 98.62 204 THR B O 1
ATOM 3633 N N . TYR B 1 205 ? 14.688 -20.875 -1.373 1 98.25 205 TYR B N 1
ATOM 3634 C CA . TYR B 1 205 ? 16.031 -21.406 -1.137 1 98.25 205 TYR B CA 1
ATOM 3635 C C . TYR B 1 205 ? 16.953 -21.094 -2.303 1 98.25 205 TYR B C 1
ATOM 3637 O O . TYR B 1 205 ? 16.516 -20.547 -3.32 1 98.25 205 TYR B O 1
ATOM 3645 N N . SER B 1 206 ? 18.203 -21.359 -2.084 1 97.62 206 SER B N 1
ATOM 3646 C CA . SER B 1 206 ? 19.172 -21.062 -3.133 1 97.62 206 SER B CA 1
ATOM 3647 C C . SER B 1 206 ? 19.016 -22 -4.32 1 97.62 206 SER B C 1
ATOM 3649 O O . SER B 1 206 ? 18.469 -23.109 -4.18 1 97.62 206 SER B O 1
ATOM 3651 N N . VAL B 1 207 ? 19.531 -21.547 -5.473 1 98.12 207 VAL B N 1
ATOM 3652 C CA . VAL B 1 207 ? 19.531 -22.375 -6.676 1 98.12 207 VAL B CA 1
ATOM 3653 C C . VAL B 1 207 ? 20.266 -23.688 -6.41 1 98.12 207 VAL B C 1
ATOM 3655 O O . VAL B 1 207 ? 19.828 -24.75 -6.844 1 98.12 207 VAL B O 1
ATOM 3658 N N . GLU B 1 208 ? 21.328 -23.594 -5.668 1 97.94 208 GLU B N 1
ATOM 3659 C CA . GLU B 1 208 ? 22.125 -24.781 -5.344 1 97.94 208 GLU B CA 1
ATOM 3660 C C . GLU B 1 208 ? 21.328 -25.766 -4.512 1 97.94 208 GLU B C 1
ATOM 3662 O O . GLU B 1 208 ? 21.422 -26.984 -4.738 1 97.94 208 GLU B O 1
ATOM 3667 N N . GLU B 1 209 ? 20.609 -25.281 -3.602 1 98.5 209 GLU B N 1
ATOM 3668 C CA . GLU B 1 209 ? 19.797 -26.156 -2.762 1 98.5 209 GLU B CA 1
ATOM 3669 C C . GLU B 1 209 ? 18.719 -26.875 -3.584 1 98.5 209 GLU B C 1
ATOM 3671 O O . GLU B 1 209 ? 18.578 -28.094 -3.5 1 98.5 209 GLU B O 1
ATOM 3676 N N . TYR B 1 210 ? 18 -26.156 -4.387 1 98.75 210 TYR B N 1
ATOM 3677 C CA . TYR B 1 210 ? 16.984 -26.766 -5.238 1 98.75 210 TYR B CA 1
ATOM 3678 C C . TYR B 1 210 ? 17.609 -27.812 -6.152 1 98.75 210 TYR B C 1
ATOM 3680 O O . TYR B 1 210 ? 17.047 -28.891 -6.355 1 98.75 210 TYR B O 1
ATOM 3688 N N . THR B 1 211 ? 18.781 -27.5 -6.723 1 98.56 211 THR B N 1
ATOM 3689 C CA . THR B 1 211 ? 19.453 -28.422 -7.629 1 98.56 211 THR B CA 1
ATOM 3690 C C . THR B 1 211 ? 19.812 -29.719 -6.91 1 98.56 211 THR B C 1
ATOM 3692 O O . THR B 1 211 ? 19.625 -30.812 -7.445 1 98.56 211 THR B O 1
ATOM 3695 N N . THR B 1 212 ? 20.297 -29.531 -5.734 1 98.69 212 THR B N 1
ATOM 3696 C CA . THR B 1 212 ? 20.656 -30.703 -4.922 1 98.69 212 THR B CA 1
ATOM 3697 C C . THR B 1 212 ? 19.438 -31.562 -4.641 1 98.69 212 THR B C 1
ATOM 3699 O O . THR B 1 212 ? 19.484 -32.781 -4.785 1 98.69 212 THR B O 1
ATOM 3702 N N . TRP B 1 213 ? 18.344 -30.938 -4.254 1 98.81 213 TRP B N 1
ATOM 3703 C CA . TRP B 1 213 ? 17.125 -31.672 -3.908 1 98.81 213 TRP B CA 1
ATOM 3704 C C . TRP B 1 213 ? 16.531 -32.344 -5.141 1 98.81 213 TRP B C 1
ATOM 3706 O O . TRP B 1 213 ? 15.945 -33.406 -5.043 1 98.81 213 TRP B O 1
ATOM 3716 N N . LEU B 1 214 ? 16.641 -31.703 -6.289 1 98.81 214 LEU B N 1
ATOM 3717 C CA . LEU B 1 214 ? 16.203 -32.312 -7.543 1 98.81 214 LEU B CA 1
ATOM 3718 C C . LEU B 1 214 ? 17 -33.562 -7.844 1 98.81 214 LEU B C 1
ATOM 3720 O O . LEU B 1 214 ? 16.422 -34.594 -8.219 1 98.81 214 LEU B O 1
ATOM 3724 N N . LEU B 1 215 ? 18.281 -33.469 -7.629 1 98.19 215 LEU B N 1
ATOM 3725 C CA . LEU B 1 215 ? 19.141 -34.656 -7.848 1 98.19 215 LEU B CA 1
ATOM 3726 C C . LEU B 1 215 ? 18.734 -35.781 -6.922 1 98.19 215 LEU B C 1
ATOM 3728 O O . LEU B 1 215 ? 18.641 -36.938 -7.352 1 98.19 215 LEU B O 1
ATOM 3732 N N . GLU B 1 216 ? 18.5 -35.469 -5.73 1 98.19 216 GLU B N 1
ATOM 3733 C CA . GLU B 1 216 ? 18.109 -36.469 -4.742 1 98.19 216 GLU B CA 1
ATOM 3734 C C . GLU B 1 216 ? 16.781 -37.094 -5.117 1 98.19 216 GLU B C 1
ATOM 3736 O O . GLU B 1 216 ? 16.531 -38.281 -4.809 1 98.19 216 GLU B O 1
ATOM 3741 N N . ALA B 1 217 ? 15.961 -36.375 -5.797 1 98.38 217 ALA B N 1
ATOM 3742 C CA . ALA B 1 217 ? 14.633 -36.875 -6.172 1 98.38 217 ALA B CA 1
ATOM 3743 C C . ALA B 1 217 ? 14.68 -37.625 -7.496 1 98.38 217 ALA B C 1
ATOM 3745 O O . ALA B 1 217 ? 13.648 -38.094 -7.984 1 98.38 217 ALA B O 1
ATOM 3746 N N . GLY B 1 218 ? 15.836 -37.719 -8.117 1 98 218 GLY B N 1
ATOM 3747 C CA . GLY B 1 218 ? 16 -38.5 -9.328 1 98 218 GLY B CA 1
ATOM 3748 C C . GLY B 1 218 ? 15.938 -37.688 -10.594 1 98 218 GLY B C 1
ATOM 3749 O O . GLY B 1 218 ? 15.766 -38.219 -11.695 1 98 218 GLY B O 1
ATOM 3750 N N . PHE B 1 219 ? 16.078 -36.344 -10.445 1 98.56 219 PHE B N 1
ATOM 3751 C CA . PHE B 1 219 ? 16.078 -35.469 -11.617 1 98.56 219 PHE B CA 1
ATOM 3752 C C . PHE B 1 219 ? 17.484 -34.969 -11.906 1 98.56 219 PHE B C 1
ATOM 3754 O O . PHE B 1 219 ? 18.312 -34.875 -11.008 1 98.56 219 PHE B O 1
ATOM 3761 N N . GLU B 1 220 ? 17.734 -34.719 -13.156 1 97.62 220 GLU B N 1
ATOM 3762 C CA . GLU B 1 220 ? 18.906 -33.969 -13.586 1 97.62 220 GLU B CA 1
ATOM 3763 C C . GLU B 1 220 ? 18.5 -32.594 -14.102 1 97.62 220 GLU B C 1
ATOM 3765 O O . GLU B 1 220 ? 17.656 -32.469 -14.992 1 97.62 220 GLU B O 1
ATOM 3770 N N . VAL B 1 221 ? 19.156 -31.578 -13.57 1 98.19 221 VAL B N 1
ATOM 3771 C CA . VAL B 1 221 ? 18.812 -30.219 -13.969 1 98.19 221 VAL B CA 1
ATOM 3772 C C . VAL B 1 221 ? 19.422 -29.906 -15.328 1 98.19 221 VAL B C 1
ATOM 3774 O O . VAL B 1 221 ? 20.656 -29.922 -15.484 1 98.19 221 VAL B O 1
ATOM 3777 N N . GLU B 1 222 ? 18.609 -29.609 -16.25 1 97.62 222 GLU B N 1
ATOM 3778 C CA . GLU B 1 222 ? 19.078 -29.312 -17.594 1 97.62 222 GLU B CA 1
ATOM 3779 C C . GLU B 1 222 ? 19.312 -27.812 -17.781 1 97.62 222 GLU B C 1
ATOM 3781 O O . GLU B 1 222 ? 20.219 -27.391 -18.5 1 97.62 222 GLU B O 1
ATOM 3786 N N . ALA B 1 223 ? 18.453 -27.031 -17.156 1 98 223 ALA B N 1
ATOM 3787 C CA . ALA B 1 223 ? 18.578 -25.578 -17.281 1 98 223 ALA B CA 1
ATOM 3788 C C . ALA B 1 223 ? 18 -24.875 -16.062 1 98 223 ALA B C 1
ATOM 3790 O O . ALA B 1 223 ? 17.016 -25.328 -15.477 1 98 223 ALA B O 1
ATOM 3791 N N . VAL B 1 224 ? 18.656 -23.859 -15.625 1 98.56 224 VAL B N 1
ATOM 3792 C CA . VAL B 1 224 ? 18.156 -22.875 -14.672 1 98.56 224 VAL B CA 1
ATOM 3793 C C . VAL B 1 224 ? 18.188 -21.469 -15.297 1 98.56 224 VAL B C 1
ATOM 3795 O O . VAL B 1 224 ? 19.25 -21 -15.719 1 98.56 224 VAL B O 1
ATOM 3798 N N . THR B 1 225 ? 17.047 -20.828 -15.422 1 98.31 225 THR B N 1
ATOM 3799 C CA . THR B 1 225 ? 16.938 -19.516 -16.031 1 98.31 225 THR B CA 1
ATOM 3800 C C . THR B 1 225 ? 16.141 -18.562 -15.141 1 98.31 225 THR B C 1
ATOM 3802 O O . THR B 1 225 ? 15.68 -18.953 -14.062 1 98.31 225 THR B O 1
ATOM 3805 N N . ALA B 1 226 ? 16.062 -17.25 -15.602 1 98.06 226 ALA B N 1
ATOM 3806 C CA . ALA B 1 226 ? 15.422 -16.281 -14.711 1 98.06 226 ALA B CA 1
ATOM 3807 C C . ALA B 1 226 ? 14.492 -15.359 -15.492 1 98.06 226 ALA B C 1
ATOM 3809 O O . ALA B 1 226 ? 14.742 -15.055 -16.656 1 98.06 226 ALA B O 1
ATOM 3810 N N . ASP B 1 227 ? 13.383 -15.008 -14.844 1 97.44 227 ASP B N 1
ATOM 3811 C CA . ASP B 1 227 ? 12.523 -13.898 -15.234 1 97.44 227 ASP B CA 1
ATOM 3812 C C . ASP B 1 227 ? 11.977 -14.086 -16.641 1 97.44 227 ASP B C 1
ATOM 3814 O O . ASP B 1 227 ? 11.977 -13.156 -17.453 1 97.44 227 ASP B O 1
ATOM 3818 N N . PHE B 1 228 ? 11.672 -15.266 -16.938 1 96.56 228 PHE B N 1
ATOM 3819 C CA . PHE B 1 228 ? 11.047 -15.648 -18.203 1 96.56 228 PHE B CA 1
ATOM 3820 C C . PHE B 1 228 ? 11.977 -15.367 -19.375 1 96.56 228 PHE B C 1
ATOM 3822 O O . PHE B 1 228 ? 11.523 -15.016 -20.469 1 96.56 228 PHE B O 1
ATOM 3829 N N . SER B 1 229 ? 13.211 -15.469 -19.094 1 95 229 SER B N 1
ATOM 3830 C CA . SER B 1 229 ? 14.227 -15.305 -20.141 1 95 229 SER B CA 1
ATOM 3831 C C . SER B 1 229 ? 15.148 -16.516 -20.203 1 95 229 SER B C 1
ATOM 3833 O O . SER B 1 229 ? 14.977 -17.469 -19.438 1 95 229 SER B O 1
ATOM 3835 N N . SER B 1 230 ? 16.078 -16.484 -21.156 1 94 230 SER B N 1
ATOM 3836 C CA . SER B 1 230 ? 17.047 -17.578 -21.281 1 94 230 SER B CA 1
ATOM 3837 C C . SER B 1 230 ? 18.312 -17.281 -20.5 1 94 230 SER B C 1
ATOM 3839 O O . SER B 1 230 ? 19.297 -18.031 -20.578 1 94 230 SER B O 1
ATOM 3841 N N . GLU B 1 231 ? 18.203 -16.234 -19.75 1 94.44 231 GLU B N 1
ATOM 3842 C CA . GLU B 1 231 ? 19.406 -15.805 -19.047 1 94.44 231 GLU B CA 1
ATOM 3843 C C . GLU B 1 231 ? 19.594 -16.609 -17.75 1 94.44 231 GLU B C 1
ATOM 3845 O O . GLU B 1 231 ? 18.625 -17 -17.109 1 94.44 231 GLU B O 1
ATOM 3850 N N . ILE B 1 232 ? 20.844 -16.734 -17.453 1 95.88 232 ILE B N 1
ATOM 3851 C CA . ILE B 1 232 ? 21.172 -17.344 -16.172 1 95.88 232 ILE B CA 1
ATOM 3852 C C . ILE B 1 232 ? 20.812 -16.406 -15.031 1 95.88 232 ILE B C 1
ATOM 3854 O O . ILE B 1 232 ? 21 -15.188 -15.141 1 95.88 232 ILE B O 1
ATOM 3858 N N . PRO B 1 233 ? 20.375 -17 -13.93 1 96.94 233 PRO B N 1
ATOM 3859 C CA . PRO B 1 233 ? 19.969 -16.141 -12.812 1 96.94 233 PRO B CA 1
ATOM 3860 C C . PRO B 1 233 ? 21.125 -15.289 -12.289 1 96.94 233 PRO B C 1
ATOM 3862 O O . PRO B 1 233 ? 22.266 -15.742 -12.242 1 96.94 233 PRO B O 1
ATOM 3865 N N . SER B 1 234 ? 20.797 -14.07 -11.93 1 94.56 234 SER B N 1
ATOM 3866 C CA . SER B 1 234 ? 21.719 -13.156 -11.25 1 94.56 234 SER B CA 1
ATOM 3867 C C . SER B 1 234 ? 21.188 -12.75 -9.883 1 94.56 234 SER B C 1
ATOM 3869 O O . SER B 1 234 ? 20.125 -13.211 -9.469 1 94.56 234 SER B O 1
ATOM 3871 N N . GLU B 1 235 ? 21.922 -11.914 -9.203 1 92.5 235 GLU B N 1
ATOM 3872 C CA . GLU B 1 235 ? 21.516 -11.438 -7.879 1 92.5 235 GLU B CA 1
ATOM 3873 C C . GLU B 1 235 ? 20.281 -10.547 -7.973 1 92.5 235 GLU B C 1
ATOM 3875 O O . GLU B 1 235 ? 19.578 -10.344 -6.977 1 92.5 235 GLU B O 1
ATOM 3880 N N . GLU B 1 236 ? 20 -10.148 -9.141 1 93.38 236 GLU B N 1
ATOM 3881 C CA . GLU B 1 236 ? 18.906 -9.203 -9.32 1 93.38 236 GLU B CA 1
ATOM 3882 C C . GLU B 1 236 ? 17.656 -9.906 -9.844 1 93.38 236 GLU B C 1
ATOM 3884 O O . GLU B 1 236 ? 16.578 -9.305 -9.914 1 93.38 236 GLU B O 1
ATOM 3889 N N . SER B 1 237 ? 17.797 -11.156 -10.211 1 96.88 237 SER B N 1
ATOM 3890 C CA . SER B 1 237 ? 16.656 -11.883 -10.758 1 96.88 237 SER B CA 1
ATOM 3891 C C . SER B 1 237 ? 15.539 -12.023 -9.727 1 96.88 237 SER B C 1
ATOM 3893 O O . SER B 1 237 ? 15.805 -12.125 -8.523 1 96.88 237 SER B O 1
ATOM 3895 N N . MET B 1 238 ? 14.32 -12.039 -10.203 1 97.25 238 MET B N 1
ATOM 3896 C CA . MET B 1 238 ? 13.172 -12.047 -9.312 1 97.25 238 MET B CA 1
ATOM 3897 C C . MET B 1 238 ? 12.508 -13.422 -9.281 1 97.25 238 MET B C 1
ATOM 3899 O O . MET B 1 238 ? 11.945 -13.82 -8.266 1 97.25 238 MET B O 1
ATOM 3903 N N . ARG B 1 239 ? 12.508 -14.07 -10.344 1 98.44 239 ARG B N 1
ATOM 3904 C CA . ARG B 1 239 ? 11.914 -15.398 -10.492 1 98.44 239 ARG B CA 1
ATOM 3905 C C . ARG B 1 239 ? 12.891 -16.375 -11.133 1 98.44 239 ARG B C 1
ATOM 3907 O O . ARG B 1 239 ? 13.523 -16.047 -12.141 1 98.44 239 ARG B O 1
ATOM 3914 N N . ILE B 1 240 ? 13.07 -17.5 -10.523 1 98.75 240 ILE B N 1
ATOM 3915 C CA . ILE B 1 240 ? 13.992 -18.516 -11.023 1 98.75 240 ILE B CA 1
ATOM 3916 C C . ILE B 1 240 ? 13.203 -19.688 -11.609 1 98.75 240 ILE B C 1
ATOM 3918 O O . ILE B 1 240 ? 12.242 -20.156 -11 1 98.75 240 ILE B O 1
ATOM 3922 N N . PHE B 1 241 ? 13.57 -20.125 -12.781 1 98.81 241 PHE B N 1
ATOM 3923 C CA . PHE B 1 241 ? 12.922 -21.234 -13.469 1 98.81 241 PHE B CA 1
ATOM 3924 C C . PHE B 1 241 ? 13.844 -22.453 -13.531 1 98.81 241 PHE B C 1
ATOM 3926 O O . PHE B 1 241 ? 15.031 -22.312 -13.805 1 98.81 241 PHE B O 1
ATOM 3933 N N . PHE B 1 242 ? 13.312 -23.625 -13.266 1 98.88 242 PHE B N 1
ATOM 3934 C CA . PHE B 1 242 ? 14.047 -24.875 -13.352 1 98.88 242 PHE B CA 1
ATOM 3935 C C . PHE B 1 242 ? 13.422 -25.797 -14.391 1 98.88 242 PHE B C 1
ATOM 3937 O O . PHE B 1 242 ? 12.203 -25.969 -14.422 1 98.88 242 PHE B O 1
ATOM 3944 N N . ALA B 1 243 ? 14.227 -26.312 -15.266 1 98.81 243 ALA B N 1
ATOM 3945 C CA . ALA B 1 243 ? 13.898 -27.422 -16.156 1 98.81 243 ALA B CA 1
ATOM 3946 C C . ALA B 1 243 ? 14.734 -28.656 -15.82 1 98.81 243 ALA B C 1
ATOM 3948 O O . ALA B 1 243 ? 15.953 -28.656 -16 1 98.81 243 ALA B O 1
ATOM 3949 N N . ALA B 1 244 ? 14.055 -29.672 -15.352 1 98.75 244 ALA B N 1
ATOM 3950 C CA . ALA B 1 244 ? 14.766 -30.875 -14.906 1 98.75 244 ALA B CA 1
ATOM 3951 C C . ALA B 1 244 ? 14.203 -32.125 -15.578 1 98.75 244 ALA B C 1
ATOM 3953 O O . ALA B 1 244 ? 12.992 -32.25 -15.766 1 98.75 244 ALA B O 1
ATOM 3954 N N . ARG B 1 245 ? 15.07 -33.062 -15.859 1 98 245 ARG B N 1
ATOM 3955 C CA . ARG B 1 245 ? 14.695 -34.312 -16.5 1 98 245 ARG B CA 1
ATOM 3956 C C . ARG B 1 245 ? 14.859 -35.5 -15.547 1 98 245 ARG B C 1
ATOM 3958 O O . ARG B 1 245 ? 15.859 -35.594 -14.836 1 98 245 ARG B O 1
ATOM 3965 N N . LYS B 1 246 ? 13.852 -36.375 -15.586 1 97.56 246 LYS B N 1
ATOM 3966 C CA . LYS B 1 246 ? 13.953 -37.562 -14.758 1 97.56 246 LYS B CA 1
ATOM 3967 C C . LYS B 1 246 ? 14.961 -38.531 -15.344 1 97.56 246 LYS B C 1
ATOM 3969 O O . LYS B 1 246 ? 14.891 -38.875 -16.516 1 97.56 246 LYS B O 1
ATOM 3974 N N . LYS B 1 247 ? 15.844 -38.938 -14.523 1 92.06 247 LYS B N 1
ATOM 3975 C CA . LYS B 1 247 ? 16.844 -39.906 -14.961 1 92.06 247 LYS B CA 1
ATOM 3976 C C . LYS B 1 247 ? 16.219 -41.281 -15.18 1 92.06 247 LYS B C 1
ATOM 3978 O O . LYS B 1 247 ? 15.289 -41.656 -14.469 1 92.06 247 LYS B O 1
ATOM 3983 N N . LYS B 1 248 ? 16.75 -41.969 -16.266 1 84.25 248 LYS B N 1
ATOM 3984 C CA . LYS B 1 248 ? 16.344 -43.344 -16.469 1 84.25 248 LYS B CA 1
ATOM 3985 C C . LYS B 1 248 ? 16.812 -44.219 -15.312 1 84.25 248 LYS B C 1
ATOM 3987 O O . LYS B 1 248 ? 17.938 -44.125 -14.852 1 84.25 248 LYS B O 1
ATOM 3992 N N . ARG B 1 249 ? 15.781 -44.781 -14.547 1 64.38 249 ARG B N 1
ATOM 3993 C CA . ARG B 1 249 ? 16.156 -45.75 -13.531 1 64.38 249 ARG B CA 1
ATOM 3994 C C . ARG B 1 249 ? 16.984 -46.875 -14.141 1 64.38 249 ARG B C 1
ATOM 3996 O O . ARG B 1 249 ? 16.609 -47.438 -15.18 1 64.38 249 ARG B O 1
ATOM 4003 N N . GLY B 1 250 ? 18.328 -46.812 -14.258 1 49.44 250 GLY B N 1
ATOM 4004 C CA . GLY B 1 250 ? 19.078 -48 -14.664 1 49.44 250 GLY B CA 1
ATOM 4005 C C . GLY B 1 250 ? 18.516 -49.281 -14.094 1 49.44 250 GLY B C 1
ATOM 4006 O O . GLY B 1 250 ? 17.812 -49.281 -13.078 1 49.44 250 GLY B O 1
#

Radius of gyration: 30.26 Å; Cα contacts (8 Å, |Δi|>4): 1087; chains: 2; bounding box: 48×100×60 Å

Organism: Alkalihalophilus pseudofirmus (strain ATCC BAA-2126 / JCM 17055 / OF4) (NCBI:txid398511)

Solvent-accessible surface area (backbone atoms only — not comparable to full-atom values): 25580 Å² total; per-residue (Å²): 118,71,54,55,62,52,43,73,42,40,61,70,76,45,65,80,56,64,54,66,55,56,51,46,52,52,29,60,73,72,69,42,95,59,38,61,78,41,36,33,36,31,40,52,31,47,55,27,67,60,55,50,54,42,41,75,39,41,25,47,49,35,35,28,19,71,46,60,52,22,43,51,50,19,49,53,53,30,51,75,69,72,46,80,64,55,73,42,78,37,46,63,53,60,55,63,88,81,53,75,16,48,30,34,37,29,46,88,34,45,63,20,55,40,81,44,72,66,48,47,42,34,24,48,36,29,48,42,70,28,36,35,70,66,12,37,42,38,35,31,32,50,25,55,44,30,42,62,70,65,35,34,76,34,62,47,72,47,82,47,85,61,50,23,37,41,37,41,25,35,74,34,96,49,84,54,25,30,32,36,43,36,38,37,37,36,52,44,96,88,68,36,24,44,78,47,61,47,80,46,59,36,25,48,68,54,73,66,55,54,52,52,43,37,43,73,36,44,29,43,77,75,45,61,22,18,69,93,44,91,43,65,66,56,82,79,34,46,31,37,35,40,38,27,31,28,50,68,79,127,120,72,54,54,59,50,44,71,41,38,62,69,75,46,65,80,56,65,54,67,54,56,52,47,52,52,29,59,74,71,70,40,95,58,37,61,77,42,35,32,37,32,40,51,32,47,55,28,66,59,56,51,55,42,40,74,38,42,25,48,50,36,34,26,20,73,46,61,54,21,43,51,50,19,49,53,53,30,51,74,71,72,45,80,65,57,73,42,80,38,47,63,54,61,54,62,90,81,54,74,16,49,30,35,37,29,46,88,36,44,63,20,56,39,80,42,71,67,48,47,42,34,24,48,35,28,50,42,72,27,36,35,72,66,12,37,42,38,34,32,33,50,26,54,46,29,41,60,70,64,35,35,75,34,64,46,72,50,82,48,83,62,51,24,37,41,37,41,26,35,74,33,97,51,83,52,25,30,30,36,44,35,40,36,39,36,52,43,95,86,67,35,21,44,77,46,62,48,79,46,57,36,24,47,66,52,71,66,54,54,52,51,44,37,43,74,34,44,28,45,79,75,45,62,22,19,68,93,45,90,42,66,66,55,82,79,34,46,32,38,35,40,38,26,31,28,51,66,82,124

Sequence (500 aa):
MNYQVFAALYDQLMADAPYDEWLSFTKKTLGVDYLEGIQILDVGCGTGELLLSMLDEGADVTGVDLSSEMLVVARDKCMKKGVSPLLIHQDMRKLGDLGQYDVATIFCDSLNYLETPDDVKAALHSVSQNVVDNGWLLFDVHSISKIEDEFVGQTFADSEEEISYIWHSFPGEYQNSVEHELTFFVKQENGLYERYEELHKQRTYSVEEYTTWLLEAGFEVEAVTADFSSEIPSEESMRIFFAARKKKRGMNYQVFAALYDQLMADAPYDEWLSFTKKTLGVDYLEGIQILDVGCGTGELLLSMLDEGADVTGVDLSSEMLVVARDKCMKKGVSPLLIHQDMRKLGDLGQYDVATIFCDSLNYLETPDDVKAALHSVSQNVVDNGWLLFDVHSISKIEDEFVGQTFADSEEEISYIWHSFPGEYQNSVEHELTFFVKQENGLYERYEELHKQRTYSVEEYTTWLLEAGFEVEAVTADFSSEIPSEESMRIFFAARKKKRG

Nearest PDB structures (foldseek):
  3d2l-assembly1_A  TM=9.623E-01  e=3.590E-32  Exiguobacterium sibiricum 255-15
  6m83-assembly1_A-2  TM=8.240E-01  e=9.992E-18  Streptomyces fradiae
  6m81-assembly1_C-2  TM=8.189E-01  e=7.875E-18  Streptomyces fradiae
  6m82-assembly1_A-2  TM=8.261E-01  e=1.268E-17  Streptomyces fradiae
  3px2-assembly1_D  TM=8.134E-01  e=2.165E-17  Streptomyces fradiae

Foldseek 3Di:
DPCQVCLVCVCVVCVPPPLVLVVVVVCVLVVHPAQAAFEEEEEQCFLPPNVVVNVVRHYQYEYEHQDPNRVVNNQVVCVVVPHHHHYYNDQLLAPPAPAEGQEYEAEPANLQLQDDLNSSLSNLLSVLNRYDAQGKYKYKHWDLCQQPPVAAQDWDWDDDQQKIKIWHWHDDPDRSKIKIKMWMWGADPVRGTDIDIDIGIGGDDDPVSSQVSNVVSQKHWPAKAADSDRHHDDSPGTMIMTMITGHDPD/DPCQVCLVCVCVVCVPPPLVLVVVVVCVLVVHPAQAPFEEEEEQCFLPPNVVVNVVRHYQYAYEHQDPNRVVNNQVVCVVVPHHHHYYNDQLLAPPAPAEGQEYEAEPANLQLQDDLNSSLSNLLSVLNRYDAQGKYKYKHWDLCQQPPVAAQDWDWDDDQQKIKIWHWHDDPDRSKIKIKMWMWGADPVRGTDIDIDIGIGGDDDPVSSQVSNVVSQKHWPAKAADSDRHHDDSPGTMIMTMITGHDPD

Secondary structure (DSSP, 8-state):
--THHHHHHHHHHTTT--HHHHHHHHHHHHT-S--TT-EEEEET-TTSHHHHHHHHTT-EEEEEES-HHHHHHHHHHHHHHT---EEEE--GGG------EEEEEE-TTGGGG--SHHHHHHHHHHHHTTEEEEEEEEEEEE-HHIIIIIITT-EEEEE-SSEEEEEEEEE-SSTTEEEEEEEEEEE-TTS-EEEEEEEEEEE---HHHHHHHHHHTTEEEEEEEETTSSSPP-TT-SEEEEEEEE----/--THHHHHHHHHHTTT--HHHHHHHHHHHHT-S--TT-EEEEET-TTSHHHHHHHHTT-EEEEEES-HHHHHHHHHHHHHHT---EEEE--GGG------EEEEEE-TTGGGG--SHHHHHHHHHHHHTTEEEEEEEEEEEE-HHIIIIIITT-EEEEE-SSEEEEEEEEE-SSTTEEEEEEEEEEE-TTS-EEEEEEEEEEE---HHHHHHHHHHTTEEEEEEEETTSSSPP-TT-SEEEEEEEE----

InterPro domains:
  IPR029063 S-adenosyl-L-methionine-dependent methyltransferase superfamily [G3DSA:3.40.50.150] (3-224)
  IPR029063 S-adenosyl-L-methionine-dependent methyltransferase superfamily [SSF53335] (3-247)
  IPR041698 Methyltransferase domain 25 [PF13649] (40-133)

=== Feature glossary ===
Legend for the data blocks above and below:

— What the protein is —

The amino-acid sequence is the protein's primary structure: the linear order of residues from the N-terminus to the C-terminus, written in one-letter code. Everything else here — the 3D coordinates, the secondary structure, the domain annotations — is ultimately a consequence of this string.

Functional annotations link the protein to curated databases. InterPro entries identify conserved domains and families by matching the sequence against member-database signatures (Pfam, PROSITE, CDD, …). Gene Ontology (GO) terms describe molecular function, biological process, and cellular component in a controlled vocabulary. CATH places the structure in a hierarchical fold classification (Class/Architecture/Topology/Homologous-superfamily). The organism is the source species.

— Where its atoms are —

Atomic coordinates in PDBx/mmCIF format — the same representation the Protein Data Bank distributes. Each line of the _atom_site loop places one backbone atom in Cartesian space (units: ångströms, origin: arbitrary).

The six renders are orthographic views along the three Cartesian axes in both directions. Representation (cartoon, sticks, or surface) and color scheme (sequence-rainbow or by-chain) vary across proteins so the training set covers all the common visualization conventions.

— Local backbone conformation —

Eight-state secondary structure (DSSP): H is the canonical α-helix, G the tighter 3₁₀-helix, I the wider π-helix; E/B are β-structure, T and S are turns and bends, and '-' is everything else. DSSP derives these from the pattern of main-chain N–H···O=C hydrogen bonds, not from the sequence.

Three-state secondary structure (P-SEA) collapses the eight DSSP classes into helix (a), strand (b), and coil (c). P-SEA assigns these from Cα geometry alone — distances and angles — without requiring backbone oxygens, so it works on any Cα trace.

φ (phi) and ψ (psi) are the two rotatable backbone dihedrals per residue: φ is the C(i-1)–N–Cα–C torsion, ψ is the N–Cα–C–N(i+1) torsion, both in degrees on (−180°, 180°]. α-helical residues cluster near (−60°, −45°); β-strand residues near (−120°, +130°). A Ramachandran plot is simply a scatter of (φ, ψ) for every residue.

— Global shape and packing —

The geometric summary reports three shape descriptors. Rg (radius of gyration) measures how spread out the Cα atoms are about their centre of mass; compact globular proteins have small Rg, elongated or unfolded ones large. Cα contacts (<8 Å, |i−j|>4) count long-range residue pairs in spatial proximity — high for tightly packed folds, near zero for rods or random coil. The bounding-box extents give the protein's footprint along x, y, z in Å.

SASA measures how much of the protein is reachable by solvent. It is computed by rolling a water-sized probe over the atomic surface and summing the exposed area (Å²). Per-residue SASA distinguishes core (buried, low SASA) from surface (exposed, high SASA) residues; total SASA is a whole-molecule size measure.

Plot images: a contact map (which residues are close in 3D, as an N×N binary image), a Ramachandran scatter (backbone torsion angles, revealing secondary-structure composition at a glance), and — for AlphaFold structures — a PAE heatmap (pairwise prediction confidence).

— Structural neighborhood —

A 3Di character summarizes, for each residue, the relative orientation of the Cα frame of its nearest spatial neighbor. Because it encodes fold topology rather than chemistry, 3Di alignments detect remote structural similarity that sequence alignment misses.

The Foldseek neighbor list gives the closest experimentally determined structures in the PDB, ranked by structural alignment. TM-score near 1 means near-identical fold; near 0.3 means only rough topology match. This is how one finds what a novel AlphaFold prediction most resembles in the solved-structure universe.

— Confidence and disorder —

For AlphaFold models, the B-factor field carries pLDDT — the model's own estimate of local accuracy on a 0–100 scale. Regions with pLDDT<50 should be treated as essentially unmodeled; they often correspond to intrinsically disordered segments.

Crystallographic B-factors measure how much each atom's electron density is smeared out, in Å². They rise in mobile loops and surface residues and fall in the buried interior. In AlphaFold models this column is repurposed to hold pLDDT instead.

Predicted Aligned Error (PAE) is an AlphaFold confidence matrix: entry (i, j) is the expected error in the position of residue j, in ångströms, when the prediction is superimposed on the true structure at residue i. Low PAE within a block of residues means that block is internally rigid and well-predicted; high PAE between two blocks means their relative placement is uncertain even if each block individually is confident.